Protein AF-0000000073268688 (afdb_homodimer)

Organism: Auxenochlorella protothecoides (NCBI:txid3075)

Radius of gyration: 29.46 Å; Cα contacts (8 Å, |Δi|>4): 695; chains: 2; bounding box: 51×130×88 Å

Sequence (540 aa):
MSSQSDAGRGLGRLLRAPATVTTRLCQAGILILAVWWVFGPLGGVGTTPRDLGEGANDTGPIFNWHPLLMLLAFPVLMGEALLAYRSPAPTLDSRPARKVYHISLQICALALALLGLTAAVRSHTLKLPQPIPNFYSAHSFLGGLVLALFAFQVALGLWAYAWPKLSHPARVTLGPVHTFLGRAILGLGLAAAAVGLQEKATFLQLGAGAGPASAALRLPALLQLLLAAVALGVLWHHVEPARPGPGVVSLAGDGIPLFEQRTPRNSADHMSSQSDAGRGLGRLLRAPATVTTRLCQAGILILAVWWVFGPLGGVGTTPRDLGEGANDTGPIFNWHPLLMLLAFPVLMGEALLAYRSPAPTLDSRPARKVYHISLQICALALALLGLTAAVRSHTLKLPQPIPNFYSAHSFLGGLVLALFAFQVALGLWAYAWPKLSHPARVTLGPVHTFLGRAILGLGLAAAAVGLQEKATFLQLGAGAGPASAALRLPALLQLLLAAVALGVLWHHVEPARPGPGVVSLAGDGIPLFEQRTPRNSADH

pLDDT: mean 86.54, std 20.48, range [25.56, 98.94]

Nearest PDB structures (foldseek):
  4o79-assembly1_A  TM=9.549E-01  e=1.104E-11  Arabidopsis thaliana
  5zle-assembly1_A  TM=9.040E-01  e=1.221E-09  Homo sapiens
  6z0c-assembly4_D  TM=2.867E-01  e=9.483E-01  Escherichia coli
  6z0c-assembly1_A  TM=3.014E-01  e=1.718E+00  Escherichia coli
  7cmu-assembly1_R  TM=2.204E-01  e=4.092E+00  Escherichia coli

Solvent-accessible surface area (backbone atoms only — not comparable to full-atom values): 28216 Å² total; per-residue (Å²): 115,69,63,58,57,53,43,53,58,42,50,52,56,62,50,44,56,59,39,50,54,51,26,52,50,34,36,50,47,43,52,52,48,46,50,48,41,34,56,51,73,58,67,25,69,44,92,61,70,42,82,69,55,96,66,32,44,44,30,55,28,25,29,43,42,18,65,52,29,38,54,44,14,40,63,34,30,36,40,50,29,71,30,28,81,73,58,44,57,89,86,44,80,45,68,69,52,25,48,52,50,26,50,51,28,43,53,50,17,52,52,34,34,51,50,13,49,48,25,40,52,49,24,26,63,69,27,37,80,60,56,48,83,76,79,42,48,33,38,42,48,41,39,50,52,36,52,51,52,45,53,50,48,53,51,50,47,37,40,39,68,63,57,86,36,52,55,69,70,56,42,53,68,43,42,52,55,53,52,48,49,53,55,48,41,50,51,48,38,48,32,28,50,38,18,43,42,31,40,53,34,48,46,38,34,73,71,69,60,50,50,64,84,32,65,60,29,42,45,46,22,52,42,40,48,34,48,52,47,34,50,51,37,56,54,53,64,70,58,69,76,72,74,78,62,81,76,69,56,74,76,61,74,69,70,66,74,73,73,73,74,72,69,78,75,75,70,60,84,110,114,70,64,58,57,53,43,53,57,42,49,52,56,61,48,44,58,60,39,51,55,51,27,54,50,33,34,51,48,42,54,53,48,46,50,48,41,35,56,50,73,59,67,25,69,43,91,60,68,41,81,70,56,97,66,32,44,44,29,56,27,25,28,42,42,18,63,52,29,38,53,44,14,41,63,36,32,36,40,50,28,70,31,28,82,72,56,43,56,90,86,43,80,45,68,69,53,25,48,51,51,26,52,51,29,43,54,51,16,51,52,35,34,51,51,12,49,49,26,41,53,48,23,25,64,68,28,37,79,58,55,48,84,77,78,42,48,31,37,41,49,41,40,49,52,35,51,52,51,46,53,50,47,53,51,50,47,39,41,41,68,64,58,86,36,51,55,68,70,56,43,54,66,42,40,52,57,55,53,48,50,52,55,49,42,49,52,49,38,47,31,29,50,40,18,42,42,30,40,52,32,50,46,37,34,72,70,70,62,51,49,64,83,31,66,57,29,42,45,46,22,52,43,39,49,34,47,51,48,33,50,53,38,56,55,52,64,69,58,70,75,73,74,78,64,80,76,70,57,74,75,60,76,69,68,66,74,73,74,74,74,72,72,78,74,76,70,62,82,113

Secondary structure (DSSP, 8-state):
-HHHHHHHHHHHHHHHHHHHHHHHHHHHHHHHHHHHHHHTTT----SSPEEEETTEEE-HHHHTHHHHHHHIIIIIIIHHHHHTTTS--TT--SHHHHHHHHHHHHHHHHHHHHHHHHHHHHHHHT-SSSPPPSS-SHHHHHHHHHHHHHHHHHHHHIIIIISS---HHHHHHHHHHHHHHHHHHHHHHHHHHHHHHHHHHHHHHHHS---TTSHHHHHHHHHHHHHHHHHHHHHHTTPPPPP--TT--------------------TT-/-HHHHHHHHHHHHHHHHHHHHHHHHHHHHHHHHHHHHHHTTT----SSPEEEETTEEE-HHHHTHHHHHHHIIIIIIIHHHHHTTTS--TT--SHHHHHHHHHHHHHHHHHHHHHHHHHHHHHHHT-SSSPPPSS-SHHHHHHHHHHHHHHHHHHHHIIIIISS---HHHHHHHHHHHHHHHHHHHHHHHHHHHHHHHHHHHHHHHHS---TTSHHHHHHHHHHHHHHHHHHHHHHTTPPPPP--TT-----------------------

Foldseek 3Di:
DVVVVCVLVVVLVVPQVVLVVVLQVLLVVLLVLLQCLCVPVQPEADDDWADPDPFFTQLSNLLSLQLNLLSCLQLNLLLVLLCLVLPNDPVQDDPVSSVVSSLVSLVSSLVSNVSSVVSNQVSQQPGPPHGHDPQPDPLSVLSVVLSVLSVVLSVVCCPCPNPPHDDPVVCVVCVVVSSVSSLVSSVSSLVSSLVVLVVQLVCCCVVVVADCPHSSNVSSVVSNVSSVSSSCSSVSSVDDGDDDPVPPPVPPPPPPPPPPPPPPPPPVPD/DVVVVCVLVVVLVVVQVVLVVVLQVLLVVLLVLLQCLCVPVQPEADDDWADPDPFFTQLSNLLSLQLNLLSCLQLNLLLVLLCLPLPNDPVQDDPVSSVVSSLVSLVSSLVSNVSSVVSNQVSQQPGPPHGHDPQPDPLSVLSVVLSVLSVVLSVVCCPCPPPPHDDPVVCVVCVVVSSVSSLVSSVSSLVSSLVVLVVQLVCCCVPVVADCPDSSNVSSVVSNVSSVSSSCSSVSSVDDGDDDPPPPPVPPPPPPPPPPPPPPPPPPPD

InterPro domains:
  IPR006593 Cytochrome b561/ferric reductase, transmembrane domain [PF03188] (65-203)
  IPR006593 Cytochrome b561/ferric reductase, transmembrane domain [PS50939] (22-236)
  IPR006593 Cytochrome b561/ferric reductase, transmembrane domain [SM00665] (65-197)
  IPR043205 Cytochrome b561/Cytochrome b reductase 1-like [PTHR10106] (17-240)

Structure (mmCIF, N/CA/C/O backbone):
data_AF-0000000073268688-model_v1
#
loop_
_entity.id
_entity.type
_entity.pdbx_description
1 polymer 'Cytochrome b ascorbate-dependent protein 3'
#
loop_
_atom_site.group_PDB
_atom_site.id
_atom_site.type_symbol
_atom_site.label_atom_id
_atom_site.label_alt_id
_atom_site.label_comp_id
_atom_site.label_asym_id
_atom_site.label_entity_id
_atom_site.label_seq_id
_atom_site.pdbx_PDB_ins_code
_atom_site.Cartn_x
_atom_site.Cartn_y
_atom_site.Cartn_z
_atom_site.occupancy
_atom_site.B_iso_or_equiv
_atom_site.auth_seq_id
_atom_site.auth_comp_id
_atom_site.auth_asym_id
_atom_site.auth_atom_id
_atom_site.pdbx_PDB_model_num
ATOM 1 N N . MET A 1 1 ? 3.977 42.438 -1.276 1 34.47 1 MET A N 1
ATOM 2 C CA . MET A 1 1 ? 4.074 41.406 -0.248 1 34.47 1 MET A CA 1
ATOM 3 C C . MET A 1 1 ? 2.746 40.656 -0.084 1 34.47 1 MET A C 1
ATOM 5 O O . MET A 1 1 ? 2.723 39.469 0.249 1 34.47 1 MET A O 1
ATOM 9 N N . SER A 1 2 ? 1.677 41.438 -0.245 1 47.91 2 SER A N 1
ATOM 10 C CA . SER A 1 2 ? 0.324 40.875 -0.22 1 47.91 2 SER A CA 1
ATOM 11 C C . SER A 1 2 ? 0.055 40 -1.445 1 47.91 2 SER A C 1
ATOM 13 O O . SER A 1 2 ? -0.664 39 -1.359 1 47.91 2 SER A O 1
ATOM 15 N N . SER A 1 3 ? 0.732 40.344 -2.436 1 51.06 3 SER A N 1
ATOM 16 C CA . SER A 1 3 ? 0.411 39.719 -3.705 1 51.06 3 SER A CA 1
ATOM 17 C C . SER A 1 3 ? 0.996 38.312 -3.771 1 51.06 3 SER A C 1
ATOM 19 O O . SER A 1 3 ? 0.397 37.406 -4.367 1 51.06 3 SER A O 1
ATOM 21 N N . GLN A 1 4 ? 2.178 38.125 -3.057 1 45.34 4 GLN A N 1
ATOM 22 C CA . GLN A 1 4 ? 2.797 36.812 -3.156 1 45.34 4 GLN A CA 1
ATOM 23 C C . GLN A 1 4 ? 2.096 35.812 -2.25 1 45.34 4 GLN A C 1
ATOM 25 O O . GLN A 1 4 ? 1.953 34.625 -2.607 1 45.34 4 GLN A O 1
ATOM 30 N N . SER A 1 5 ? 1.672 36.25 -1.051 1 47.47 5 SER A N 1
ATOM 31 C CA . SER A 1 5 ? 0.91 35.406 -0.16 1 47.47 5 SER A CA 1
ATOM 32 C C . SER A 1 5 ? -0.41 34.969 -0.796 1 47.47 5 SER A C 1
ATOM 34 O O . SER A 1 5 ? -0.825 33.812 -0.669 1 47.47 5 SER A O 1
ATOM 36 N N . ASP A 1 6 ? -1.039 35.844 -1.446 1 48.31 6 ASP A N 1
ATOM 37 C CA . ASP A 1 6 ? -2.277 35.562 -2.168 1 48.31 6 ASP A CA 1
ATOM 38 C C . ASP A 1 6 ? -2.033 34.625 -3.336 1 48.31 6 ASP A C 1
ATOM 40 O O . ASP A 1 6 ? -2.914 33.844 -3.699 1 48.31 6 ASP A O 1
ATOM 44 N N . ALA A 1 7 ? -0.818 34.75 -3.789 1 48.84 7 ALA A N 1
ATOM 45 C CA . ALA A 1 7 ? -0.474 33.875 -4.918 1 48.84 7 ALA A CA 1
ATOM 46 C C . ALA A 1 7 ? -0.3 32.438 -4.473 1 48.84 7 ALA A C 1
ATOM 48 O O . ALA A 1 7 ? -0.719 31.5 -5.172 1 48.84 7 ALA A O 1
ATOM 49 N N . GLY A 1 8 ? 0.244 32.156 -3.336 1 47.84 8 GLY A N 1
ATOM 50 C CA . GLY A 1 8 ? 0.423 30.812 -2.809 1 47.84 8 GLY A CA 1
ATOM 51 C C . GLY A 1 8 ? -0.886 30.125 -2.463 1 47.84 8 GLY A C 1
ATOM 52 O O . GLY A 1 8 ? -1.064 28.938 -2.742 1 47.84 8 GLY A O 1
ATOM 53 N N . ARG A 1 9 ? -1.709 30.859 -1.689 1 51.97 9 ARG A N 1
ATOM 54 C CA . ARG A 1 9 ? -3.064 30.375 -1.44 1 51.97 9 ARG A CA 1
ATOM 55 C C . ARG A 1 9 ? -3.816 30.156 -2.748 1 51.97 9 ARG A C 1
ATOM 57 O O . ARG A 1 9 ? -4.582 29.188 -2.879 1 51.97 9 ARG A O 1
ATOM 64 N N . GLY A 1 10 ? -3.529 31 -3.652 1 48.53 10 GLY A N 1
ATOM 65 C CA . GLY A 1 10 ? -4.137 30.906 -4.973 1 48.53 10 GLY A CA 1
ATOM 66 C C . GLY A 1 10 ? -3.689 29.688 -5.746 1 48.53 10 GLY A C 1
ATOM 67 O O . GLY A 1 10 ? -4.508 29.016 -6.375 1 48.53 10 GLY A O 1
ATOM 68 N N . LEU A 1 11 ? -2.404 29.438 -5.641 1 50.75 11 LEU A N 1
ATOM 69 C CA . LEU A 1 11 ? -1.897 28.281 -6.367 1 50.75 11 LEU A CA 1
ATOM 70 C C . LEU A 1 11 ? -2.43 26.984 -5.77 1 50.75 11 LEU A C 1
ATOM 72 O O . LEU A 1 11 ? -2.787 26.047 -6.5 1 50.75 11 LEU A O 1
ATOM 76 N N . GLY A 1 12 ? -2.557 26.938 -4.449 1 55.31 12 GLY A N 1
ATOM 77 C CA . GLY A 1 12 ? -3.123 25.766 -3.812 1 55.31 12 GLY A CA 1
ATOM 78 C C . GLY A 1 12 ? -4.57 25.516 -4.188 1 55.31 12 GLY A C 1
ATOM 79 O O . GLY A 1 12 ? -4.957 24.391 -4.504 1 55.31 12 GLY A O 1
ATOM 80 N N . ARG A 1 13 ? -5.316 26.578 -4.078 1 55.28 13 ARG A N 1
ATOM 81 C CA . ARG A 1 13 ? -6.719 26.484 -4.465 1 55.28 13 ARG A CA 1
ATOM 82 C C . ARG A 1 13 ? -6.852 26.156 -5.949 1 55.28 13 ARG A C 1
ATOM 84 O O . ARG A 1 13 ? -7.715 25.375 -6.348 1 55.28 13 ARG A O 1
ATOM 91 N N . LEU A 1 14 ? -5.973 26.75 -6.758 1 53.88 14 LEU A N 1
ATOM 92 C CA . LEU A 1 14 ? -6.023 26.562 -8.203 1 53.88 14 LEU A CA 1
ATOM 93 C C . LEU A 1 14 ? -5.68 25.109 -8.562 1 53.88 14 LEU A C 1
ATOM 95 O O . LEU A 1 14 ? -6.188 24.578 -9.547 1 53.88 14 LEU A O 1
ATOM 99 N N . LEU A 1 15 ? -4.953 24.516 -7.602 1 62.84 15 LEU A N 1
ATOM 100 C CA . LEU A 1 15 ? -4.527 23.156 -7.945 1 62.84 15 LEU A CA 1
ATOM 101 C C . LEU A 1 15 ? -5.457 22.125 -7.32 1 62.84 15 LEU A C 1
ATOM 103 O O . LEU A 1 15 ? -5.414 20.938 -7.688 1 62.84 15 LEU A O 1
ATOM 107 N N . ARG A 1 16 ? -6.398 22.625 -6.562 1 72.44 16 ARG A N 1
ATOM 108 C CA . ARG A 1 16 ? -7.242 21.656 -5.883 1 72.44 16 ARG A CA 1
ATOM 109 C C . ARG A 1 16 ? -8.414 21.234 -6.762 1 72.44 16 ARG A C 1
ATOM 111 O O . ARG A 1 16 ? -8.789 20.062 -6.797 1 72.44 16 ARG A O 1
ATOM 118 N N . ALA A 1 17 ? -8.953 22.125 -7.559 1 75.75 17 ALA A N 1
ATOM 119 C CA . ALA A 1 17 ? -10.109 21.781 -8.383 1 75.75 17 ALA A CA 1
ATOM 120 C C . ALA A 1 17 ? -9.719 20.781 -9.469 1 75.75 17 ALA A C 1
ATOM 122 O O . ALA A 1 17 ? -10.344 19.719 -9.609 1 75.75 17 ALA A O 1
ATOM 123 N N . PRO A 1 18 ? -8.672 21.062 -10.156 1 82 18 PRO A N 1
ATOM 124 C CA . PRO A 1 18 ? -8.25 20.047 -11.133 1 82 18 PRO A CA 1
ATOM 125 C C . PRO A 1 18 ? -7.844 18.734 -10.484 1 82 18 PRO A C 1
ATOM 127 O O . PRO A 1 18 ? -8.062 17.656 -11.055 1 82 18 PRO A O 1
ATOM 130 N N . ALA A 1 19 ? -7.387 18.844 -9.273 1 88.12 19 ALA A N 1
ATOM 131 C CA . ALA A 1 19 ? -6.988 17.625 -8.562 1 88.12 19 ALA A CA 1
ATOM 132 C C . ALA A 1 19 ? -8.203 16.781 -8.188 1 88.12 19 ALA A C 1
ATOM 134 O O . ALA A 1 19 ? -8.156 15.547 -8.242 1 88.12 19 ALA A O 1
ATOM 135 N N . THR A 1 20 ? -9.266 17.453 -7.891 1 91.12 20 THR A N 1
ATOM 136 C CA . THR A 1 20 ? -10.484 16.75 -7.523 1 91.12 20 THR A CA 1
ATOM 137 C C . THR A 1 20 ? -11.062 16 -8.727 1 91.12 20 THR A C 1
ATOM 139 O O . THR A 1 20 ? -11.414 14.828 -8.617 1 91.12 20 THR A O 1
ATOM 142 N N . VAL A 1 21 ? -11.125 16.688 -9.828 1 93.06 21 VAL A N 1
ATOM 143 C CA . VAL A 1 21 ? -11.664 16.078 -11.039 1 93.06 21 VAL A CA 1
ATOM 144 C C . VAL A 1 21 ? -10.797 14.898 -11.461 1 93.06 21 VAL A C 1
ATOM 146 O O . VAL A 1 21 ? -11.312 13.836 -11.805 1 93.06 21 VAL A O 1
ATOM 149 N N . THR A 1 22 ? -9.5 15.102 -11.422 1 95.62 22 THR A N 1
ATOM 150 C CA . THR A 1 22 ? -8.586 14.031 -11.805 1 95.62 22 THR A CA 1
ATOM 151 C C . THR A 1 22 ? -8.734 12.828 -10.883 1 95.62 22 THR A C 1
ATOM 153 O O . THR A 1 22 ? -8.75 11.688 -11.344 1 95.62 22 THR A O 1
ATOM 156 N N . THR A 1 23 ? -8.867 13.086 -9.602 1 97 23 THR A N 1
ATOM 157 C CA . THR A 1 23 ? -9.031 12 -8.633 1 97 23 THR A CA 1
ATOM 158 C C . THR A 1 23 ? -10.312 11.219 -8.906 1 97 23 THR A C 1
ATOM 160 O O . THR A 1 23 ? -10.289 9.984 -8.945 1 97 23 THR A O 1
ATOM 163 N N . ARG A 1 24 ? -11.406 11.859 -9.188 1 96.88 24 ARG A N 1
ATOM 164 C CA . ARG A 1 24 ? -12.68 11.195 -9.43 1 96.88 24 ARG A CA 1
ATOM 165 C C . ARG A 1 24 ? -12.664 10.461 -10.766 1 96.88 24 ARG A C 1
ATOM 167 O O . ARG A 1 24 ? -13.289 9.398 -10.906 1 96.88 24 ARG A O 1
ATOM 174 N N . LEU A 1 25 ? -11.922 10.992 -11.719 1 98.06 25 LEU A N 1
ATOM 175 C CA . LEU A 1 25 ? -11.75 10.281 -12.977 1 98.06 25 LEU A CA 1
ATOM 176 C C . LEU A 1 25 ? -10.961 8.992 -12.773 1 98.06 25 LEU A C 1
ATOM 178 O O . LEU A 1 25 ? -11.273 7.965 -13.383 1 98.06 25 LEU A O 1
ATOM 182 N N . CYS A 1 26 ? -9.961 9.047 -11.938 1 98.56 26 CYS A N 1
ATOM 183 C 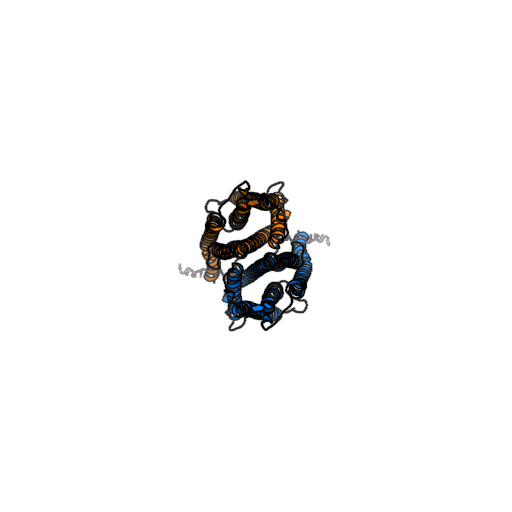CA . CYS A 1 26 ? -9.203 7.844 -11.617 1 98.56 26 CYS A CA 1
ATOM 184 C C . CYS A 1 26 ? -10.07 6.828 -10.883 1 98.56 26 CYS A C 1
ATOM 186 O O . CYS A 1 26 ? -9.961 5.625 -11.133 1 98.56 26 CYS A O 1
ATOM 188 N N . GLN A 1 27 ? -10.914 7.324 -9.992 1 98.62 27 GLN A N 1
ATOM 189 C CA . GLN A 1 27 ? -11.844 6.438 -9.297 1 98.62 27 GLN A CA 1
ATOM 190 C C . GLN A 1 27 ? -12.789 5.75 -10.273 1 98.62 27 GLN A C 1
ATOM 192 O O . GLN A 1 27 ? -13.008 4.539 -10.188 1 98.62 27 GLN A O 1
ATOM 197 N N . ALA A 1 28 ? -13.305 6.523 -11.219 1 98.62 28 ALA A N 1
ATOM 198 C CA . ALA A 1 28 ? -14.156 5.949 -12.258 1 98.62 28 ALA A CA 1
ATOM 199 C C . ALA A 1 28 ? -13.383 4.953 -13.117 1 98.62 28 ALA A C 1
ATOM 201 O O . ALA A 1 28 ? -13.914 3.902 -13.492 1 98.62 28 ALA A O 1
ATOM 202 N N . GLY A 1 29 ? -12.18 5.301 -13.445 1 98.81 29 GLY A N 1
ATOM 203 C CA . GLY A 1 29 ? -11.328 4.402 -14.211 1 98.81 29 GLY A CA 1
ATOM 204 C C . GLY A 1 29 ? -11.094 3.07 -13.523 1 98.81 29 GLY A C 1
ATOM 205 O O . GLY A 1 29 ? -11.062 2.025 -14.172 1 98.81 29 GLY A O 1
ATOM 206 N N . ILE A 1 30 ? -10.914 3.125 -12.211 1 98.88 30 ILE A N 1
ATOM 207 C CA . ILE A 1 30 ? -10.719 1.902 -11.438 1 98.88 30 ILE A CA 1
ATOM 208 C C . ILE A 1 30 ? -11.945 1.002 -11.578 1 98.88 30 ILE A C 1
ATOM 210 O O . ILE A 1 30 ? -11.812 -0.203 -11.805 1 98.88 30 ILE A O 1
ATOM 214 N N . LEU A 1 31 ? -13.141 1.557 -11.492 1 98.69 31 LEU A N 1
ATOM 215 C CA . LEU A 1 31 ? -14.359 0.759 -11.586 1 98.69 31 LEU A CA 1
ATOM 216 C C . LEU A 1 31 ? -14.523 0.178 -12.984 1 98.69 31 LEU A C 1
ATOM 218 O O . LEU A 1 31 ? -14.891 -0.989 -13.133 1 98.69 31 LEU A O 1
ATOM 222 N N . ILE A 1 32 ? -14.211 0.983 -13.961 1 98.75 32 ILE A N 1
ATOM 223 C CA . ILE A 1 32 ? -14.344 0.534 -15.344 1 98.75 32 ILE A CA 1
ATOM 224 C C . ILE A 1 32 ? -13.375 -0.619 -15.609 1 98.75 32 ILE A C 1
ATOM 226 O O . ILE A 1 32 ? -13.766 -1.653 -16.156 1 98.75 32 ILE A O 1
ATOM 230 N N . LEU A 1 33 ? -12.148 -0.484 -15.211 1 98.88 33 LEU A N 1
ATOM 231 C CA . LEU A 1 33 ? -11.148 -1.521 -15.438 1 98.88 33 LEU A CA 1
ATOM 232 C C . LEU A 1 33 ? -11.453 -2.76 -14.602 1 98.88 33 LEU A C 1
ATOM 234 O O . LEU A 1 33 ? -11.203 -3.885 -15.039 1 98.88 33 LEU A O 1
ATOM 238 N N . ALA A 1 34 ? -11.953 -2.559 -13.359 1 98.75 34 ALA A N 1
ATOM 239 C CA . ALA A 1 34 ? -12.32 -3.693 -12.516 1 98.75 34 ALA A CA 1
ATOM 240 C C . ALA A 1 34 ? -13.438 -4.516 -13.156 1 98.75 34 ALA A C 1
ATOM 242 O O . ALA A 1 34 ? -13.375 -5.746 -13.18 1 98.75 34 ALA A O 1
ATOM 243 N N . VAL A 1 35 ? -14.398 -3.809 -13.664 1 98.69 35 VAL A N 1
ATOM 244 C CA . VAL A 1 35 ? -15.516 -4.48 -14.32 1 98.69 35 VAL A CA 1
ATOM 245 C C . VAL A 1 35 ? -15.008 -5.223 -15.562 1 98.69 35 VAL A C 1
ATOM 247 O O . VAL A 1 35 ? -15.383 -6.379 -15.789 1 98.69 35 VAL A O 1
ATOM 250 N N . TRP A 1 36 ? -14.156 -4.594 -16.312 1 98.69 36 TRP A N 1
ATOM 251 C CA . TRP A 1 36 ? -13.578 -5.238 -17.484 1 98.69 36 TRP A CA 1
ATOM 252 C C . TRP A 1 36 ? -12.797 -6.484 -17.094 1 98.69 36 TRP A C 1
ATOM 254 O O . TRP A 1 36 ? -12.922 -7.535 -17.719 1 98.69 36 TRP A O 1
ATOM 264 N N . TRP A 1 37 ? -12 -6.395 -16.094 1 98.56 37 TRP A N 1
ATOM 265 C CA . TRP A 1 37 ? -11.18 -7.512 -15.641 1 98.56 37 TRP A CA 1
ATOM 266 C C . TRP A 1 37 ? -12.047 -8.664 -15.156 1 98.56 37 TRP A C 1
ATOM 268 O O . TRP A 1 37 ? -11.797 -9.828 -15.5 1 98.56 37 TRP A O 1
ATOM 278 N N . VAL A 1 38 ? -13.094 -8.359 -14.414 1 98.5 38 VAL A N 1
ATOM 279 C CA . VAL A 1 38 ? -13.938 -9.367 -13.773 1 98.5 38 VAL A CA 1
ATOM 280 C C . VAL A 1 38 ? -14.812 -10.047 -14.828 1 98.5 38 VAL A C 1
ATOM 282 O O . VAL A 1 38 ? -14.969 -11.273 -14.82 1 98.5 38 VAL A O 1
ATOM 285 N N . PHE A 1 39 ? -15.305 -9.344 -15.789 1 98.12 39 PHE A N 1
ATOM 286 C CA . PHE A 1 39 ? -16.266 -9.922 -16.719 1 98.12 39 PHE A CA 1
ATOM 287 C C . PHE A 1 39 ? -15.57 -10.367 -18 1 98.12 39 PHE A C 1
ATOM 289 O O . PHE A 1 39 ? -16.172 -11.039 -18.844 1 98.12 39 PHE A O 1
ATOM 296 N N . GLY A 1 40 ? -14.336 -10.047 -18.172 1 97.06 40 GLY A N 1
ATOM 297 C CA . GLY A 1 40 ? -13.516 -10.555 -19.266 1 97.06 40 GLY A CA 1
ATOM 298 C C . GLY A 1 40 ? -12.625 -11.711 -18.844 1 97.06 40 GLY A C 1
ATOM 299 O O . GLY A 1 40 ? -13.07 -12.859 -18.797 1 97.06 40 GLY A O 1
ATOM 300 N N . PRO A 1 41 ? -11.445 -11.391 -18.422 1 95.94 41 PRO A N 1
ATOM 301 C CA . PRO A 1 41 ? -10.469 -12.43 -18.094 1 95.94 41 PRO A CA 1
ATOM 302 C C . PRO A 1 41 ? -10.953 -13.352 -16.969 1 95.94 41 PRO A C 1
ATOM 304 O O . PRO A 1 41 ? -10.602 -14.531 -16.953 1 95.94 41 PRO A O 1
ATOM 307 N N . LEU A 1 42 ? -11.766 -12.891 -16 1 97 42 LEU A N 1
ATOM 308 C CA . LEU A 1 42 ? -12.102 -13.695 -14.836 1 97 42 LEU A CA 1
ATOM 309 C C . LEU A 1 42 ? -13.406 -14.461 -15.055 1 97 42 LEU A C 1
ATOM 311 O O . LEU A 1 42 ? -13.773 -15.305 -14.234 1 97 42 LEU A O 1
ATOM 315 N N . GLY A 1 43 ? -14.164 -14.164 -16.031 1 96.62 43 GLY A N 1
ATOM 316 C CA . GLY A 1 43 ? -15.289 -14.992 -16.422 1 96.62 43 GLY A CA 1
ATOM 317 C C . GLY A 1 43 ? -16.594 -14.578 -15.773 1 96.62 43 GLY A C 1
ATOM 318 O O . GLY A 1 43 ? -17.562 -15.359 -15.742 1 96.62 43 GLY A O 1
ATOM 319 N N . GLY A 1 44 ? -16.609 -13.461 -15.102 1 98.25 44 GLY A N 1
ATOM 320 C CA . GLY A 1 44 ? -17.859 -12.922 -14.586 1 98.25 44 GLY A CA 1
ATOM 321 C C . GLY A 1 44 ? -18.141 -13.305 -13.148 1 98.25 44 GLY A C 1
ATOM 322 O O . GLY A 1 44 ? -17.234 -13.734 -12.43 1 98.25 44 GLY A O 1
ATOM 323 N N . VAL A 1 45 ? -19.359 -13.062 -12.688 1 98.62 45 VAL A N 1
ATOM 324 C CA . VAL A 1 45 ? -19.719 -13.297 -11.289 1 98.62 45 VAL A CA 1
ATOM 325 C C . VAL A 1 45 ? -20.859 -14.312 -11.211 1 98.62 45 VAL A C 1
ATOM 327 O O . VAL A 1 45 ? -21.516 -14.602 -12.219 1 98.62 45 VAL A O 1
ATOM 330 N N . GLY A 1 46 ? -21.016 -14.922 -10.039 1 98.5 46 GLY A N 1
ATOM 331 C CA . GLY A 1 46 ? -22.078 -15.859 -9.719 1 98.5 46 GLY A CA 1
ATOM 332 C C . GLY A 1 46 ? -22.281 -16.047 -8.227 1 98.5 46 GLY A C 1
ATOM 333 O O . GLY A 1 46 ? -21.453 -15.617 -7.422 1 98.5 46 GLY A O 1
ATOM 334 N N . THR A 1 47 ? -23.438 -16.703 -7.875 1 98 47 THR A N 1
ATOM 335 C CA . THR A 1 47 ? -23.75 -16.859 -6.457 1 98 47 THR A CA 1
ATOM 336 C C . THR A 1 47 ? -23.734 -18.328 -6.051 1 98 47 THR A C 1
ATOM 338 O O . THR A 1 47 ? -23.922 -18.656 -4.879 1 98 47 THR A O 1
ATOM 341 N N . THR A 1 48 ? -23.531 -19.172 -7.027 1 97.88 48 THR A N 1
ATOM 342 C CA . THR A 1 48 ? -23.484 -20.609 -6.766 1 97.88 48 THR A CA 1
ATOM 343 C C . THR A 1 48 ? -22.328 -21.25 -7.52 1 97.88 48 THR A C 1
ATOM 345 O O . THR A 1 48 ? -21.922 -20.781 -8.586 1 97.88 48 THR A O 1
ATOM 348 N N . PRO A 1 49 ? -21.812 -22.297 -6.91 1 98.06 49 PRO A N 1
ATOM 349 C CA . PRO A 1 49 ? -20.75 -23 -7.633 1 98.06 49 PRO A CA 1
ATOM 350 C C . PRO A 1 49 ? -21.219 -23.594 -8.953 1 98.06 49 PRO A C 1
ATOM 352 O O . PRO A 1 49 ? -22.359 -24.094 -9.039 1 98.06 49 PRO A O 1
ATOM 355 N N . ARG A 1 50 ? -20.391 -23.547 -9.93 1 97.5 50 ARG A N 1
ATOM 356 C CA . ARG A 1 50 ? -20.656 -24.234 -11.195 1 97.5 50 ARG A CA 1
ATOM 357 C C . ARG A 1 50 ? -20.156 -25.672 -11.156 1 97.5 50 ARG A C 1
ATOM 359 O O . ARG A 1 50 ? -18.969 -25.906 -10.898 1 97.5 50 ARG A O 1
ATOM 366 N N . ASP A 1 51 ? -21 -26.531 -11.5 1 97.06 51 ASP A N 1
ATOM 367 C CA . ASP A 1 51 ? -20.641 -27.953 -11.484 1 97.06 51 ASP A CA 1
ATOM 368 C C . ASP A 1 51 ? -19.75 -28.312 -12.672 1 97.06 51 ASP A C 1
ATOM 370 O O . ASP A 1 51 ? -20.109 -28.047 -13.82 1 97.06 51 ASP A O 1
ATOM 374 N N . LEU A 1 52 ? -18.547 -28.922 -12.406 1 95.69 52 LEU A N 1
ATOM 375 C CA . LEU A 1 52 ? -17.625 -29.297 -13.461 1 95.69 52 LEU A CA 1
ATOM 376 C C . LEU A 1 52 ? -17.625 -30.812 -13.672 1 95.69 52 LEU A C 1
ATOM 378 O O . LEU A 1 52 ? -16.906 -31.328 -14.539 1 95.69 52 LEU A O 1
ATOM 382 N N . GLY A 1 53 ? -18.406 -31.562 -12.828 1 95.25 53 GLY A N 1
ATOM 383 C CA . GLY A 1 53 ? -18.453 -33 -12.906 1 95.25 53 GLY A CA 1
ATOM 384 C C . GLY A 1 53 ? -17.406 -33.688 -12.047 1 95.25 53 GLY A C 1
ATOM 385 O O . GLY A 1 53 ? -16.438 -33.062 -11.625 1 95.25 53 GLY A O 1
ATOM 386 N N . GLU A 1 54 ? -17.547 -35 -11.727 1 94.31 54 GLU A N 1
ATOM 387 C CA . GLU A 1 54 ? -16.594 -35.844 -11.047 1 94.31 54 GLU A CA 1
ATOM 388 C C . GLU A 1 54 ? -16.203 -35.281 -9.688 1 94.31 54 GLU A C 1
ATOM 390 O O . GLU A 1 54 ? -15.023 -35.312 -9.312 1 94.31 54 GLU A O 1
ATOM 395 N N . GLY A 1 55 ? -17.109 -34.594 -9.008 1 95.75 55 GLY A N 1
ATOM 396 C CA . GLY A 1 55 ? -16.844 -34.125 -7.66 1 95.75 55 GLY A CA 1
ATOM 397 C C . GLY A 1 55 ? -16.062 -32.812 -7.613 1 95.75 55 GLY A C 1
ATOM 398 O O . GLY A 1 55 ? -15.484 -32.469 -6.582 1 95.75 55 GLY A O 1
ATOM 399 N N . ALA A 1 56 ? -15.977 -32.188 -8.719 1 96.75 56 ALA A N 1
ATOM 400 C CA . ALA A 1 56 ? -15.273 -30.906 -8.805 1 96.75 56 ALA A CA 1
ATOM 401 C C . ALA A 1 56 ? -16.234 -29.766 -9.164 1 96.75 56 ALA A C 1
ATOM 403 O O . ALA A 1 56 ? -17.297 -30 -9.734 1 96.75 56 ALA A O 1
ATOM 404 N N . ASN A 1 57 ? -15.953 -28.516 -8.648 1 98 57 ASN A N 1
ATOM 405 C CA . ASN A 1 57 ? -16.75 -27.344 -9.008 1 98 57 ASN A CA 1
ATOM 406 C C . ASN A 1 57 ? -15.883 -26.109 -9.219 1 98 57 ASN A C 1
ATOM 408 O O . ASN A 1 57 ? -14.672 -26.156 -8.992 1 98 57 ASN A O 1
ATOM 412 N N . ASP A 1 58 ? -16.5 -25.094 -9.859 1 97.75 58 ASP A N 1
ATOM 413 C CA . ASP A 1 58 ? -15.859 -23.797 -10.023 1 97.75 58 ASP A CA 1
ATOM 414 C C . ASP A 1 58 ? -16.516 -22.734 -9.141 1 97.75 58 ASP A C 1
ATOM 416 O O . ASP A 1 58 ? -17.703 -22.422 -9.32 1 97.75 58 ASP A O 1
ATOM 420 N N . THR A 1 59 ? -15.766 -22.203 -8.211 1 98.5 59 THR A N 1
ATOM 421 C CA . THR A 1 59 ? -16.297 -21.203 -7.297 1 98.5 59 THR A CA 1
ATOM 422 C C . THR A 1 59 ? -15.742 -19.812 -7.645 1 98.5 59 THR A C 1
ATOM 424 O O . THR A 1 59 ? -15.961 -18.859 -6.906 1 98.5 59 THR A O 1
ATOM 427 N N . GLY A 1 60 ? -15.07 -19.703 -8.766 1 97.81 60 GLY A N 1
ATOM 428 C CA . GLY A 1 60 ? -14.477 -18.469 -9.242 1 97.81 60 GLY A CA 1
ATOM 429 C C . GLY A 1 60 ? -15.484 -17.328 -9.359 1 97.81 60 GLY A C 1
ATOM 430 O O . GLY A 1 60 ? -15.242 -16.219 -8.875 1 97.81 60 GLY A O 1
ATOM 431 N N . PRO A 1 61 ? -16.578 -17.625 -9.977 1 98.5 61 PRO A N 1
ATOM 432 C CA . PRO A 1 61 ? -17.578 -16.578 -10.125 1 98.5 61 PRO A CA 1
ATOM 433 C C . PRO A 1 61 ? -18.062 -16.016 -8.789 1 98.5 61 PRO A C 1
ATOM 435 O O . PRO A 1 61 ? -18.453 -14.852 -8.703 1 98.5 61 PRO A O 1
ATOM 438 N N . ILE A 1 62 ? -18.094 -16.812 -7.727 1 98.81 62 ILE A N 1
ATOM 439 C CA . ILE A 1 62 ? -18.422 -16.328 -6.391 1 98.81 62 ILE A CA 1
ATOM 440 C C . ILE A 1 62 ? -17.312 -15.422 -5.879 1 98.81 62 ILE A C 1
ATOM 442 O O . ILE A 1 62 ? -17.578 -14.328 -5.367 1 98.81 62 ILE A O 1
ATOM 446 N N . PHE A 1 63 ? -16.094 -15.836 -6.062 1 98.81 63 PHE A N 1
ATOM 447 C CA . PHE A 1 63 ? -14.945 -15.078 -5.598 1 98.81 63 PHE A CA 1
ATOM 448 C C . PHE A 1 63 ? -14.883 -13.711 -6.273 1 98.81 63 PHE A C 1
ATOM 450 O O . PHE A 1 63 ? -14.477 -12.727 -5.66 1 98.81 63 PHE A O 1
ATOM 457 N N . ASN A 1 64 ? -15.281 -13.648 -7.477 1 98.81 64 ASN A N 1
ATOM 458 C CA . ASN A 1 64 ? -15.102 -12.453 -8.297 1 98.81 64 ASN A CA 1
ATOM 459 C C . ASN A 1 64 ? -15.875 -11.266 -7.742 1 98.81 64 ASN A C 1
ATOM 461 O O . ASN A 1 64 ? -15.586 -10.117 -8.086 1 98.81 64 ASN A O 1
ATOM 465 N N . TRP A 1 65 ? -16.781 -11.492 -6.848 1 98.88 65 TRP A N 1
ATOM 466 C CA . TRP A 1 65 ? -17.438 -10.398 -6.141 1 98.88 65 TRP A CA 1
ATOM 467 C C . TRP A 1 65 ? -16.453 -9.688 -5.211 1 98.88 65 TRP A C 1
ATOM 469 O O . TRP A 1 65 ? -16.578 -8.484 -4.961 1 98.88 65 TRP A O 1
ATOM 479 N N . HIS A 1 66 ? -15.508 -10.43 -4.75 1 98.94 66 HIS A N 1
ATOM 480 C CA . HIS A 1 66 ? -14.586 -9.906 -3.748 1 98.94 66 HIS A CA 1
ATOM 481 C C . HIS A 1 66 ? -13.781 -8.734 -4.297 1 98.94 66 HIS A C 1
ATOM 483 O O . HIS A 1 66 ? -13.867 -7.621 -3.775 1 98.94 66 HIS A O 1
ATOM 489 N N . PRO A 1 67 ? -13.039 -8.883 -5.395 1 98.88 67 PRO A N 1
ATOM 490 C CA . PRO A 1 67 ? -12.289 -7.723 -5.879 1 98.88 67 PRO A CA 1
ATOM 491 C C . PRO A 1 67 ? -13.203 -6.586 -6.336 1 98.88 67 PRO A C 1
ATOM 493 O O . PRO A 1 67 ? -12.867 -5.41 -6.168 1 98.88 67 PRO A O 1
ATOM 496 N N . LEU A 1 68 ? -14.352 -6.887 -6.863 1 98.81 68 LEU A N 1
ATOM 497 C CA . LEU A 1 68 ? -15.266 -5.855 -7.348 1 98.81 68 LEU A CA 1
ATOM 498 C C . LEU A 1 68 ? -15.758 -4.988 -6.195 1 98.81 68 LEU A C 1
ATOM 500 O O . LEU A 1 68 ? -15.711 -3.758 -6.273 1 98.81 68 LEU A O 1
ATOM 504 N N . LEU A 1 69 ? -16.219 -5.648 -5.188 1 98.94 69 LEU A N 1
ATOM 505 C CA . LEU A 1 69 ? -16.797 -4.93 -4.059 1 98.94 69 LEU A CA 1
ATOM 506 C C . LEU A 1 69 ? -15.719 -4.203 -3.266 1 98.94 69 LEU A C 1
ATOM 508 O O . LEU A 1 69 ? -15.945 -3.102 -2.762 1 98.94 69 LEU A O 1
ATOM 512 N N . MET A 1 70 ? -14.547 -4.828 -3.141 1 98.94 70 MET A N 1
ATOM 513 C CA . MET A 1 70 ? -13.453 -4.18 -2.422 1 98.94 70 MET A CA 1
ATOM 514 C C . MET A 1 70 ? -12.984 -2.932 -3.162 1 98.94 70 MET A C 1
ATOM 516 O O . MET A 1 70 ? -12.672 -1.914 -2.539 1 98.94 70 MET A O 1
ATOM 520 N N . LEU A 1 71 ? -12.93 -2.977 -4.504 1 98.94 71 LEU A N 1
ATOM 521 C CA . LEU A 1 71 ? -12.461 -1.845 -5.297 1 98.94 71 LEU A CA 1
ATOM 522 C C . LEU A 1 71 ? -13.508 -0.737 -5.332 1 98.94 71 LEU A C 1
ATOM 524 O O . LEU A 1 71 ? -13.172 0.435 -5.523 1 98.94 71 LEU A O 1
ATOM 528 N N . LEU A 1 72 ? -14.695 -1.092 -5.129 1 98.88 72 LEU A N 1
ATOM 529 C CA . LEU A 1 72 ? -15.727 -0.078 -4.961 1 98.88 72 LEU A CA 1
ATOM 530 C C . LEU A 1 72 ? -15.672 0.533 -3.566 1 98.88 72 LEU A C 1
ATOM 532 O O . LEU A 1 72 ? -15.781 1.751 -3.412 1 98.88 72 LEU A O 1
ATOM 536 N N . ALA A 1 73 ? -15.453 -0.25 -2.604 1 98.94 73 ALA A N 1
ATOM 537 C CA . ALA A 1 73 ? -15.539 0.152 -1.202 1 98.94 73 ALA A CA 1
ATOM 538 C C . ALA A 1 73 ? -14.398 1.104 -0.834 1 98.94 73 ALA A C 1
ATOM 540 O O . ALA A 1 73 ? -14.633 2.16 -0.242 1 98.94 73 ALA A O 1
ATOM 541 N N . PHE A 1 74 ? -13.188 0.812 -1.2 1 98.88 74 PHE A N 1
ATOM 542 C CA . PHE A 1 74 ? -12.055 1.543 -0.64 1 98.88 74 PHE A CA 1
ATOM 543 C C . PHE A 1 74 ? -11.664 2.709 -1.539 1 98.88 74 PHE A C 1
ATOM 545 O O . PHE A 1 74 ? -11.836 3.873 -1.166 1 98.88 74 PHE A O 1
ATOM 552 N N . PRO A 1 75 ? -11.195 2.441 -2.809 1 98.88 75 PRO A N 1
ATOM 553 C CA . PRO A 1 75 ? -10.734 3.598 -3.578 1 98.88 75 PRO A CA 1
ATOM 554 C C . PRO A 1 75 ? -11.875 4.531 -3.98 1 98.88 75 PRO A C 1
ATOM 556 O O . PRO A 1 75 ? -11.664 5.734 -4.141 1 98.88 75 PRO A O 1
ATOM 559 N N . VAL A 1 76 ? -13.086 4.023 -4.09 1 98.75 76 VAL A N 1
ATOM 560 C CA . VAL A 1 76 ? -14.148 4.855 -4.637 1 98.75 76 VAL A CA 1
ATOM 561 C C . VAL A 1 76 ? -14.977 5.453 -3.5 1 98.75 76 VAL A C 1
ATOM 563 O O . VAL A 1 76 ? -14.914 6.656 -3.244 1 98.75 76 VAL A O 1
ATOM 566 N N . LEU A 1 77 ? -15.633 4.602 -2.721 1 98.75 77 LEU A N 1
ATOM 567 C CA . LEU A 1 77 ? -16.531 5.117 -1.697 1 98.75 77 LEU A CA 1
ATOM 568 C C . LEU A 1 77 ? -15.75 5.73 -0.542 1 98.75 77 LEU A C 1
ATOM 570 O O . LEU A 1 77 ? -16.016 6.867 -0.144 1 98.75 77 LEU A O 1
ATOM 574 N N . MET A 1 78 ? -14.82 5.023 0.031 1 98.75 78 MET A N 1
ATOM 575 C CA . MET A 1 78 ? -14.031 5.586 1.12 1 98.75 78 MET A CA 1
ATOM 576 C C . MET A 1 78 ? -13.227 6.793 0.643 1 98.75 78 MET A C 1
ATOM 578 O O . MET A 1 78 ? -13.109 7.789 1.356 1 98.75 78 MET A O 1
ATOM 582 N N . GLY A 1 79 ? -12.586 6.625 -0.6 1 98.19 79 GLY A N 1
ATOM 583 C CA . GLY A 1 79 ? -11.883 7.766 -1.165 1 98.19 79 GLY A CA 1
ATOM 584 C C . GLY A 1 79 ? -12.75 9.008 -1.265 1 98.19 79 GLY A C 1
ATOM 585 O O . GLY A 1 79 ? -12.328 10.102 -0.878 1 98.19 79 GLY A O 1
ATOM 586 N N . GLU A 1 80 ? -13.961 8.836 -1.754 1 97.19 80 GLU A N 1
ATOM 587 C 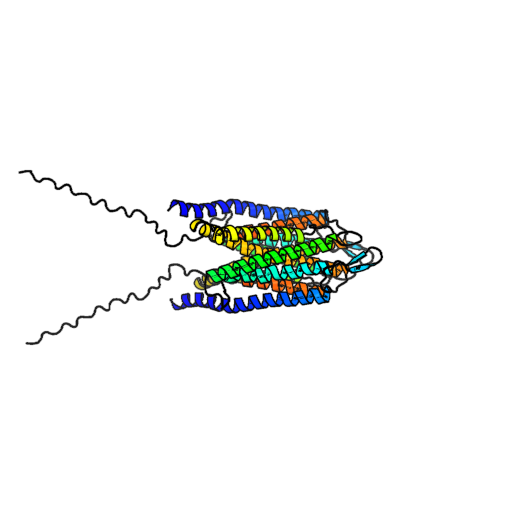CA . GLU A 1 80 ? -14.898 9.953 -1.872 1 97.19 80 GLU A CA 1
ATOM 588 C C . GLU A 1 80 ? -15.281 10.492 -0.5 1 97.19 80 GLU A C 1
ATOM 590 O O . GLU A 1 80 ? -15.445 11.703 -0.329 1 97.19 80 GLU A O 1
ATOM 595 N N . ALA A 1 81 ? -15.414 9.617 0.441 1 97.75 81 ALA A N 1
ATOM 596 C CA . ALA A 1 81 ? -15.758 10.047 1.795 1 97.75 81 ALA A CA 1
ATOM 597 C C . ALA A 1 81 ? -14.68 10.953 2.371 1 97.75 81 ALA A C 1
ATOM 599 O O . ALA A 1 81 ? -14.977 11.898 3.113 1 97.75 81 ALA A O 1
ATOM 600 N N . LEU A 1 82 ? -13.406 10.688 2.064 1 96.81 82 LEU A N 1
ATOM 601 C CA . LEU A 1 82 ? -12.305 11.492 2.572 1 96.81 82 LEU A CA 1
ATOM 602 C C . LEU A 1 82 ? -12.25 12.844 1.872 1 96.81 82 LEU A C 1
ATOM 604 O O . LEU A 1 82 ? -11.625 13.781 2.373 1 96.81 82 LEU A O 1
ATOM 608 N N . LEU A 1 83 ? -12.906 12.953 0.736 1 94.06 83 LEU A N 1
ATOM 609 C CA . LEU A 1 83 ? -12.938 14.211 -0.004 1 94.06 83 LEU A CA 1
ATOM 610 C C . LEU A 1 83 ? -14.117 15.07 0.423 1 94.06 83 LEU A C 1
ATOM 612 O O . LEU A 1 83 ? -14.195 16.25 0.066 1 94.06 83 LEU A O 1
ATOM 616 N N . ALA A 1 84 ? -15.023 14.547 1.217 1 89.56 84 ALA A N 1
ATOM 617 C CA . ALA A 1 84 ? -16.312 15.164 1.515 1 89.56 84 ALA A CA 1
ATOM 618 C C . ALA A 1 84 ? -16.141 16.547 2.135 1 89.56 84 ALA A C 1
ATOM 620 O O . ALA A 1 84 ? -16.906 17.469 1.843 1 89.56 84 ALA A O 1
ATOM 621 N N . TYR A 1 85 ? -15.125 16.672 3.002 1 85 85 TYR A N 1
ATOM 622 C CA . TYR A 1 85 ? -14.953 17.953 3.699 1 85 85 TYR A CA 1
ATOM 623 C C . TYR A 1 85 ? -13.977 18.859 2.953 1 85 85 TYR A C 1
ATOM 625 O O . TYR A 1 85 ? -14.141 20.078 2.951 1 85 85 TYR A O 1
ATOM 633 N N . ARG A 1 86 ? -13 18.281 2.32 1 79.62 86 ARG A N 1
ATOM 634 C CA . ARG A 1 86 ? -11.906 19.047 1.735 1 79.62 86 ARG A CA 1
ATOM 635 C C . ARG A 1 86 ? -12.234 19.453 0.3 1 79.62 86 ARG A C 1
ATOM 637 O O . ARG A 1 86 ? -11.727 20.469 -0.197 1 79.62 86 ARG A O 1
ATOM 644 N N . SER A 1 87 ? -13.078 18.703 -0.37 1 79.38 87 SER A N 1
ATOM 645 C CA . SER A 1 87 ? -13.516 18.984 -1.733 1 79.38 87 SER A CA 1
ATOM 646 C C . SER A 1 87 ? -14.953 18.516 -1.956 1 79.38 87 SER A C 1
ATOM 648 O O . SER A 1 87 ? -15.195 17.578 -2.723 1 79.38 87 SER A O 1
ATOM 650 N N . PRO A 1 88 ? -15.797 19.25 -1.349 1 76.75 88 PRO A N 1
ATOM 651 C CA . PRO A 1 88 ? -17.188 18.812 -1.415 1 76.75 88 PRO A CA 1
ATOM 652 C C . PRO A 1 88 ? -17.766 18.891 -2.826 1 76.75 88 PRO A C 1
ATOM 654 O O . PRO A 1 88 ? -17.344 19.734 -3.625 1 76.75 88 PRO A O 1
ATOM 657 N N . ALA A 1 89 ? -18.625 17.969 -2.975 1 74.25 89 ALA A N 1
ATOM 658 C CA . ALA A 1 89 ? -19.422 18.094 -4.195 1 74.25 89 ALA A CA 1
ATOM 659 C C . ALA A 1 89 ? -20.219 19.391 -4.195 1 74.25 89 ALA A C 1
ATOM 661 O O . ALA A 1 89 ? -20.609 19.891 -3.135 1 74.25 89 ALA A O 1
ATOM 662 N N . PRO A 1 90 ? -20.297 19.922 -5.391 1 71 90 PRO A N 1
ATOM 663 C CA . PRO A 1 90 ? -20.969 21.219 -5.492 1 71 90 PRO A CA 1
ATOM 664 C C . PRO A 1 90 ? -22.312 21.25 -4.781 1 71 90 PRO A C 1
ATOM 666 O O . PRO A 1 90 ? -22.75 22.312 -4.309 1 71 90 PRO A O 1
ATOM 669 N N . THR A 1 91 ? -22.906 20.188 -4.633 1 71.25 91 THR A N 1
ATOM 670 C CA . THR A 1 91 ? -24.234 20.156 -4.055 1 71.25 91 THR A CA 1
ATOM 671 C C . THR A 1 91 ? -24.172 20.078 -2.531 1 71.25 91 THR A C 1
ATOM 673 O O . THR A 1 91 ? -25.188 20.172 -1.849 1 71.25 91 THR A O 1
ATOM 676 N N . LEU A 1 92 ? -23 19.938 -1.962 1 77.19 92 LEU A N 1
ATOM 677 C CA . LEU A 1 92 ? -22.828 19.75 -0.523 1 77.19 92 LEU A CA 1
ATOM 678 C C . LEU A 1 92 ? -22.312 21.031 0.128 1 77.19 92 LEU A C 1
ATOM 680 O O . LEU A 1 92 ? -21.156 21.078 0.561 1 77.19 92 LEU A O 1
ATOM 684 N N . ASP A 1 93 ? -23.156 21.938 0.413 1 78.56 93 ASP A N 1
ATOM 685 C CA . ASP A 1 93 ? -22.734 23.281 0.813 1 78.56 93 ASP A CA 1
ATOM 686 C C . ASP A 1 93 ? -22.656 23.406 2.334 1 78.56 93 ASP A C 1
ATOM 688 O O . ASP A 1 93 ? -21.812 24.125 2.861 1 78.56 93 ASP A O 1
ATOM 692 N N . SER A 1 94 ? -23.453 22.594 3.01 1 87 94 SER A N 1
ATOM 693 C CA . SER A 1 94 ? -23.438 22.766 4.457 1 87 94 SER A CA 1
ATOM 694 C C . SER A 1 94 ? -22.594 21.703 5.137 1 87 94 SER A C 1
ATOM 696 O O . SER A 1 94 ? -22.469 20.578 4.621 1 87 94 SER A O 1
ATOM 698 N N . ARG A 1 95 ? -22.094 22.062 6.258 1 88.31 95 ARG A N 1
ATOM 699 C CA . ARG A 1 95 ? -21.25 21.156 7.023 1 88.31 95 ARG A CA 1
ATOM 700 C C . ARG A 1 95 ? -22.031 19.938 7.492 1 88.31 95 ARG A C 1
ATOM 702 O O . ARG A 1 95 ? -21.547 18.797 7.402 1 88.31 95 ARG A O 1
ATOM 709 N N . PRO A 1 96 ? -23.266 20.109 7.926 1 89.31 96 PRO A N 1
ATOM 710 C CA . PRO A 1 96 ? -24.031 18.938 8.297 1 89.31 96 PRO A CA 1
ATOM 711 C C . PRO A 1 96 ? -24.297 18 7.121 1 89.31 96 PRO A C 1
ATOM 713 O O . PRO A 1 96 ? -24.281 16.781 7.285 1 89.31 96 PRO A O 1
ATOM 716 N N . ALA A 1 97 ? -24.531 18.562 6.031 1 91.19 97 ALA A N 1
ATOM 717 C CA . ALA A 1 97 ? -24.734 17.734 4.844 1 91.19 97 ALA A CA 1
ATOM 718 C C . ALA A 1 97 ? -23.484 16.969 4.484 1 91.19 97 ALA A C 1
ATOM 720 O O . ALA A 1 97 ? -23.547 15.797 4.09 1 91.19 97 ALA A O 1
ATOM 721 N N . ARG A 1 98 ? -22.359 17.594 4.598 1 93.94 98 ARG A N 1
ATOM 722 C CA . ARG A 1 98 ? -21.078 16.922 4.336 1 93.94 98 ARG A CA 1
ATOM 723 C C . ARG A 1 98 ? -20.828 15.797 5.336 1 93.94 98 ARG A C 1
ATOM 725 O O . ARG A 1 98 ? -20.297 14.75 4.973 1 93.94 98 ARG A O 1
ATOM 732 N N . LYS A 1 99 ? -21.234 16.062 6.512 1 94 99 LYS A N 1
ATOM 733 C CA . LYS A 1 99 ? -21.094 15.039 7.543 1 94 99 LYS A CA 1
ATOM 734 C C . LYS A 1 99 ? -21.938 13.812 7.211 1 94 99 LYS A C 1
ATOM 736 O O . LYS A 1 99 ? -21.453 12.68 7.293 1 94 99 LYS A O 1
ATOM 741 N N . VAL A 1 100 ? -23.172 14.039 6.863 1 94.25 100 VAL A N 1
ATOM 742 C CA . VAL A 1 100 ? -24.078 12.938 6.523 1 94.25 100 VAL A CA 1
ATOM 743 C C . VAL A 1 100 ? -23.531 12.188 5.312 1 94.25 100 VAL A C 1
ATOM 745 O O . VAL A 1 100 ? -23.562 10.953 5.277 1 94.25 100 VAL A O 1
ATOM 748 N N . TYR A 1 101 ? -23.078 12.953 4.324 1 95.75 101 TYR A N 1
ATOM 749 C CA . TYR A 1 101 ? -22.469 12.359 3.133 1 95.75 101 TYR A CA 1
ATOM 750 C C . TYR A 1 101 ? -21.281 11.492 3.498 1 95.75 101 TYR A C 1
ATOM 752 O O . TYR A 1 101 ? -21.172 10.344 3.062 1 95.75 101 TYR A O 1
ATOM 760 N N . HIS A 1 102 ? -20.375 11.992 4.32 1 97.25 102 HIS A N 1
ATOM 761 C CA . HIS A 1 102 ? -19.203 11.281 4.797 1 97.25 102 HIS A CA 1
ATOM 762 C C . HIS A 1 102 ? -19.578 10 5.527 1 97.25 102 HIS A C 1
ATOM 764 O O . HIS A 1 102 ? -19.062 8.93 5.215 1 97.25 102 HIS A O 1
ATOM 770 N N . ILE A 1 103 ? -20.516 10.086 6.441 1 97.44 103 ILE A N 1
ATOM 771 C CA . ILE A 1 103 ? -20.938 8.945 7.25 1 97.44 103 ILE A CA 1
ATOM 772 C C . ILE A 1 103 ? -21.578 7.891 6.359 1 97.44 103 ILE A C 1
ATOM 774 O O . ILE A 1 103 ? -21.266 6.703 6.473 1 97.44 103 ILE A O 1
ATOM 778 N N . SER A 1 104 ? -22.469 8.305 5.492 1 97.69 104 SER A N 1
ATOM 779 C CA . SER A 1 104 ? -23.188 7.379 4.629 1 97.69 104 SER A CA 1
ATOM 780 C C . SER A 1 104 ? -22.234 6.613 3.721 1 97.69 104 SER A C 1
ATOM 782 O O . SER A 1 104 ? -22.359 5.402 3.549 1 97.69 104 SER A O 1
ATOM 784 N N . LEU A 1 105 ? -21.281 7.285 3.15 1 98.31 105 LEU A N 1
ATOM 785 C CA . LEU A 1 105 ? -20.312 6.645 2.268 1 98.31 105 LEU A CA 1
ATOM 786 C C . LEU A 1 105 ? -19.453 5.648 3.035 1 98.31 105 LEU A C 1
ATOM 788 O O . LEU A 1 105 ? -19.156 4.562 2.529 1 98.31 105 LEU A O 1
ATOM 792 N N . GLN A 1 106 ? -19.094 6.031 4.27 1 98.75 106 GLN A N 1
ATOM 793 C CA . GLN A 1 106 ? -18.281 5.137 5.074 1 98.75 106 GLN A CA 1
ATOM 794 C C . GLN A 1 106 ? -19.047 3.875 5.453 1 98.75 106 GLN A C 1
ATOM 796 O O . GLN A 1 106 ? -18.5 2.771 5.406 1 98.75 106 GLN A O 1
ATOM 801 N N . ILE A 1 107 ? -20.266 3.982 5.844 1 98.56 107 ILE A N 1
ATOM 802 C CA . ILE A 1 107 ? -21.078 2.842 6.223 1 98.56 107 ILE A CA 1
ATOM 803 C C . ILE A 1 107 ? -21.297 1.936 5.016 1 98.56 107 ILE A C 1
ATOM 805 O O . ILE A 1 107 ? -21.188 0.711 5.121 1 98.56 107 ILE A O 1
ATOM 809 N N . CYS A 1 108 ? -21.594 2.541 3.896 1 98.81 108 CYS A N 1
ATOM 810 C CA . CYS A 1 108 ? -21.766 1.771 2.67 1 98.81 108 CYS A CA 1
ATOM 811 C C . CYS A 1 108 ? -20.484 1.036 2.299 1 98.81 108 CYS A C 1
ATOM 813 O O . CYS A 1 108 ? -20.531 -0.137 1.925 1 98.81 108 CYS A O 1
ATOM 815 N N . ALA A 1 109 ? -19.391 1.727 2.391 1 98.94 109 ALA A N 1
ATOM 816 C CA . ALA A 1 109 ? -18.094 1.123 2.076 1 98.94 109 ALA A CA 1
ATOM 817 C C . ALA A 1 109 ? -17.812 -0.082 2.971 1 98.94 109 ALA A C 1
ATOM 819 O O . ALA A 1 109 ? -17.391 -1.134 2.492 1 98.94 109 ALA A O 1
ATOM 820 N N . LEU A 1 110 ? -18.047 0.059 4.25 1 98.94 110 LEU A N 1
ATOM 821 C CA . LEU A 1 110 ? -17.812 -1.045 5.176 1 98.94 110 LEU A CA 1
ATOM 822 C C . LEU A 1 110 ? -18.734 -2.219 4.871 1 98.94 110 LEU A C 1
ATOM 824 O O . LEU A 1 110 ? -18.297 -3.375 4.895 1 98.94 110 LEU A O 1
ATOM 828 N N . ALA A 1 111 ? -19.969 -1.948 4.594 1 98.88 111 ALA A N 1
ATOM 829 C CA . ALA A 1 111 ? -20.922 -2.998 4.25 1 98.88 111 ALA A CA 1
ATOM 830 C C . ALA A 1 111 ? -20.484 -3.766 3.01 1 98.88 111 ALA A C 1
ATOM 832 O O . ALA A 1 111 ? -20.516 -4.996 2.988 1 98.88 111 ALA A O 1
ATOM 833 N N . LEU A 1 112 ? -20.094 -3.059 2.01 1 98.94 112 LEU A N 1
ATOM 834 C CA . LEU A 1 112 ? -19.641 -3.693 0.776 1 98.94 112 LEU A CA 1
ATOM 835 C C . LEU A 1 112 ? -18.359 -4.488 1.012 1 98.94 112 LEU A C 1
ATOM 837 O O . LEU A 1 112 ? -18.188 -5.566 0.445 1 98.94 112 LEU A O 1
ATOM 841 N N . ALA A 1 113 ? -17.453 -3.936 1.804 1 98.94 113 ALA A N 1
ATOM 842 C CA . ALA A 1 113 ? -16.219 -4.652 2.125 1 98.94 113 ALA A CA 1
ATOM 843 C C . ALA A 1 113 ? -16.516 -5.965 2.84 1 98.94 113 ALA A C 1
ATOM 845 O O . ALA A 1 113 ? -15.883 -6.988 2.562 1 98.94 113 ALA A O 1
ATOM 846 N N . LEU A 1 114 ? -17.453 -5.934 3.736 1 98.88 114 LEU A N 1
ATOM 847 C CA . LEU A 1 114 ? -17.828 -7.145 4.449 1 98.88 114 LEU A CA 1
ATOM 848 C C . LEU A 1 114 ? -18.484 -8.148 3.506 1 98.88 114 LEU A C 1
ATOM 850 O O . LEU A 1 114 ? -18.25 -9.352 3.619 1 98.88 114 LEU A O 1
ATOM 854 N N . LEU A 1 115 ? -19.312 -7.668 2.607 1 98.88 115 LEU A N 1
ATOM 855 C CA . LEU A 1 115 ? -19.875 -8.547 1.594 1 98.88 115 LEU A CA 1
ATOM 856 C C . LEU A 1 115 ? -18.781 -9.141 0.712 1 98.88 115 LEU A C 1
ATOM 858 O O . LEU A 1 115 ? -18.859 -10.32 0.344 1 98.88 115 LEU A O 1
ATOM 862 N N . GLY A 1 116 ? -17.812 -8.328 0.339 1 98.88 116 GLY A N 1
ATOM 863 C CA . GLY A 1 116 ? -16.672 -8.844 -0.413 1 98.88 116 GLY A CA 1
ATOM 864 C C . GLY A 1 116 ? -15.906 -9.922 0.325 1 98.88 116 GLY A C 1
ATOM 865 O O . GLY A 1 116 ? -15.516 -10.93 -0.269 1 98.88 116 GLY A O 1
ATOM 866 N N . LEU A 1 117 ? -15.695 -9.711 1.618 1 98.88 117 LEU A N 1
ATOM 867 C CA . LEU A 1 117 ? -15.047 -10.727 2.438 1 98.88 117 LEU A CA 1
ATOM 868 C C . LEU A 1 117 ? -15.867 -12.016 2.455 1 98.88 117 LEU A C 1
ATOM 870 O O . LEU A 1 117 ? -15.312 -13.109 2.328 1 98.88 117 LEU A O 1
ATOM 874 N N . THR A 1 118 ? -17.141 -11.875 2.625 1 98.81 118 THR A N 1
ATOM 875 C CA . THR A 1 118 ? -18.031 -13.031 2.646 1 98.81 118 THR A CA 1
ATOM 876 C C . THR A 1 118 ? -17.938 -13.805 1.338 1 98.81 118 THR A C 1
ATOM 878 O O . THR A 1 118 ? -17.922 -15.039 1.342 1 98.81 118 THR A O 1
ATOM 881 N N . ALA A 1 119 ? -17.875 -13.141 0.238 1 98.88 119 ALA A N 1
ATOM 882 C CA . ALA A 1 119 ? -17.734 -13.789 -1.062 1 98.88 119 ALA A CA 1
ATOM 883 C C . ALA A 1 119 ? -16.453 -14.617 -1.136 1 98.88 119 ALA A C 1
ATOM 885 O O . ALA A 1 119 ? -16.469 -15.75 -1.617 1 98.88 119 ALA A O 1
ATOM 886 N N . ALA A 1 120 ? -15.383 -14.07 -0.663 1 98.75 120 ALA A N 1
ATOM 887 C CA . ALA A 1 120 ? -14.117 -14.789 -0.684 1 98.75 120 ALA A CA 1
ATOM 888 C C . ALA A 1 120 ? -14.172 -16.031 0.192 1 98.75 120 ALA A C 1
ATOM 890 O O . ALA A 1 120 ? -13.781 -17.125 -0.239 1 98.75 120 ALA A O 1
ATOM 891 N N . VAL A 1 121 ? -14.703 -15.891 1.4 1 98.75 121 VAL A N 1
ATOM 892 C CA . VAL A 1 121 ? -14.781 -17 2.346 1 98.75 121 VAL A CA 1
ATOM 893 C C . VAL A 1 121 ? -15.711 -18.094 1.796 1 98.75 121 VAL A C 1
ATOM 895 O O . VAL A 1 121 ? -15.398 -19.281 1.876 1 98.75 121 VAL A O 1
ATOM 898 N N . ARG A 1 122 ? -16.797 -17.688 1.247 1 98.75 122 ARG A N 1
ATOM 899 C CA . ARG A 1 122 ? -17.75 -18.641 0.672 1 98.75 122 ARG A CA 1
ATOM 900 C C . ARG A 1 122 ? -17.125 -19.375 -0.507 1 98.75 122 ARG A C 1
ATOM 902 O O . ARG A 1 122 ? -17.266 -20.594 -0.625 1 98.75 122 ARG A O 1
ATOM 909 N N . SER A 1 123 ? -16.484 -18.656 -1.4 1 98.75 123 SER A N 1
ATOM 910 C CA . SER A 1 123 ? -15.812 -19.281 -2.535 1 98.75 123 SER A CA 1
ATOM 911 C C . SER A 1 123 ? -14.828 -20.359 -2.072 1 98.75 123 SER A C 1
ATOM 913 O O . SER A 1 123 ? -14.773 -21.453 -2.641 1 98.75 123 SER A O 1
ATOM 915 N N . HIS A 1 124 ? -14.039 -20.031 -1.029 1 98.38 124 HIS A N 1
ATOM 916 C CA . HIS A 1 124 ? -13.047 -20.953 -0.493 1 98.38 124 HIS A CA 1
ATOM 917 C C . HIS A 1 124 ? -13.711 -22.172 0.143 1 98.38 124 HIS A C 1
ATOM 919 O O . HIS A 1 124 ? -13.305 -23.297 -0.11 1 98.38 124 HIS A O 1
ATOM 925 N N . THR A 1 125 ? -14.742 -21.969 0.876 1 98.31 125 THR A N 1
ATOM 926 C CA . THR A 1 125 ? -15.383 -22.984 1.688 1 98.31 125 THR A CA 1
ATOM 927 C C . THR A 1 125 ? -16.172 -23.953 0.809 1 98.31 125 THR A C 1
ATOM 929 O O . THR A 1 125 ? -16.25 -25.156 1.106 1 98.31 125 THR A O 1
ATOM 932 N N . LEU A 1 126 ? -16.672 -23.547 -0.325 1 98.38 126 LEU A N 1
ATOM 933 C CA . LEU A 1 126 ? -17.562 -24.344 -1.165 1 98.38 126 LEU A CA 1
ATOM 934 C C . LEU A 1 126 ? -16.766 -25.078 -2.238 1 98.38 126 LEU A C 1
ATOM 936 O O . LEU A 1 126 ? -17.328 -25.875 -2.996 1 98.38 126 LEU A O 1
ATOM 940 N N . LYS A 1 127 ? -15.492 -24.844 -2.291 1 98.25 127 LYS A N 1
ATOM 941 C CA . LYS A 1 127 ? -14.68 -25.438 -3.344 1 98.25 127 LYS A CA 1
ATOM 942 C C . LYS A 1 127 ? -14.625 -26.953 -3.199 1 98.25 127 LYS A C 1
ATOM 944 O O . LYS A 1 127 ? -14.438 -27.469 -2.094 1 98.25 127 LYS A O 1
ATOM 949 N N . LEU A 1 128 ? -14.883 -27.688 -4.254 1 97.19 128 LEU A N 1
ATOM 950 C CA . LEU A 1 128 ? -14.734 -29.125 -4.371 1 97.19 128 LEU A CA 1
ATOM 951 C C . LEU A 1 128 ? -13.586 -29.484 -5.316 1 97.19 128 LEU A C 1
ATOM 953 O O . LEU A 1 128 ? -13.328 -28.766 -6.281 1 97.19 128 LEU A O 1
ATOM 957 N N . PRO A 1 129 ? -12.859 -30.578 -5.051 1 96.81 129 PRO A N 1
ATOM 958 C CA . PRO A 1 129 ? -13.062 -31.625 -4.051 1 96.81 129 PRO A CA 1
ATOM 959 C C . PRO A 1 129 ? -12.578 -31.219 -2.662 1 96.81 129 PRO A C 1
ATOM 961 O O . PRO A 1 129 ? -12.922 -31.859 -1.669 1 96.81 129 PRO A O 1
ATOM 964 N N . GLN A 1 130 ? -11.734 -30.219 -2.6 1 95.75 130 GLN A N 1
ATOM 965 C CA . GLN A 1 130 ? -11.219 -29.781 -1.306 1 95.75 130 GLN A CA 1
ATOM 966 C C . GLN A 1 130 ? -11.359 -28.266 -1.139 1 95.75 130 GLN A C 1
ATOM 968 O O . GLN A 1 130 ? -10.984 -27.5 -2.029 1 95.75 130 GLN A O 1
ATOM 973 N N . PRO A 1 131 ? -11.805 -27.844 0.038 1 96.94 131 PRO A N 1
ATOM 974 C CA . PRO A 1 131 ? -11.883 -26.406 0.286 1 96.94 131 PRO A CA 1
ATOM 975 C C . PRO A 1 131 ? -10.508 -25.734 0.286 1 96.94 131 PRO A C 1
ATOM 977 O O . PRO A 1 131 ? -9.5 -26.391 0.577 1 96.94 131 PRO A O 1
ATOM 980 N N . ILE A 1 132 ? -10.516 -24.547 -0.13 1 95.31 132 ILE A N 1
ATOM 981 C CA . ILE A 1 132 ? -9.312 -23.719 -0.021 1 95.31 132 ILE A CA 1
ATOM 982 C C . ILE A 1 132 ? -9.203 -23.156 1.389 1 95.31 132 ILE A C 1
ATOM 984 O O . ILE A 1 132 ? -10.18 -22.641 1.932 1 95.31 132 ILE A O 1
ATOM 988 N N . PRO A 1 133 ? -8.039 -23.203 2.037 1 95.19 133 PRO A N 1
ATOM 989 C CA . PRO A 1 133 ? -7.895 -22.594 3.355 1 95.19 133 PRO A CA 1
ATOM 990 C C . PRO A 1 133 ? -8.141 -21.078 3.328 1 95.19 133 PRO A C 1
ATOM 992 O O . PRO A 1 133 ? -7.766 -20.406 2.365 1 95.19 133 PRO A O 1
ATOM 995 N N . ASN A 1 134 ? -8.789 -20.594 4.383 1 96.81 134 ASN A N 1
ATOM 996 C CA . ASN A 1 134 ? -8.992 -19.156 4.535 1 96.81 134 ASN A CA 1
ATOM 997 C C . ASN A 1 134 ? -7.855 -18.516 5.332 1 96.81 134 ASN A C 1
ATOM 999 O O . ASN A 1 134 ? -7.234 -19.172 6.172 1 96.81 134 ASN A O 1
ATOM 1003 N N . PHE A 1 135 ? -7.555 -17.219 5.043 1 96.56 135 PHE A N 1
ATOM 1004 C CA . PHE A 1 135 ? -6.684 -16.359 5.836 1 96.56 135 PHE A CA 1
ATOM 1005 C C . PHE A 1 135 ? -5.273 -16.938 5.902 1 96.56 135 PHE A C 1
ATOM 1007 O O . PHE A 1 135 ? -4.664 -16.969 6.973 1 96.56 135 PHE A O 1
ATOM 1014 N N . TYR A 1 136 ? -4.793 -17.391 4.785 1 94.94 136 TYR A N 1
ATOM 1015 C CA . TYR A 1 136 ? -3.465 -18 4.777 1 94.94 136 TYR A CA 1
ATOM 1016 C C . TYR A 1 136 ? -2.463 -17.109 4.047 1 94.94 136 TYR A C 1
ATOM 1018 O O . TYR A 1 136 ? -1.255 -17.219 4.266 1 94.94 136 TYR A O 1
ATOM 1026 N N . SER A 1 137 ? -3.006 -16.312 3.131 1 96.94 137 SER A N 1
ATOM 1027 C CA . SER A 1 137 ? -2.109 -15.555 2.262 1 96.94 137 SER A CA 1
ATOM 1028 C C . SER A 1 137 ? -1.668 -14.258 2.922 1 96.94 137 SER A C 1
ATOM 1030 O O . SER A 1 137 ? -2.324 -13.766 3.844 1 96.94 137 SER A O 1
ATOM 1032 N N . ALA A 1 138 ? -0.539 -13.688 2.482 1 98.12 138 ALA A N 1
ATOM 1033 C CA . ALA A 1 138 ? -0.091 -12.383 2.969 1 98.12 138 ALA A CA 1
ATOM 1034 C C . ALA A 1 138 ? -1.16 -11.312 2.748 1 98.12 138 ALA A C 1
ATOM 1036 O O . ALA A 1 138 ? -1.38 -10.461 3.607 1 98.12 138 ALA A O 1
ATOM 1037 N N . HIS A 1 139 ? -1.862 -11.398 1.651 1 98.69 139 HIS A N 1
ATOM 1038 C CA . HIS A 1 139 ? -2.967 -10.492 1.353 1 98.69 139 HIS A CA 1
ATOM 1039 C C . HIS A 1 139 ? -4.043 -10.562 2.43 1 98.69 139 HIS A C 1
ATOM 1041 O O . HIS A 1 139 ? -4.516 -9.531 2.908 1 98.69 139 HIS A O 1
ATOM 1047 N N . SER A 1 140 ? -4.383 -11.781 2.791 1 98.56 140 SER A N 1
ATOM 1048 C CA . SER A 1 140 ? -5.492 -11.922 3.73 1 98.56 140 SER A CA 1
ATOM 1049 C C . SER A 1 140 ? -5.117 -11.375 5.105 1 98.56 140 SER A C 1
ATOM 1051 O O . SER A 1 140 ? -5.973 -10.852 5.824 1 98.56 140 SER A O 1
ATOM 1053 N N . PHE A 1 141 ? -3.848 -11.414 5.484 1 98.62 141 PHE A N 1
ATOM 1054 C CA . PHE A 1 141 ? -3.404 -10.828 6.742 1 98.62 141 PHE A CA 1
ATOM 1055 C C . PHE A 1 141 ? -3.512 -9.305 6.699 1 98.62 141 PHE A C 1
ATOM 1057 O O . PHE A 1 141 ? -4.062 -8.695 7.613 1 98.62 141 PHE A O 1
ATOM 1064 N N . LEU A 1 142 ? -2.984 -8.758 5.68 1 98.88 142 LEU A N 1
ATOM 1065 C CA . LEU A 1 142 ? -3.057 -7.309 5.535 1 98.88 142 LEU A CA 1
ATOM 1066 C C . LEU A 1 142 ? -4.504 -6.848 5.41 1 98.88 142 LEU A C 1
ATOM 1068 O O . LEU A 1 142 ? -4.91 -5.879 6.055 1 98.88 142 LEU A O 1
ATOM 1072 N N . GLY A 1 143 ? -5.258 -7.574 4.566 1 98.88 143 GLY A N 1
ATOM 1073 C CA . GLY A 1 143 ? -6.664 -7.246 4.418 1 98.88 143 GLY A CA 1
ATOM 1074 C C . GLY A 1 143 ? -7.438 -7.34 5.723 1 98.88 143 GLY A C 1
ATOM 1075 O O . GLY A 1 143 ? -8.297 -6.504 5.996 1 98.88 143 GLY A O 1
ATOM 1076 N N . GLY A 1 144 ? -7.133 -8.398 6.484 1 98.75 144 GLY A N 1
ATOM 1077 C CA . GLY A 1 144 ? -7.766 -8.539 7.789 1 98.75 144 GLY A CA 1
ATOM 1078 C C . GLY A 1 144 ? -7.477 -7.371 8.711 1 98.75 144 GLY A C 1
ATOM 1079 O O . GLY A 1 144 ? -8.375 -6.875 9.398 1 98.75 144 GLY A O 1
ATOM 1080 N N . LEU A 1 145 ? -6.23 -6.914 8.727 1 98.81 145 LEU A N 1
ATOM 1081 C CA . LEU A 1 145 ? -5.855 -5.75 9.523 1 98.81 145 LEU A CA 1
ATOM 1082 C C . LEU A 1 145 ? -6.637 -4.516 9.078 1 98.81 145 LEU A C 1
ATOM 1084 O O . LEU A 1 145 ? -7.164 -3.779 9.914 1 98.81 145 LEU A O 1
ATOM 1088 N N . VAL A 1 146 ? -6.707 -4.301 7.812 1 98.88 146 VAL A N 1
ATOM 1089 C CA . VAL A 1 146 ? -7.367 -3.127 7.25 1 98.88 146 VAL A CA 1
ATOM 1090 C C . VAL A 1 146 ? -8.844 -3.131 7.633 1 98.88 146 VAL A C 1
ATOM 1092 O O . VAL A 1 146 ? -9.383 -2.109 8.07 1 98.88 146 VAL A O 1
ATOM 1095 N N . LEU A 1 147 ? -9.5 -4.289 7.496 1 98.88 147 LEU A N 1
ATOM 1096 C CA . LEU A 1 147 ? -10.922 -4.371 7.785 1 98.88 147 LEU A CA 1
ATOM 1097 C C . LEU A 1 147 ? -11.188 -4.16 9.273 1 98.88 147 LEU A C 1
ATOM 1099 O O . LEU A 1 147 ? -12.18 -3.521 9.641 1 98.88 147 LEU A O 1
ATOM 1103 N N . ALA A 1 148 ? -10.297 -4.699 10.07 1 98.81 148 ALA A N 1
ATOM 1104 C CA . ALA A 1 148 ? -10.438 -4.492 11.508 1 98.81 148 ALA A CA 1
ATOM 1105 C C . ALA A 1 148 ? -10.297 -3.014 11.867 1 98.81 148 ALA A C 1
ATOM 1107 O O . ALA A 1 148 ? -11.102 -2.475 12.625 1 98.81 148 ALA A O 1
ATOM 1108 N N . LEU A 1 149 ? -9.32 -2.344 11.352 1 98.88 149 LEU A N 1
ATOM 1109 C CA . LEU A 1 149 ? -9.109 -0.923 11.602 1 98.88 149 LEU A CA 1
ATOM 1110 C C . LEU A 1 149 ? -10.273 -0.096 11.062 1 98.88 149 LEU A C 1
ATOM 1112 O O . LEU A 1 149 ? -10.68 0.883 11.695 1 98.88 149 LEU A O 1
ATOM 1116 N N . PHE A 1 150 ? -10.766 -0.535 9.922 1 98.94 150 PHE A N 1
ATOM 1117 C CA . PHE A 1 150 ? -11.859 0.196 9.297 1 98.94 150 PHE A CA 1
ATOM 1118 C C . PHE A 1 150 ? -13.133 0.092 10.133 1 98.94 150 PHE A C 1
ATOM 1120 O O . PHE A 1 150 ? -13.805 1.096 10.375 1 98.94 150 PHE A O 1
ATOM 1127 N N . ALA A 1 151 ? -13.414 -1.124 10.523 1 98.81 151 ALA A N 1
ATOM 1128 C CA . ALA A 1 151 ? -14.578 -1.324 11.391 1 98.81 151 ALA A CA 1
ATOM 1129 C C . ALA A 1 151 ? -14.445 -0.512 12.68 1 98.81 151 ALA A C 1
ATOM 1131 O O . ALA A 1 151 ? -15.406 0.125 13.117 1 98.81 151 ALA A O 1
ATOM 1132 N N . PHE A 1 152 ? -13.289 -0.545 13.258 1 98.56 152 PHE A N 1
ATOM 1133 C CA . PHE A 1 152 ? -13.023 0.234 14.461 1 98.56 152 PHE A CA 1
ATOM 1134 C C . PHE A 1 152 ? -13.227 1.721 14.203 1 98.56 152 PHE A C 1
ATOM 1136 O O . PHE A 1 152 ? -13.852 2.416 15.008 1 98.56 152 PHE A O 1
ATOM 1143 N N . GLN A 1 153 ? -12.719 2.227 13.086 1 98.25 153 GLN A N 1
ATOM 1144 C CA . GLN A 1 153 ? -12.812 3.639 12.727 1 98.25 153 GLN A CA 1
ATOM 1145 C C . GLN A 1 153 ? -14.266 4.062 12.539 1 98.25 153 GLN A C 1
ATOM 1147 O O . GLN A 1 153 ? -14.656 5.164 12.93 1 98.25 153 GLN A O 1
ATOM 1152 N N . VAL A 1 154 ? -15.039 3.271 11.828 1 98.25 154 VAL A N 1
ATOM 1153 C CA . VAL A 1 154 ? -16.453 3.574 11.625 1 98.25 154 VAL A CA 1
ATOM 1154 C C . VAL A 1 154 ? -17.172 3.623 12.977 1 98.25 154 VAL A C 1
ATOM 1156 O O . VAL A 1 154 ? -17.938 4.547 13.242 1 98.25 154 VAL A O 1
ATOM 1159 N N . ALA A 1 155 ? -16.891 2.668 13.852 1 97.62 155 ALA A N 1
ATOM 1160 C CA . ALA A 1 155 ? -17.5 2.643 15.188 1 97.62 155 ALA A CA 1
ATOM 1161 C C . ALA A 1 155 ? -17.094 3.873 15.992 1 97.62 155 ALA A C 1
ATOM 1163 O O . ALA A 1 155 ? -17.938 4.508 16.625 1 97.62 155 ALA A O 1
ATOM 1164 N N . LEU A 1 156 ? -15.844 4.199 15.961 1 96.44 156 LEU A N 1
ATOM 1165 C CA . LEU A 1 156 ? -15.328 5.363 16.672 1 96.44 156 LEU A CA 1
ATOM 1166 C C . LEU A 1 156 ? -15.977 6.645 16.156 1 96.44 156 LEU A C 1
ATOM 1168 O O . LEU A 1 156 ? -16.359 7.508 16.938 1 96.44 156 LEU A O 1
ATOM 1172 N N . GLY A 1 157 ? -16.047 6.75 14.859 1 96.69 157 GLY A N 1
ATOM 1173 C CA . GLY A 1 157 ? -16.672 7.922 14.258 1 96.69 157 GLY A CA 1
ATOM 1174 C C . GLY A 1 157 ? -18.141 8.078 14.633 1 96.69 157 GLY A C 1
ATOM 1175 O O . GLY A 1 157 ? -18.578 9.172 14.984 1 96.69 157 GLY A O 1
ATOM 1176 N N . LEU A 1 158 ? -18.891 7.047 14.602 1 96.69 158 LEU A N 1
ATOM 1177 C CA . LEU A 1 158 ? -20.297 7.09 14.961 1 96.69 158 LEU A CA 1
ATOM 1178 C C . LEU A 1 158 ? -20.469 7.422 16.438 1 96.69 158 LEU A C 1
ATOM 1180 O O . LEU A 1 158 ? -21.328 8.234 16.797 1 96.69 158 LEU A O 1
ATOM 1184 N N . TRP A 1 159 ? -19.656 6.824 17.234 1 95.75 159 TRP A N 1
ATOM 1185 C CA . TRP A 1 159 ? -19.734 7.023 18.688 1 95.75 159 TRP A CA 1
ATOM 1186 C C . TRP A 1 159 ? -19.375 8.461 19.047 1 95.75 159 TRP A C 1
ATOM 1188 O O . TRP A 1 159 ? -20.094 9.094 19.844 1 95.75 159 TRP A O 1
ATOM 1198 N N . ALA A 1 160 ? -18.406 9.039 18.469 1 95.31 160 ALA A N 1
ATOM 1199 C CA . ALA A 1 160 ? -17.859 10.328 18.891 1 95.31 160 ALA A CA 1
ATOM 1200 C C . ALA A 1 160 ? -18.594 11.484 18.219 1 95.31 160 ALA A C 1
ATOM 1202 O O . ALA A 1 160 ? -18.734 12.562 18.797 1 95.31 160 ALA A O 1
ATOM 1203 N N . TYR A 1 161 ? -19.031 11.281 17.016 1 94.12 161 TYR A N 1
ATOM 1204 C CA . TYR A 1 161 ? -19.438 12.453 16.25 1 94.12 161 TYR A CA 1
ATOM 1205 C C . TYR A 1 161 ? -20.906 12.344 15.836 1 94.12 161 TYR A C 1
ATOM 1207 O O . TYR A 1 161 ? -21.5 13.32 15.375 1 94.12 161 TYR A O 1
ATOM 1215 N N . ALA A 1 162 ? -21.5 11.227 15.852 1 91.06 162 ALA A N 1
ATOM 1216 C CA . ALA A 1 162 ? -22.891 11.078 15.438 1 91.06 162 ALA A CA 1
ATOM 1217 C C . ALA A 1 162 ? -23.797 10.789 16.641 1 91.06 162 ALA A C 1
ATOM 1219 O O . ALA A 1 162 ? -24.625 11.625 17.016 1 91.06 162 ALA A O 1
ATOM 1220 N N . TRP A 1 163 ? -23.812 9.695 17.328 1 86.56 163 TRP A N 1
ATOM 1221 C CA . TRP A 1 163 ? -24.594 9.312 18.5 1 86.56 163 TRP A CA 1
ATOM 1222 C C . TRP A 1 163 ? -23.781 8.398 19.422 1 86.56 163 TRP A C 1
ATOM 1224 O O . TRP A 1 163 ? -23.344 7.332 19 1 86.56 163 TRP A O 1
ATOM 1234 N N . PRO A 1 164 ? -23.719 8.906 20.688 1 85.31 164 PRO A N 1
ATOM 1235 C CA . PRO A 1 164 ? -24.344 9.969 21.484 1 85.31 164 PRO A CA 1
ATOM 1236 C C . PRO A 1 164 ? -23.672 11.328 21.266 1 85.31 164 PRO A C 1
ATOM 1238 O O . PRO A 1 164 ? -24.234 12.359 21.656 1 85.31 164 PRO A O 1
ATOM 1241 N N . LYS A 1 165 ? -22.5 11.258 20.562 1 89.5 165 LYS A N 1
ATOM 1242 C CA . LYS A 1 165 ? -21.75 12.484 20.328 1 89.5 165 LYS A CA 1
ATOM 1243 C C . LYS A 1 165 ? -21.047 12.945 21.609 1 89.5 165 LYS A C 1
ATOM 1245 O O . LYS A 1 165 ? -21.688 13.422 22.547 1 89.5 165 LYS A O 1
ATOM 1250 N N . LEU A 1 166 ? -19.828 12.922 21.578 1 92.19 166 LEU A N 1
ATOM 1251 C CA . LEU A 1 166 ? -19.016 13.32 22.734 1 92.19 166 LEU A CA 1
ATOM 1252 C C . LEU A 1 166 ? -19.062 14.828 22.922 1 92.19 166 LEU A C 1
ATOM 1254 O O . LEU A 1 166 ? -19.562 15.562 22.062 1 92.19 166 LEU A O 1
ATOM 1258 N N . SER A 1 167 ? -18.547 15.188 24.062 1 93.19 167 SER A N 1
ATOM 1259 C CA . SER A 1 167 ? -18.438 16.625 24.328 1 93.19 167 SER A CA 1
ATOM 1260 C C . SER A 1 167 ? -17.547 17.312 23.297 1 93.19 167 SER A C 1
ATOM 1262 O O . SER A 1 167 ? -16.734 16.656 22.641 1 93.19 167 SER A O 1
ATOM 1264 N N . HIS A 1 168 ? -17.703 18.516 23.188 1 91.25 168 HIS A N 1
ATOM 1265 C CA . HIS A 1 168 ? -16.984 19.266 22.172 1 91.25 168 HIS A CA 1
ATOM 1266 C C . HIS A 1 168 ? -15.477 19.172 22.391 1 91.25 168 HIS A C 1
ATOM 1268 O O . HIS A 1 168 ? -14.727 18.844 21.453 1 91.25 168 HIS A O 1
ATOM 1274 N N . PRO A 1 169 ? -14.977 19.359 23.609 1 90.31 169 PRO A N 1
ATOM 1275 C CA . PRO A 1 169 ? -13.531 19.219 23.797 1 90.31 169 PRO A CA 1
ATOM 1276 C C . PRO A 1 169 ? -13.016 17.828 23.453 1 90.31 169 PRO A C 1
ATOM 1278 O O . PRO A 1 169 ? -11.914 17.688 22.906 1 90.31 169 PRO A O 1
ATOM 1281 N N . ALA A 1 170 ? -13.797 16.875 23.766 1 91.88 170 ALA A N 1
ATOM 1282 C CA . ALA A 1 170 ? -13.406 15.5 23.469 1 91.88 170 ALA A CA 1
ATOM 1283 C C . ALA A 1 170 ? -13.344 15.273 21.953 1 91.88 170 ALA A C 1
ATOM 1285 O O . ALA A 1 170 ? -12.43 14.609 21.453 1 91.88 170 ALA A O 1
ATOM 1286 N N . ARG A 1 171 ? -14.234 15.789 21.219 1 92.62 171 ARG A N 1
ATOM 1287 C CA . ARG A 1 171 ? -14.266 15.641 19.766 1 92.62 171 ARG A CA 1
ATOM 1288 C C . ARG A 1 171 ? -13.078 16.359 19.125 1 92.62 171 ARG A C 1
ATOM 1290 O O . ARG A 1 171 ? -12.5 15.859 18.156 1 92.62 171 ARG A O 1
ATOM 1297 N N . VAL A 1 172 ? -12.758 17.438 19.688 1 89.44 172 VAL A N 1
ATOM 1298 C CA . VAL A 1 172 ? -11.641 18.219 19.172 1 89.44 172 VAL A CA 1
ATOM 1299 C C . VAL A 1 172 ? -10.336 17.469 19.391 1 89.44 172 VAL A C 1
ATOM 1301 O O . VAL A 1 172 ? -9.461 17.453 18.531 1 89.44 172 VAL A O 1
ATOM 1304 N N . THR A 1 173 ? -10.289 16.859 20.562 1 88.69 173 THR A N 1
ATOM 1305 C CA . THR A 1 173 ? -9.094 16.094 20.906 1 88.69 173 THR A CA 1
ATOM 1306 C C . THR A 1 173 ? -8.969 14.852 20.031 1 88.69 173 THR A C 1
ATOM 1308 O O . THR A 1 173 ? -7.863 14.445 19.672 1 88.69 173 THR A O 1
ATOM 1311 N N . LEU A 1 174 ? -10.094 14.281 19.625 1 92.94 174 LEU A N 1
ATOM 1312 C CA . LEU A 1 174 ? -10.109 13.031 18.859 1 92.94 174 LEU A CA 1
ATOM 1313 C C . LEU A 1 174 ? -9.953 13.305 17.375 1 92.94 174 LEU A C 1
ATOM 1315 O O . LEU A 1 174 ? -9.625 12.391 16.609 1 92.94 174 LEU A O 1
ATOM 1319 N N . GLY A 1 175 ? -10.141 14.516 16.969 1 92.5 175 GLY A N 1
ATOM 1320 C CA . GLY A 1 175 ? -10.18 14.914 15.578 1 92.5 175 GLY A CA 1
ATOM 1321 C C . GLY A 1 175 ? -8.945 14.5 14.805 1 92.5 175 GLY A C 1
ATOM 1322 O O . GLY A 1 175 ? -9.047 13.773 13.805 1 92.5 175 GLY A O 1
ATOM 1323 N N . PRO A 1 176 ? -7.82 14.828 15.312 1 91.38 176 PRO A N 1
ATOM 1324 C CA . PRO A 1 176 ? -6.59 14.484 14.594 1 91.38 176 PRO A CA 1
ATOM 1325 C C . PRO A 1 176 ? -6.363 12.977 14.5 1 91.38 176 PRO A C 1
ATOM 1327 O O . PRO A 1 176 ? -5.863 12.484 13.484 1 91.38 176 PRO A O 1
ATOM 1330 N N . VAL A 1 177 ? -6.715 12.273 15.508 1 92.88 177 VAL A N 1
ATOM 1331 C CA . VAL A 1 177 ? -6.562 10.828 15.508 1 92.88 177 VAL A CA 1
ATOM 1332 C C . VAL A 1 177 ? -7.531 10.203 14.508 1 92.88 177 VAL A C 1
ATOM 1334 O O . VAL A 1 177 ? -7.145 9.352 13.703 1 92.88 177 VAL A O 1
ATOM 1337 N N . HIS A 1 178 ? -8.781 10.656 14.539 1 95.75 178 HIS A N 1
ATOM 1338 C CA . HIS A 1 178 ? -9.797 10.156 13.625 1 95.75 178 HIS A CA 1
ATOM 1339 C C . HIS A 1 178 ? -9.422 10.438 12.172 1 95.75 178 HIS A C 1
ATOM 1341 O O . HIS A 1 178 ? -9.523 9.547 11.32 1 95.75 178 HIS A O 1
ATOM 1347 N N . THR A 1 179 ? -8.938 11.594 11.961 1 94.88 179 THR A N 1
ATOM 1348 C CA . THR A 1 179 ? -8.57 11.984 10.602 1 94.88 179 THR A CA 1
ATOM 1349 C C . THR A 1 179 ? -7.328 11.227 10.133 1 94.88 179 THR A C 1
ATOM 1351 O O . THR A 1 179 ? -7.262 10.773 8.992 1 94.88 179 THR A O 1
ATOM 1354 N N . PHE A 1 180 ? -6.398 11.078 11 1 95.44 180 PHE A N 1
ATOM 1355 C CA . PHE A 1 180 ? -5.203 10.32 10.664 1 95.44 180 PHE A CA 1
ATOM 1356 C C . PHE A 1 180 ? -5.555 8.867 10.336 1 95.44 180 PHE A C 1
ATOM 1358 O O . PHE A 1 180 ? -5.098 8.328 9.328 1 95.44 180 PHE A O 1
ATOM 1365 N N . LEU A 1 181 ? -6.289 8.273 11.18 1 97.25 181 LEU A N 1
ATOM 1366 C CA . LEU A 1 181 ? -6.656 6.875 10.992 1 97.25 181 LEU A CA 1
ATOM 1367 C C . LEU A 1 181 ? -7.43 6.688 9.688 1 97.25 181 LEU A C 1
ATOM 1369 O O . LEU A 1 181 ? -7.23 5.699 8.977 1 97.25 181 LEU A O 1
ATOM 1373 N N . GLY A 1 182 ? -8.336 7.602 9.375 1 97.75 182 GLY A N 1
ATOM 1374 C CA . GLY A 1 182 ? -9.055 7.535 8.109 1 97.75 182 GLY A CA 1
ATOM 1375 C C . GLY A 1 182 ? -8.133 7.516 6.906 1 97.75 182 GLY A C 1
ATOM 1376 O O . GLY A 1 182 ? -8.281 6.676 6.016 1 97.75 182 GLY A O 1
ATOM 1377 N N . ARG A 1 183 ? -7.184 8.398 6.863 1 97.5 183 ARG A N 1
ATOM 1378 C CA . ARG A 1 183 ? -6.227 8.469 5.766 1 97.5 183 ARG A CA 1
ATOM 1379 C C . ARG A 1 183 ? -5.363 7.211 5.711 1 97.5 183 ARG A C 1
ATOM 1381 O O . ARG A 1 183 ? -5.09 6.684 4.633 1 97.5 183 ARG A O 1
ATOM 1388 N N . ALA A 1 184 ? -4.938 6.785 6.891 1 98.19 184 ALA A N 1
ATOM 1389 C CA . ALA A 1 184 ? -4.098 5.594 6.98 1 98.19 184 ALA A CA 1
ATOM 1390 C C . ALA A 1 184 ? -4.84 4.359 6.48 1 98.19 184 ALA A C 1
ATOM 1392 O O . ALA A 1 184 ? -4.273 3.533 5.762 1 98.19 184 ALA A O 1
ATOM 1393 N N . ILE A 1 185 ? -6.082 4.246 6.871 1 98.81 185 ILE A N 1
ATOM 1394 C CA . ILE A 1 185 ? -6.879 3.09 6.477 1 98.81 185 ILE A CA 1
ATOM 1395 C C . ILE A 1 185 ? -7.098 3.109 4.965 1 98.81 185 ILE A C 1
ATOM 1397 O O . ILE A 1 185 ? -7.07 2.062 4.312 1 98.81 185 ILE A O 1
ATOM 1401 N N . LEU A 1 186 ? -7.363 4.285 4.402 1 98.81 186 LEU A N 1
ATOM 1402 C CA . LEU A 1 186 ? -7.461 4.359 2.947 1 98.81 186 LEU A CA 1
ATOM 1403 C C . LEU A 1 186 ? -6.18 3.861 2.289 1 98.81 186 LEU A C 1
ATOM 1405 O O . LEU A 1 186 ? -6.223 3.006 1.403 1 98.81 186 LEU A O 1
ATOM 1409 N N . GLY A 1 187 ? -5.047 4.367 2.721 1 98.75 187 GLY A N 1
ATOM 1410 C CA . GLY A 1 187 ? -3.771 3.945 2.16 1 98.75 187 GLY A CA 1
ATOM 1411 C C . GLY A 1 187 ? -3.529 2.453 2.289 1 98.75 187 GLY A C 1
ATOM 1412 O O . GLY A 1 187 ? -3.145 1.795 1.321 1 98.75 187 GLY A O 1
ATOM 1413 N N . LEU A 1 188 ? -3.756 1.948 3.492 1 98.94 188 LEU A N 1
ATOM 1414 C CA . LEU A 1 188 ? -3.574 0.524 3.746 1 98.94 188 LEU A CA 1
ATOM 1415 C C . LEU A 1 188 ? -4.551 -0.305 2.922 1 98.94 188 LEU A C 1
ATOM 1417 O O . LEU A 1 188 ? -4.207 -1.389 2.443 1 98.94 188 LEU A O 1
ATOM 1421 N N . GLY A 1 189 ? -5.781 0.173 2.844 1 98.94 189 GLY A N 1
ATOM 1422 C CA . GLY A 1 189 ? -6.773 -0.52 2.037 1 98.94 189 GLY A CA 1
ATOM 1423 C C . GLY A 1 189 ? -6.395 -0.605 0.571 1 98.94 189 GLY A C 1
ATOM 1424 O O . GLY A 1 189 ? -6.574 -1.648 -0.062 1 98.94 189 GLY A O 1
ATOM 1425 N N . LEU A 1 190 ? -5.926 0.498 -0.001 1 98.94 190 LEU A N 1
ATOM 1426 C CA . LEU A 1 190 ? -5.473 0.493 -1.388 1 98.94 190 LEU A CA 1
ATOM 1427 C C . LEU A 1 190 ? -4.266 -0.423 -1.563 1 98.94 190 LEU A C 1
ATOM 1429 O O . LEU A 1 190 ? -4.141 -1.103 -2.584 1 98.94 190 LEU A O 1
ATOM 1433 N N . ALA A 1 191 ? -3.383 -0.471 -0.559 1 98.94 191 ALA A N 1
ATOM 1434 C CA . ALA A 1 191 ? -2.256 -1.399 -0.589 1 98.94 191 ALA A CA 1
ATOM 1435 C C . ALA A 1 191 ? -2.736 -2.848 -0.57 1 98.94 191 ALA A C 1
ATOM 1437 O O . ALA A 1 191 ? -2.238 -3.684 -1.328 1 98.94 191 ALA A O 1
ATOM 1438 N N . ALA A 1 192 ? -3.68 -3.105 0.302 1 98.94 192 ALA A N 1
ATOM 1439 C CA . ALA A 1 192 ? -4.23 -4.457 0.364 1 98.94 192 ALA A CA 1
ATOM 1440 C C . ALA A 1 192 ? -4.859 -4.855 -0.967 1 98.94 192 ALA A C 1
ATOM 1442 O O . ALA A 1 192 ? -4.734 -6.004 -1.402 1 98.94 192 ALA A O 1
ATOM 1443 N N . ALA A 1 193 ? -5.582 -3.914 -1.576 1 98.94 193 ALA A N 1
ATOM 1444 C CA . ALA A 1 193 ? -6.16 -4.172 -2.893 1 98.94 193 ALA A CA 1
ATOM 1445 C C . ALA A 1 193 ? -5.074 -4.496 -3.914 1 98.94 193 ALA A C 1
ATOM 1447 O O . ALA A 1 193 ? -5.223 -5.422 -4.715 1 98.94 193 ALA A O 1
ATOM 1448 N N . ALA A 1 194 ? -3.992 -3.742 -3.877 1 98.94 194 ALA A N 1
ATOM 1449 C CA . ALA A 1 194 ? -2.885 -3.988 -4.797 1 98.94 194 ALA A CA 1
ATOM 1450 C C . ALA A 1 194 ? -2.287 -5.375 -4.574 1 98.94 194 ALA A C 1
ATOM 1452 O O . ALA A 1 194 ? -1.976 -6.086 -5.535 1 98.94 194 ALA A O 1
ATOM 1453 N N . VAL A 1 195 ? -2.141 -5.73 -3.32 1 98.94 195 VAL A N 1
ATOM 1454 C CA . VAL A 1 195 ? -1.592 -7.039 -2.977 1 98.94 195 VAL A CA 1
ATOM 1455 C C . VAL A 1 195 ? -2.521 -8.141 -3.486 1 98.94 195 VAL A C 1
ATOM 1457 O O . VAL A 1 195 ? -2.062 -9.133 -4.055 1 98.94 195 VAL A O 1
ATOM 1460 N N . GLY A 1 196 ? -3.777 -7.984 -3.303 1 98.88 196 GLY A N 1
ATOM 1461 C CA . GLY A 1 196 ? -4.742 -8.961 -3.781 1 98.88 196 GLY A CA 1
ATOM 1462 C C . GLY A 1 196 ? -4.77 -9.078 -5.293 1 98.88 196 GLY A C 1
ATOM 1463 O O . GLY A 1 196 ? -4.879 -10.188 -5.832 1 98.88 196 GLY A O 1
ATOM 1464 N N . LEU A 1 197 ? -4.727 -7.953 -5.969 1 98.81 197 LEU A N 1
ATOM 1465 C CA . LEU A 1 197 ? -4.684 -7.949 -7.426 1 98.81 197 LEU A CA 1
ATOM 1466 C C . LEU A 1 197 ? -3.477 -8.727 -7.938 1 98.81 197 LEU A C 1
ATOM 1468 O O . LEU A 1 197 ? -3.586 -9.5 -8.891 1 98.81 197 LEU A O 1
ATOM 1472 N N . GLN A 1 198 ? -2.357 -8.531 -7.289 1 98.62 198 GLN A N 1
ATOM 1473 C CA . GLN A 1 198 ? -1.151 -9.258 -7.68 1 98.62 198 GLN A CA 1
ATOM 1474 C C . GLN A 1 198 ? -1.299 -10.75 -7.422 1 98.62 198 GLN A C 1
ATOM 1476 O O . GLN A 1 198 ? -0.854 -11.57 -8.227 1 98.62 198 GLN A O 1
ATOM 1481 N N . GLU A 1 199 ? -1.865 -11.117 -6.281 1 98.12 199 GLU A N 1
ATOM 1482 C CA . GLU A 1 199 ? -2.072 -12.531 -5.973 1 98.12 199 GLU A CA 1
ATOM 1483 C C . GLU A 1 199 ? -2.91 -13.211 -7.051 1 98.12 199 GLU A C 1
ATOM 1485 O O . GLU A 1 199 ? -2.521 -14.258 -7.574 1 98.12 199 GLU A O 1
ATOM 1490 N N . LYS A 1 200 ? -4.035 -12.594 -7.398 1 97.75 200 LYS A N 1
ATOM 1491 C CA . LYS A 1 200 ? -4.914 -13.18 -8.406 1 97.75 200 LYS A CA 1
ATOM 1492 C C . LYS A 1 200 ? -4.234 -13.227 -9.766 1 97.75 200 LYS A C 1
ATOM 1494 O O . LYS A 1 200 ? -4.371 -14.211 -10.5 1 97.75 200 LYS A O 1
ATOM 1499 N N . ALA A 1 201 ? -3.514 -12.18 -10.102 1 97.56 201 ALA A N 1
ATOM 1500 C CA . ALA A 1 201 ? -2.797 -12.148 -11.375 1 97.56 201 ALA A CA 1
ATOM 1501 C C . ALA A 1 201 ? -1.786 -13.289 -11.461 1 97.56 201 ALA A C 1
ATOM 1503 O O . ALA A 1 201 ? -1.628 -13.914 -12.516 1 97.56 201 ALA A O 1
ATOM 1504 N N . THR A 1 202 ? -1.127 -13.57 -10.352 1 96.44 202 THR A N 1
ATOM 1505 C CA . THR A 1 202 ? -0.142 -14.648 -10.344 1 96.44 202 THR A CA 1
ATOM 1506 C C . THR A 1 202 ? -0.824 -16 -10.461 1 96.44 202 THR A C 1
ATOM 1508 O O . THR A 1 202 ? -0.31 -16.906 -11.133 1 96.44 202 THR A O 1
ATOM 1511 N N . PHE A 1 203 ? -1.981 -16.141 -9.867 1 94.5 203 PHE A N 1
ATOM 1512 C CA . PHE A 1 203 ? -2.752 -17.375 -10.023 1 94.5 203 PHE A CA 1
ATOM 1513 C C . PHE A 1 203 ? -3.156 -17.578 -11.484 1 94.5 203 PHE A C 1
ATOM 1515 O O . PHE A 1 203 ? -3.145 -18.703 -11.992 1 94.5 203 PHE A O 1
ATOM 1522 N N . LEU A 1 204 ? -3.498 -16.5 -12.141 1 94.62 204 LEU A N 1
ATOM 1523 C CA . LEU A 1 204 ? -3.885 -16.578 -13.539 1 94.62 204 LEU A CA 1
ATOM 1524 C C . LEU A 1 204 ? -2.682 -16.906 -14.422 1 94.62 204 LEU A C 1
ATOM 1526 O O . LEU A 1 204 ? -2.797 -17.672 -15.375 1 94.62 204 LEU A O 1
ATOM 1530 N N . GLN A 1 205 ? -1.591 -16.375 -14.078 1 92.12 205 GLN A N 1
ATOM 1531 C CA . GLN A 1 205 ? -0.359 -16.609 -14.82 1 92.12 205 GLN A CA 1
ATOM 1532 C C . GLN A 1 205 ? 0.074 -18.062 -14.727 1 92.12 205 GLN A C 1
ATOM 1534 O O . GLN A 1 205 ? 0.309 -18.719 -15.742 1 92.12 205 GLN A O 1
ATOM 1539 N N . LEU A 1 206 ? 0.096 -18.641 -13.547 1 88.19 206 LEU A N 1
ATOM 1540 C CA . LEU A 1 206 ? 0.636 -19.984 -13.328 1 88.19 206 LEU A CA 1
ATOM 1541 C C . LEU A 1 206 ? -0.45 -21.047 -13.492 1 88.19 206 LEU A C 1
ATOM 1543 O O . LEU A 1 206 ? -0.179 -22.141 -13.977 1 88.19 206 LEU A O 1
ATOM 1547 N N . GLY A 1 207 ? -1.581 -20.656 -13.094 1 80.56 207 GLY A N 1
ATOM 1548 C CA . GLY A 1 207 ? -2.66 -21.625 -13.133 1 80.56 207 GLY A CA 1
ATOM 1549 C C . GLY A 1 207 ? -3.348 -21.703 -14.484 1 80.56 207 GLY A C 1
ATOM 1550 O O . GLY A 1 207 ? -3.531 -22.797 -15.023 1 80.56 207 GLY A O 1
ATOM 1551 N N . ALA A 1 208 ? -3.576 -20.578 -15.078 1 80.12 208 ALA A N 1
ATOM 1552 C CA . ALA A 1 208 ? -4.34 -20.531 -16.312 1 80.12 208 ALA A CA 1
ATOM 1553 C C . ALA A 1 208 ? -3.428 -20.312 -17.516 1 80.12 208 ALA A C 1
ATOM 1555 O O . ALA A 1 208 ? -3.879 -20.344 -18.672 1 80.12 208 ALA A O 1
ATOM 1556 N N . GLY A 1 209 ? -2.172 -20 -17.281 1 85.5 209 GLY A N 1
ATOM 1557 C CA . GLY A 1 209 ? -1.217 -19.812 -18.375 1 85.5 209 GLY A CA 1
ATOM 1558 C C . GLY A 1 209 ? -1.357 -18.484 -19.078 1 85.5 209 GLY A C 1
ATOM 1559 O O . GLY A 1 209 ? -1.078 -18.375 -20.266 1 85.5 209 GLY A O 1
ATOM 1560 N N . ALA A 1 210 ? -1.836 -17.469 -18.359 1 86.31 210 ALA A N 1
ATOM 1561 C CA . ALA A 1 210 ? -1.992 -16.156 -18.953 1 86.31 210 ALA A CA 1
ATOM 1562 C C . ALA A 1 210 ? -0.636 -15.531 -19.281 1 86.31 210 ALA A C 1
ATOM 1564 O O . ALA A 1 210 ? 0.253 -15.484 -18.438 1 86.31 210 ALA A O 1
ATOM 1565 N N . GLY A 1 211 ? -0.508 -14.961 -20.469 1 90.06 211 GLY A N 1
ATOM 1566 C CA . GLY A 1 211 ? 0.746 -14.375 -20.906 1 90.06 211 GLY A CA 1
ATOM 1567 C C . GLY A 1 211 ? 1.006 -13 -20.312 1 90.06 211 GLY A C 1
ATOM 1568 O O . GLY A 1 211 ? 0.078 -12.328 -19.859 1 90.06 211 GLY A O 1
ATOM 1569 N N . PRO A 1 212 ? 2.227 -12.57 -20.406 1 90 212 PRO A N 1
ATOM 1570 C CA . PRO A 1 212 ? 2.625 -11.289 -19.812 1 90 212 PRO A CA 1
ATOM 1571 C C . PRO A 1 212 ? 1.902 -10.102 -20.422 1 90 212 PRO A C 1
ATOM 1573 O O . PRO A 1 212 ? 1.708 -9.078 -19.766 1 90 212 PRO A O 1
ATOM 1576 N N . ALA A 1 213 ? 1.451 -10.258 -21.625 1 91.62 213 ALA A N 1
ATOM 1577 C CA . ALA A 1 213 ? 0.817 -9.133 -22.297 1 91.62 213 ALA A CA 1
ATOM 1578 C C . ALA A 1 213 ? -0.701 -9.281 -22.312 1 91.62 213 ALA A C 1
ATOM 1580 O O . ALA A 1 213 ? -1.413 -8.414 -22.812 1 91.62 213 ALA A O 1
ATOM 1581 N N . SER A 1 214 ? -1.155 -10.312 -21.703 1 95 214 SER A N 1
ATOM 1582 C CA . SER A 1 214 ? -2.592 -10.57 -21.703 1 95 214 SER A CA 1
ATOM 1583 C C . SER A 1 214 ? -3.336 -9.555 -20.844 1 95 214 SER A C 1
ATOM 1585 O O . SER A 1 214 ? -2.746 -8.938 -19.953 1 95 214 SER A O 1
ATOM 1587 N N . ALA A 1 215 ? -4.582 -9.422 -21.094 1 95.94 215 ALA A N 1
ATOM 1588 C CA . ALA A 1 215 ? -5.441 -8.562 -20.297 1 95.94 215 ALA A CA 1
ATOM 1589 C C . ALA A 1 215 ? -5.5 -9.039 -18.844 1 95.94 215 ALA A C 1
ATOM 1591 O O . ALA A 1 215 ? -5.637 -8.227 -17.922 1 95.94 215 ALA A O 1
ATOM 1592 N N . ALA A 1 216 ? -5.32 -10.305 -18.641 1 96.62 216 ALA A N 1
ATOM 1593 C CA . ALA A 1 216 ? -5.371 -10.898 -17.312 1 96.62 216 ALA A CA 1
ATOM 1594 C C . ALA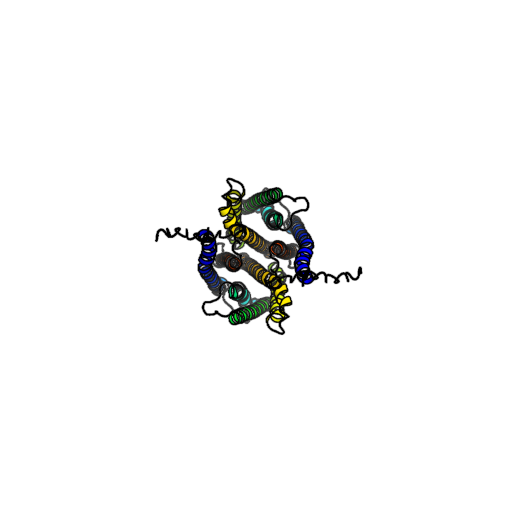 A 1 216 ? -4.289 -10.312 -16.406 1 96.62 216 ALA A C 1
ATOM 1596 O O . ALA A 1 216 ? -4.5 -10.148 -15.203 1 96.62 216 ALA A O 1
ATOM 1597 N N . LEU A 1 217 ? -3.168 -9.938 -17 1 97.44 217 LEU A N 1
ATOM 1598 C CA . LEU A 1 217 ? -2.062 -9.406 -16.203 1 97.44 217 LEU A CA 1
ATOM 1599 C C . LEU A 1 217 ? -1.96 -7.895 -16.359 1 97.44 217 LEU A C 1
ATOM 1601 O O . LEU A 1 217 ? -1.567 -7.199 -15.422 1 97.44 217 LEU A O 1
ATOM 1605 N N . ARG A 1 218 ? -2.371 -7.363 -17.484 1 97.69 218 ARG A N 1
ATOM 1606 C CA . ARG A 1 218 ? -2.195 -5.941 -17.75 1 97.69 218 ARG A CA 1
ATOM 1607 C C . ARG A 1 218 ? -3.236 -5.109 -17 1 97.69 218 ARG A C 1
ATOM 1609 O O . ARG A 1 218 ? -2.945 -4 -16.562 1 97.69 218 ARG A O 1
ATOM 1616 N N . LEU A 1 219 ? -4.41 -5.602 -16.906 1 98.38 219 LEU A N 1
ATOM 1617 C CA . LEU A 1 219 ? -5.469 -4.828 -16.266 1 98.38 219 LEU A CA 1
ATOM 1618 C C . LEU A 1 219 ? -5.188 -4.652 -14.781 1 98.38 219 LEU A C 1
ATOM 1620 O O . LEU A 1 219 ? -5.27 -3.537 -14.258 1 98.38 219 LEU A O 1
ATOM 1624 N N . PRO A 1 220 ? -4.785 -5.703 -14.102 1 98.44 220 PRO A N 1
ATOM 1625 C CA . PRO A 1 220 ? -4.398 -5.473 -12.703 1 98.44 220 PRO A CA 1
ATOM 1626 C C . PRO A 1 220 ? -3.221 -4.512 -12.57 1 98.44 220 PRO A C 1
ATOM 1628 O O . PRO A 1 220 ? -3.139 -3.764 -11.594 1 98.44 220 PRO A O 1
ATOM 1631 N N . ALA A 1 221 ? -2.283 -4.504 -13.508 1 98.56 221 ALA A N 1
ATOM 1632 C CA . ALA A 1 221 ? -1.16 -3.572 -13.484 1 98.56 221 ALA A CA 1
ATOM 1633 C C . ALA A 1 221 ? -1.642 -2.129 -13.609 1 98.56 221 ALA A C 1
ATOM 1635 O O . ALA A 1 221 ? -1.213 -1.257 -12.852 1 98.56 221 ALA A O 1
ATOM 1636 N N . LEU A 1 222 ? -2.533 -1.921 -14.484 1 98.62 222 LEU A N 1
ATOM 1637 C CA . LEU A 1 222 ? -3.094 -0.587 -14.672 1 98.62 222 LEU A CA 1
ATOM 1638 C C . LEU A 1 222 ? -3.928 -0.17 -13.469 1 98.62 222 LEU A C 1
ATOM 1640 O O . LEU A 1 222 ? -3.916 0.999 -13.078 1 98.62 222 LEU A O 1
ATOM 1644 N N . LEU A 1 223 ? -4.648 -1.11 -12.93 1 98.88 223 LEU A N 1
ATOM 1645 C CA . LEU A 1 223 ? -5.438 -0.838 -11.734 1 98.88 223 LEU A CA 1
ATOM 1646 C C . LEU A 1 223 ? -4.551 -0.37 -10.586 1 98.88 223 LEU A C 1
ATOM 1648 O O . LEU A 1 223 ? -4.91 0.554 -9.852 1 98.88 223 LEU A O 1
ATOM 1652 N N . GLN A 1 224 ? -3.391 -0.977 -10.453 1 98.88 224 GLN A N 1
ATOM 1653 C CA . GLN A 1 224 ? -2.51 -0.586 -9.359 1 98.88 224 GLN A CA 1
ATOM 1654 C C . GLN A 1 224 ? -1.981 0.832 -9.555 1 98.88 224 GLN A C 1
ATOM 1656 O O . GLN A 1 224 ? -1.826 1.583 -8.586 1 98.88 224 GLN A O 1
ATOM 1661 N N . LEU A 1 225 ? -1.726 1.161 -10.781 1 98.88 225 LEU A N 1
ATOM 1662 C CA . LEU A 1 225 ? -1.296 2.529 -11.055 1 98.88 225 LEU A CA 1
ATOM 1663 C C . LEU A 1 225 ? -2.41 3.521 -10.734 1 98.88 225 LEU A C 1
ATOM 1665 O O . LEU A 1 225 ? -2.152 4.598 -10.195 1 98.88 225 LEU A O 1
ATOM 1669 N N . LEU A 1 226 ? -3.623 3.164 -11.016 1 98.94 226 LEU A N 1
ATOM 1670 C CA . LEU A 1 226 ? -4.75 4.039 -10.719 1 98.94 226 LEU A CA 1
ATOM 1671 C C . LEU A 1 226 ? -4.992 4.113 -9.211 1 98.94 226 LEU A C 1
ATOM 1673 O O . LEU A 1 226 ? -5.383 5.16 -8.695 1 98.94 226 LEU A O 1
ATOM 1677 N N . LEU A 1 227 ? -4.801 2.969 -8.539 1 98.94 227 LEU A N 1
ATOM 1678 C CA . LEU A 1 227 ? -4.895 2.996 -7.082 1 98.94 227 LEU A CA 1
ATOM 1679 C C . LEU A 1 227 ? -3.891 3.98 -6.492 1 98.94 227 LEU A C 1
ATOM 1681 O O . LEU A 1 227 ? -4.227 4.746 -5.586 1 98.94 227 LEU A O 1
ATOM 1685 N N . ALA A 1 228 ? -2.654 3.945 -7.012 1 98.88 228 ALA A N 1
ATOM 1686 C CA . ALA A 1 228 ? -1.635 4.891 -6.566 1 98.88 228 ALA A CA 1
ATOM 1687 C C . ALA A 1 228 ? -2.064 6.332 -6.84 1 98.88 228 ALA A C 1
ATOM 1689 O O . ALA A 1 228 ? -1.896 7.207 -5.988 1 98.88 228 ALA A O 1
ATOM 1690 N N . ALA A 1 229 ? -2.656 6.547 -7.973 1 98.69 229 ALA A N 1
ATOM 1691 C CA . ALA A 1 229 ? -3.105 7.887 -8.344 1 98.69 229 ALA A CA 1
ATOM 1692 C C . ALA A 1 229 ? -4.211 8.375 -7.41 1 98.69 229 ALA A C 1
ATOM 1694 O O . ALA A 1 229 ? -4.223 9.539 -7.008 1 98.69 229 ALA A O 1
ATOM 1695 N N . VAL A 1 230 ? -5.129 7.52 -7.082 1 98.69 230 VAL A N 1
ATOM 1696 C CA . VAL A 1 230 ? -6.223 7.875 -6.184 1 98.69 230 VAL A CA 1
ATOM 1697 C C . VAL A 1 230 ? -5.672 8.18 -4.793 1 98.69 230 VAL A C 1
ATOM 1699 O O . VAL A 1 230 ? -6.086 9.148 -4.152 1 98.69 230 VAL A O 1
ATOM 1702 N N . ALA A 1 231 ? -4.738 7.344 -4.336 1 98.56 231 ALA A N 1
ATOM 1703 C CA . ALA A 1 231 ? -4.113 7.605 -3.043 1 98.56 231 ALA A CA 1
ATOM 1704 C C . ALA A 1 231 ? -3.455 8.984 -3.021 1 98.56 231 ALA A C 1
ATOM 1706 O O . ALA A 1 231 ? -3.689 9.773 -2.105 1 98.56 231 ALA A O 1
ATOM 1707 N N . LEU A 1 232 ? -2.703 9.273 -4.059 1 97.94 232 LEU A N 1
ATOM 1708 C CA . LEU A 1 232 ? -2.008 10.555 -4.148 1 97.94 232 LEU A CA 1
ATOM 1709 C C . LEU A 1 232 ? -3.004 11.703 -4.227 1 97.94 232 LEU A C 1
ATOM 1711 O O . LEU A 1 232 ? -2.842 12.719 -3.537 1 97.94 232 LEU A O 1
ATOM 1715 N N . GLY A 1 233 ? -4.02 11.547 -5.047 1 96.69 233 GLY A N 1
ATOM 1716 C CA . GLY A 1 233 ? -5.008 12.594 -5.234 1 96.69 233 GLY A CA 1
ATOM 1717 C C . GLY A 1 233 ? -5.793 12.906 -3.973 1 96.69 233 GLY A C 1
ATOM 1718 O O . GLY A 1 233 ? -5.93 14.07 -3.59 1 96.69 233 GLY A O 1
ATOM 1719 N N . VAL A 1 234 ? -6.285 11.859 -3.303 1 96.69 234 VAL A N 1
ATOM 1720 C CA . VAL A 1 234 ? -7.102 12.055 -2.109 1 96.69 234 VAL A CA 1
ATOM 1721 C C . VAL A 1 234 ? -6.25 12.641 -0.988 1 96.69 234 VAL A C 1
ATOM 1723 O O . VAL A 1 234 ? -6.66 13.602 -0.328 1 96.69 234 VAL A O 1
ATOM 1726 N N . LEU A 1 235 ? -5.02 12.164 -0.789 1 94.75 235 LEU A N 1
ATOM 1727 C CA . LEU A 1 235 ? -4.195 12.586 0.335 1 94.75 235 LEU A CA 1
ATOM 1728 C C . LEU A 1 235 ? -3.613 13.977 0.09 1 94.75 235 LEU A C 1
ATOM 1730 O O . LEU A 1 235 ? -3.34 14.711 1.038 1 94.75 235 LEU A O 1
ATOM 1734 N N . TRP A 1 236 ? -3.498 14.312 -1.174 1 92.56 236 TRP A N 1
ATOM 1735 C CA . TRP A 1 236 ? -3.041 15.656 -1.509 1 92.56 236 TRP A CA 1
ATOM 1736 C C . TRP A 1 236 ? -4.008 16.703 -0.974 1 92.56 236 TRP A C 1
ATOM 1738 O O . TRP A 1 236 ? -3.588 17.781 -0.549 1 92.56 236 TRP A O 1
ATOM 1748 N N . HIS A 1 237 ? -5.246 16.438 -0.925 1 90.5 237 HIS A N 1
ATOM 1749 C CA . HIS A 1 237 ? -6.258 17.375 -0.468 1 90.5 237 HIS A CA 1
ATOM 1750 C C . HIS A 1 237 ? -6.152 17.625 1.035 1 90.5 237 HIS A C 1
ATOM 1752 O O . HIS A 1 237 ? -6.75 18.562 1.563 1 90.5 237 HIS A O 1
ATOM 1758 N N . HIS A 1 238 ? -5.34 16.828 1.655 1 86.81 238 HIS A N 1
ATOM 1759 C CA . HIS A 1 238 ? -5.215 16.953 3.104 1 86.81 238 HIS A CA 1
ATOM 1760 C C . HIS A 1 238 ? -3.904 17.641 3.484 1 86.81 238 HIS A C 1
ATOM 1762 O O . HIS A 1 238 ? -3.59 17.781 4.668 1 86.81 238 HIS A O 1
ATOM 1768 N N . VAL A 1 239 ? -3.162 18.062 2.473 1 84.44 239 VAL A N 1
ATOM 1769 C CA . VAL A 1 239 ? -1.92 18.781 2.727 1 84.44 239 VAL A CA 1
ATOM 1770 C C . VAL A 1 239 ? -2.227 20.25 3.037 1 84.44 239 VAL A C 1
ATOM 1772 O O . VAL A 1 239 ? -3.004 20.891 2.328 1 84.44 239 VAL A O 1
ATOM 1775 N N . GLU A 1 240 ? -1.721 20.75 4.168 1 74.81 240 GLU A N 1
ATOM 1776 C CA . GLU A 1 240 ? -1.913 22.141 4.555 1 74.81 240 GLU A CA 1
ATOM 1777 C C . GLU A 1 240 ? -0.939 23.047 3.818 1 74.81 240 GLU A C 1
ATOM 1779 O O . GLU A 1 240 ? 0.239 22.719 3.666 1 74.81 240 GLU A O 1
ATOM 1784 N N . PRO A 1 241 ? -1.568 24.172 3.307 1 65.88 241 PRO A N 1
ATOM 1785 C CA . PRO A 1 241 ? -0.693 25.141 2.625 1 65.88 241 PRO A CA 1
ATOM 1786 C C . PRO A 1 241 ? 0.348 25.75 3.559 1 65.88 241 PRO A C 1
ATOM 1788 O O . PRO A 1 241 ? 0.151 25.781 4.777 1 65.88 241 PRO A O 1
ATOM 1791 N N . ALA A 1 242 ? 1.504 26.047 3.053 1 61.44 242 ALA A N 1
ATOM 1792 C CA . ALA A 1 242 ? 2.574 26.688 3.816 1 61.44 242 ALA A CA 1
ATOM 1793 C C . ALA A 1 242 ? 2.086 27.969 4.484 1 61.44 242 ALA A C 1
ATOM 1795 O O . ALA A 1 242 ? 1.325 28.734 3.891 1 61.44 242 ALA A O 1
ATOM 1796 N N . ARG A 1 243 ? 2.129 28.031 5.879 1 55.69 243 ARG A N 1
ATOM 1797 C CA . ARG A 1 243 ? 1.789 29.281 6.551 1 55.69 243 ARG A CA 1
ATOM 1798 C C . ARG A 1 243 ? 2.842 30.344 6.285 1 55.69 243 ARG A C 1
ATOM 1800 O O . ARG A 1 243 ? 4.043 30.078 6.344 1 55.69 243 ARG A O 1
ATOM 1807 N N . PRO A 1 244 ? 2.488 31.438 5.742 1 52.06 244 PRO A N 1
ATOM 1808 C CA . PRO A 1 244 ? 3.455 32.531 5.629 1 52.06 244 PRO A CA 1
ATOM 1809 C C . PRO A 1 244 ? 4.086 32.906 6.969 1 52.06 244 PRO A C 1
ATOM 1811 O O . PRO A 1 244 ? 3.441 32.781 8.016 1 52.06 244 PRO A O 1
ATOM 1814 N N . GLY A 1 245 ? 5.371 32.625 7.238 1 47.88 245 GLY A N 1
ATOM 1815 C CA . GLY A 1 245 ? 6.047 33.094 8.438 1 47.88 245 GLY A CA 1
ATOM 1816 C C . GLY A 1 245 ? 5.539 34.438 8.922 1 47.88 245 GLY A C 1
ATOM 1817 O O . GLY A 1 245 ? 4.91 35.156 8.156 1 47.88 245 GLY A O 1
ATOM 1818 N N . PRO A 1 246 ? 5.453 34.562 10.32 1 44.28 246 PRO A N 1
ATOM 1819 C CA . PRO A 1 246 ? 4.969 35.844 10.898 1 44.28 246 PRO A CA 1
ATOM 1820 C C . PRO A 1 246 ? 5.559 37.062 10.211 1 44.28 246 PRO A C 1
ATOM 1822 O O . PRO A 1 246 ? 5.156 38.188 10.5 1 44.28 246 PRO A O 1
ATOM 1825 N N . GLY A 1 247 ? 6.684 36.938 9.672 1 42.69 247 GLY A N 1
ATOM 1826 C CA . GLY A 1 247 ? 7.352 38.188 9.383 1 42.69 247 GLY A CA 1
ATOM 1827 C C . GLY A 1 247 ? 6.609 39.062 8.367 1 42.69 247 GLY A C 1
ATOM 1828 O O . GLY A 1 247 ? 7.074 40.125 8 1 42.69 247 GLY A O 1
ATOM 1829 N N . VAL A 1 248 ? 5.949 38.375 7.516 1 42.69 248 VAL A N 1
ATOM 1830 C CA . VAL A 1 248 ? 5.484 39.375 6.547 1 42.69 248 VAL A CA 1
ATOM 1831 C C . VAL A 1 248 ? 4.27 40.125 7.105 1 42.69 248 VAL A C 1
ATOM 1833 O O . VAL A 1 248 ? 3.152 39.594 7.082 1 42.69 248 VAL A O 1
ATOM 1836 N N . VAL A 1 249 ? 4.441 40.594 8.391 1 37.12 249 VAL A N 1
ATOM 1837 C CA . VAL A 1 249 ? 3.492 41.625 8.781 1 37.12 249 VAL A CA 1
ATOM 1838 C C . VAL A 1 249 ? 3.184 42.531 7.582 1 37.12 249 VAL A C 1
ATOM 1840 O O . VAL A 1 249 ? 4.094 43.031 6.918 1 37.12 249 VAL A O 1
ATOM 1843 N N . SER A 1 250 ? 2.121 42.219 6.977 1 38.97 250 SER A N 1
ATOM 1844 C CA . SER A 1 250 ? 1.66 43.25 6.027 1 38.97 250 SER A CA 1
ATOM 1845 C C . SER A 1 250 ? 1.945 44.656 6.535 1 38.97 250 SER A C 1
ATOM 1847 O O . SER A 1 250 ? 1.425 45.062 7.578 1 38.97 250 SER A O 1
ATOM 1849 N N . LEU A 1 251 ? 3.217 45.031 6.57 1 35.56 251 LEU A N 1
ATOM 1850 C CA . LEU A 1 251 ? 3.35 46.469 6.738 1 35.56 251 LEU A CA 1
ATOM 1851 C C . LEU A 1 251 ? 2.232 47.219 6.008 1 35.56 251 LEU A C 1
ATOM 1853 O O . LEU A 1 251 ? 2.359 47.531 4.82 1 35.56 251 LEU A O 1
ATOM 1857 N N . ALA A 1 252 ? 1.074 46.688 6.047 1 38.84 252 ALA A N 1
ATOM 1858 C CA . ALA A 1 252 ? 0.033 47.625 5.621 1 38.84 252 ALA A CA 1
ATOM 1859 C C . ALA A 1 252 ? 0.357 49.062 6.066 1 38.84 252 ALA A C 1
ATOM 1861 O O . ALA A 1 252 ? 0.937 49.281 7.133 1 38.84 252 ALA A O 1
ATOM 1862 N N . GLY A 1 253 ? 0.497 50.031 5.055 1 35.16 253 GLY A N 1
ATOM 1863 C CA . GLY A 1 253 ? 0.605 51.5 5.113 1 35.16 253 GLY A CA 1
ATOM 1864 C C . GLY A 1 253 ? -0.138 52.094 6.289 1 35.16 253 GLY A C 1
ATOM 1865 O O . GLY A 1 253 ? -1.371 52.125 6.305 1 35.16 253 GLY A O 1
ATOM 1866 N N . ASP A 1 254 ? 0.177 51.719 7.461 1 34.94 254 ASP A N 1
ATOM 1867 C CA . ASP A 1 254 ? -0.303 52.75 8.375 1 34.94 254 ASP A CA 1
ATOM 1868 C C . ASP A 1 254 ? -0.177 54.125 7.762 1 34.94 254 ASP A C 1
ATOM 1870 O O . ASP A 1 254 ? 0.917 54.531 7.371 1 34.94 254 ASP A O 1
ATOM 1874 N N . GLY A 1 255 ? -1.171 54.469 6.918 1 35.69 255 GLY A N 1
ATOM 1875 C CA . GLY A 1 255 ? -1.303 55.844 6.531 1 35.69 255 GLY A CA 1
ATOM 1876 C C . GLY A 1 255 ? -0.75 56.812 7.566 1 35.69 255 GLY A C 1
ATOM 1877 O O . GLY A 1 255 ? -1.18 56.812 8.719 1 35.69 255 GLY A O 1
ATOM 1878 N N . ILE A 1 256 ? 0.567 57.062 7.523 1 38.38 256 ILE A N 1
ATOM 1879 C CA . ILE A 1 256 ? 1.066 58.219 8.234 1 38.38 256 ILE A CA 1
ATOM 1880 C C . ILE A 1 256 ? -0.001 59.312 8.242 1 38.38 256 ILE A C 1
ATOM 1882 O O . ILE A 1 256 ? -0.54 59.688 7.191 1 38.38 256 ILE A O 1
ATOM 1886 N N . PRO A 1 257 ? -0.801 59.344 9.289 1 37.62 257 PRO A N 1
ATOM 1887 C CA . PRO A 1 257 ? -1.685 60.531 9.242 1 37.62 257 PRO A CA 1
ATOM 1888 C C . PRO A 1 257 ? -1.007 61.75 8.648 1 37.62 257 PRO A C 1
ATOM 1890 O O . PRO A 1 257 ? 0.127 62.062 9.008 1 37.62 257 PRO A O 1
ATOM 1893 N N . LEU A 1 258 ? -1.143 61.906 7.301 1 35.72 258 LEU A N 1
ATOM 1894 C CA . LEU A 1 258 ? -0.737 63.219 6.758 1 35.72 258 LEU A CA 1
ATOM 1895 C C . LEU A 1 258 ? -0.985 64.312 7.766 1 35.72 258 LEU A C 1
ATOM 1897 O O . LEU A 1 258 ? -2.125 64.562 8.18 1 35.72 258 LEU A O 1
ATOM 1901 N N . PHE A 1 259 ? -0.009 64.562 8.711 1 35.72 259 PHE A N 1
ATOM 1902 C CA . PHE A 1 259 ? -0.022 65.812 9.445 1 35.72 259 PHE A CA 1
ATOM 1903 C C . PHE A 1 259 ? -0.504 66.938 8.562 1 35.72 259 PHE A C 1
ATOM 1905 O O . PHE A 1 259 ? 0.099 67.25 7.523 1 35.72 259 PHE A O 1
ATOM 1912 N N . GLU A 1 260 ? -1.836 67.125 8.422 1 33.97 260 GLU A N 1
ATOM 1913 C CA . GLU A 1 260 ? -2.41 68.375 7.879 1 33.97 260 GLU A CA 1
ATOM 1914 C C . GLU A 1 260 ? -1.586 69.562 8.273 1 33.97 260 GLU A C 1
ATOM 1916 O O . GLU A 1 260 ? -1.404 69.875 9.461 1 33.97 260 GLU A O 1
ATOM 1921 N N . GLN A 1 261 ? -0.451 69.812 7.543 1 33.81 261 GLN A N 1
ATOM 1922 C CA . GLN A 1 261 ? 0.211 71.125 7.66 1 33.81 261 GLN A CA 1
ATOM 1923 C C . GLN A 1 261 ? -0.807 72.25 7.82 1 33.81 261 GLN A C 1
ATOM 1925 O O . GLN A 1 261 ? -1.608 72.5 6.922 1 33.81 261 GLN A O 1
ATOM 1930 N N . ARG A 1 262 ? -1.354 72.5 9.031 1 36.56 262 ARG A N 1
ATOM 1931 C CA . ARG A 1 262 ? -2.094 73.688 9.328 1 36.56 262 ARG A CA 1
ATOM 1932 C C . ARG A 1 262 ? -1.356 74.938 8.805 1 36.56 262 ARG A C 1
ATOM 1934 O O . ARG A 1 262 ? -0.219 75.188 9.195 1 36.56 262 ARG A O 1
ATOM 1941 N N . THR A 1 263 ? -1.544 75.25 7.473 1 38.56 263 THR A N 1
ATOM 1942 C CA . THR A 1 263 ? -1.116 76.562 6.973 1 38.56 263 THR A CA 1
ATOM 1943 C C . THR A 1 263 ? -1.431 77.625 7.98 1 38.56 263 THR A C 1
ATOM 1945 O O . THR A 1 263 ? -2.551 77.75 8.492 1 38.56 263 THR A O 1
ATOM 1948 N N . PRO A 1 264 ? -0.393 78.125 8.742 1 40.47 264 PRO A N 1
ATOM 1949 C CA . PRO A 1 264 ? -0.62 79.312 9.641 1 40.47 264 PRO A CA 1
ATOM 1950 C C . PRO A 1 264 ? -1.398 80.438 8.977 1 40.47 264 PRO A C 1
ATOM 1952 O O . PRO A 1 264 ? -1.061 80.812 7.863 1 40.47 264 PRO A O 1
ATOM 1955 N N . ARG A 1 265 ? -2.752 80.375 8.992 1 35 265 ARG A N 1
ATOM 1956 C CA . ARG A 1 265 ? -3.541 81.562 8.555 1 35 265 ARG A CA 1
ATOM 1957 C C . ARG A 1 265 ? -2.947 82.875 9.078 1 35 265 ARG A C 1
ATOM 1959 O O . ARG A 1 265 ? -2.674 83 10.273 1 35 265 ARG A O 1
ATOM 1966 N N . ASN A 1 266 ? -2.027 83.438 8.211 1 36.09 266 ASN A N 1
ATOM 1967 C CA . ASN A 1 266 ? -1.559 84.812 8.414 1 36.09 266 ASN A CA 1
ATOM 1968 C C . ASN A 1 266 ? -2.682 85.75 8.898 1 36.09 266 ASN A C 1
ATOM 1970 O O . ASN A 1 266 ? -3.701 85.875 8.227 1 36.09 266 ASN A O 1
ATOM 1974 N N . SER A 1 267 ? -3.02 85.688 10.18 1 34.78 267 SER A N 1
ATOM 1975 C CA . SER A 1 267 ? -3.902 86.688 10.766 1 34.78 267 SER A CA 1
ATOM 1976 C C . SER A 1 267 ? -3.525 88.062 10.32 1 34.78 267 SER A C 1
ATOM 1978 O O . SER A 1 267 ? -3.783 89.062 11.023 1 34.78 267 SER A O 1
ATOM 1980 N N . ALA A 1 268 ? -2.859 88.188 9.094 1 35.19 268 ALA A N 1
ATOM 1981 C CA . ALA A 1 268 ? -2.537 89.625 8.867 1 35.19 268 ALA A CA 1
ATOM 1982 C C . ALA A 1 268 ? -3.797 90.438 8.891 1 35.19 268 ALA A C 1
ATOM 1984 O O . ALA A 1 268 ? -3.773 91.625 8.453 1 35.19 268 ALA A O 1
ATOM 1985 N N . ASP A 1 269 ? -5.031 89.938 9.297 1 28.27 269 ASP A N 1
ATOM 1986 C CA . ASP A 1 269 ? -6.012 91 9.156 1 28.27 269 ASP A CA 1
ATOM 1987 C C . ASP A 1 269 ? -5.691 92.188 10.086 1 28.27 269 ASP A C 1
ATOM 1989 O O . ASP A 1 269 ? -6.496 93.125 10.234 1 28.27 269 ASP A O 1
ATOM 1993 N N . HIS A 1 270 ? -4.398 92.375 10.438 1 25.56 270 HIS A N 1
ATOM 1994 C CA . HIS A 1 270 ? -4.453 93.812 10.711 1 25.56 270 HIS A CA 1
ATOM 1995 C C . HIS A 1 270 ? -4.418 94.625 9.422 1 25.56 270 HIS A C 1
ATOM 1997 O O . HIS A 1 270 ? -3.738 94.25 8.469 1 25.56 270 HIS A O 1
ATOM 2003 N N . MET B 1 1 ? -7.75 25.828 32.812 1 34.28 1 MET B N 1
ATOM 2004 C CA . MET B 1 1 ? -7.785 25.922 31.344 1 34.28 1 MET B CA 1
ATOM 2005 C C . MET B 1 1 ? -6.395 25.719 30.75 1 34.28 1 MET B C 1
ATOM 2007 O O . MET B 1 1 ? -6.262 25.281 29.609 1 34.28 1 MET B O 1
ATOM 2011 N N . SER B 1 2 ? -5.398 26.219 31.5 1 47.66 2 SER B N 1
ATOM 2012 C CA . SER B 1 2 ? -3.998 26.047 31.125 1 47.66 2 SER B CA 1
ATOM 2013 C C . SER B 1 2 ? -3.578 24.578 31.25 1 47.66 2 SER B C 1
ATOM 2015 O O . SER B 1 2 ? -2.762 24.094 30.469 1 47.66 2 SER B O 1
ATOM 2017 N N . SER B 1 3 ? -4.211 23.969 32.094 1 50.84 3 SER B N 1
ATOM 2018 C CA . SER B 1 3 ? -3.758 22.609 32.438 1 50.84 3 SER B CA 1
ATOM 2019 C C . SER B 1 3 ? -4.191 21.609 31.359 1 50.84 3 SER B C 1
ATOM 2021 O O . SER B 1 3 ? -3.471 20.656 31.078 1 50.84 3 SER B O 1
ATOM 2023 N N . GLN B 1 4 ? -5.379 21.922 30.719 1 45.38 4 GLN B N 1
ATOM 2024 C CA . GLN B 1 4 ? -5.852 20.953 29.734 1 45.38 4 GLN B CA 1
ATOM 2025 C C . GLN B 1 4 ? -5.098 21.094 28.422 1 45.38 4 GLN B C 1
ATOM 2027 O O . GLN B 1 4 ? -4.848 20.094 27.734 1 45.38 4 GLN B O 1
ATOM 2032 N N . SER B 1 5 ? -4.773 22.344 28.031 1 47.62 5 SER B N 1
ATOM 2033 C CA . SER B 1 5 ? -3.975 22.562 26.828 1 47.62 5 SER B CA 1
ATOM 2034 C C . SER B 1 5 ? -2.588 21.938 26.969 1 47.62 5 SER B C 1
ATOM 2036 O O . SER B 1 5 ? -2.066 21.344 26.016 1 47.62 5 SER B O 1
ATOM 2038 N N . ASP B 1 6 ? -2.006 22.078 28.094 1 48.03 6 ASP B N 1
ATOM 2039 C CA . ASP B 1 6 ? -0.711 21.484 28.391 1 48.03 6 ASP B CA 1
ATOM 2040 C C . ASP B 1 6 ? -0.801 19.953 28.406 1 48.03 6 ASP B C 1
ATOM 2042 O O . ASP B 1 6 ? 0.169 19.266 28.078 1 48.03 6 ASP B O 1
ATOM 2046 N N . ALA B 1 7 ? -2 19.562 28.734 1 48.81 7 ALA B N 1
ATOM 2047 C CA . ALA B 1 7 ? -2.203 18.109 28.781 1 48.81 7 ALA B CA 1
ATOM 2048 C C . ALA B 1 7 ? -2.258 17.516 27.391 1 48.81 7 ALA B C 1
ATOM 2050 O O . ALA B 1 7 ? -1.727 16.438 27.141 1 48.81 7 ALA B O 1
ATOM 2051 N N . GLY B 1 8 ? -2.822 18.156 26.422 1 47.66 8 GLY B N 1
ATOM 2052 C CA . GLY B 1 8 ? -2.893 17.703 25.047 1 47.66 8 GLY B CA 1
ATOM 2053 C C . GLY B 1 8 ? -1.54 17.656 24.359 1 47.66 8 GLY B C 1
ATOM 2054 O O . GLY B 1 8 ? -1.229 16.703 23.641 1 47.66 8 GLY B O 1
ATOM 2055 N N . ARG B 1 9 ? -0.832 18.797 24.453 1 51.88 9 ARG B N 1
ATOM 2056 C CA . ARG B 1 9 ? 0.549 18.812 23.984 1 51.88 9 ARG B CA 1
ATOM 2057 C C . ARG B 1 9 ? 1.384 17.75 24.688 1 51.88 9 ARG B C 1
ATOM 2059 O O . ARG B 1 9 ? 2.248 17.125 24.078 1 51.88 9 ARG B O 1
ATOM 2066 N N . GLY B 1 10 ? 1.065 17.578 25.906 1 48.41 10 GLY B N 1
ATOM 2067 C CA . GLY B 1 10 ? 1.735 16.578 26.719 1 48.41 10 GLY B CA 1
ATOM 2068 C C . GLY B 1 10 ? 1.445 15.156 26.266 1 48.41 10 GLY B C 1
ATOM 2069 O O . GLY B 1 10 ? 2.352 14.328 26.188 1 48.41 10 GLY B O 1
ATOM 2070 N N . LEU B 1 11 ? 0.19 14.969 25.938 1 50.66 11 LEU B N 1
ATOM 2071 C CA . LEU B 1 11 ? -0.172 13.625 25.5 1 50.66 11 LEU B CA 1
ATOM 2072 C C . LEU B 1 11 ? 0.452 13.312 24.156 1 50.66 11 LEU B C 1
ATOM 2074 O O . LEU B 1 11 ? 0.93 12.195 23.922 1 50.66 11 LEU B O 1
ATOM 2078 N N . GLY B 1 12 ? 0.517 14.297 23.281 1 55.16 12 GLY B N 1
ATOM 2079 C CA . GLY B 1 12 ? 1.164 14.086 21.984 1 55.16 12 GLY B CA 1
ATOM 2080 C C . GLY B 1 12 ? 2.646 13.789 22.109 1 55.16 12 GLY B C 1
ATOM 2081 O O . GLY B 1 12 ? 3.154 12.867 21.469 1 55.16 12 GLY B O 1
ATOM 2082 N N . ARG B 1 13 ? 3.279 14.625 22.875 1 55.09 13 ARG B N 1
ATOM 2083 C CA . ARG B 1 13 ? 4.703 14.398 23.109 1 55.09 13 ARG B CA 1
ATOM 2084 C C . ARG B 1 13 ? 4.941 13.078 23.828 1 55.09 13 ARG B C 1
ATOM 2086 O O . ARG B 1 13 ? 5.895 12.359 23.531 1 55.09 13 ARG B O 1
ATOM 2093 N N . LEU B 1 14 ? 4.051 12.766 24.766 1 53.47 14 LEU B N 1
ATOM 2094 C CA . LEU B 1 14 ? 4.188 11.539 25.547 1 53.47 14 LEU B CA 1
ATOM 2095 C C . LEU B 1 14 ? 3.998 10.312 24.672 1 53.47 14 LEU B C 1
ATOM 2097 O O . LEU B 1 14 ? 4.598 9.266 24.922 1 53.47 14 LEU B O 1
ATOM 2101 N N . LEU B 1 15 ? 3.289 10.578 23.562 1 62.22 15 LEU B N 1
ATOM 2102 C CA . LEU B 1 15 ? 3.012 9.414 22.734 1 62.22 15 LEU B CA 1
ATOM 2103 C C . LEU B 1 15 ? 4.012 9.312 21.594 1 62.22 15 LEU B C 1
ATOM 2105 O O . LEU B 1 15 ? 4.102 8.281 20.922 1 62.22 15 LEU B O 1
ATOM 2109 N N . ARG B 1 16 ? 4.871 10.312 21.531 1 71.69 16 ARG B N 1
ATOM 2110 C CA . ARG B 1 16 ? 5.781 10.289 20.391 1 71.69 16 ARG B CA 1
ATOM 2111 C C . ARG B 1 16 ? 7.027 9.469 20.703 1 71.69 16 ARG B C 1
ATOM 2113 O O . ARG B 1 16 ? 7.512 8.719 19.844 1 71.69 16 ARG B O 1
ATOM 2120 N N . ALA B 1 17 ? 7.523 9.484 21.906 1 75 17 ALA B N 1
ATOM 2121 C CA . ALA B 1 17 ? 8.742 8.742 22.219 1 75 17 ALA B CA 1
ATOM 2122 C C . ALA B 1 17 ? 8.5 7.234 22.156 1 75 17 ALA B C 1
ATOM 2124 O O . ALA B 1 17 ? 9.227 6.516 21.453 1 75 17 ALA B O 1
ATOM 2125 N N . PRO B 1 18 ? 7.465 6.789 22.75 1 81.31 18 PRO B N 1
ATOM 2126 C CA . PRO B 1 18 ? 7.188 5.359 22.609 1 81.31 18 PRO B CA 1
ATOM 2127 C C . PRO B 1 18 ? 6.875 4.969 21.156 1 81.31 18 PRO B C 1
ATOM 2129 O O . PRO B 1 18 ? 7.223 3.865 20.719 1 81.31 18 PRO B O 1
ATOM 2132 N N . ALA B 1 19 ? 6.363 5.914 20.438 1 87.88 19 ALA B N 1
ATOM 2133 C CA . ALA B 1 19 ? 6.043 5.633 19.047 1 87.88 19 ALA B CA 1
ATOM 2134 C C . ALA B 1 19 ? 7.312 5.496 18.203 1 87.88 19 ALA B C 1
ATOM 2136 O O . ALA B 1 19 ? 7.383 4.656 17.297 1 87.88 19 ALA B O 1
ATOM 2137 N N . THR B 1 20 ? 8.297 6.266 18.562 1 91.06 20 THR B N 1
ATOM 2138 C CA . THR B 1 20 ? 9.562 6.203 17.844 1 91.06 20 THR B CA 1
ATOM 2139 C C . THR B 1 20 ? 10.258 4.867 18.078 1 91.06 20 THR B C 1
ATOM 2141 O O . THR B 1 20 ? 10.711 4.227 17.125 1 91.06 20 THR B O 1
ATOM 2144 N N . VAL B 1 21 ? 10.297 4.473 19.312 1 93 21 VAL B N 1
ATOM 2145 C CA . VAL B 1 21 ? 10.953 3.217 19.656 1 93 21 VAL B CA 1
ATOM 2146 C C . VAL B 1 21 ? 10.219 2.053 19 1 93 21 VAL B C 1
ATOM 2148 O O . VAL B 1 21 ? 10.844 1.152 18.438 1 93 21 VAL B O 1
ATOM 2151 N N . THR B 1 22 ? 8.914 2.082 19.078 1 95.56 22 THR B N 1
ATOM 2152 C CA . THR B 1 22 ? 8.117 1.018 18.484 1 95.56 22 THR B CA 1
ATOM 2153 C C . THR B 1 22 ? 8.344 0.958 16.969 1 95.56 22 THR B C 1
ATOM 2155 O O . THR B 1 22 ? 8.484 -0.126 16.406 1 95.56 22 THR B O 1
ATOM 2158 N N . THR B 1 23 ? 8.383 2.109 16.328 1 97 23 THR B N 1
ATOM 2159 C CA . THR B 1 23 ? 8.602 2.158 14.891 1 97 23 THR B CA 1
ATOM 2160 C C . THR B 1 23 ? 9.961 1.569 14.523 1 97 23 THR B C 1
ATOM 2162 O O . THR B 1 23 ? 10.062 0.746 13.609 1 97 23 THR B O 1
ATOM 2165 N N . ARG B 1 24 ? 11.008 1.883 15.25 1 96.81 24 ARG B N 1
ATOM 2166 C CA . ARG B 1 24 ? 12.352 1.393 14.961 1 96.81 24 ARG B CA 1
ATOM 2167 C C . ARG B 1 24 ? 12.461 -0.097 15.266 1 96.81 24 ARG B C 1
ATOM 2169 O O . ARG B 1 24 ? 13.188 -0.821 14.578 1 96.81 24 ARG B O 1
ATOM 2176 N N . LEU B 1 25 ? 11.711 -0.539 16.25 1 98.06 25 LEU B N 1
ATOM 2177 C CA . LEU B 1 25 ? 11.672 -1.972 16.516 1 98.06 25 LEU B CA 1
ATOM 2178 C C . LEU B 1 25 ? 11 -2.725 15.375 1 98.06 25 LEU B C 1
ATOM 2180 O O . LEU B 1 25 ? 11.438 -3.818 15.008 1 98.06 25 LEU B O 1
ATOM 2184 N N . CYS B 1 26 ? 9.961 -2.154 14.828 1 98.56 26 CYS B N 1
ATOM 2185 C CA . CYS B 1 26 ? 9.305 -2.76 13.68 1 98.56 26 CYS B CA 1
ATOM 2186 C C . CYS B 1 26 ? 10.234 -2.777 12.469 1 98.56 26 CYS B C 1
ATOM 2188 O O . CYS B 1 26 ? 10.25 -3.748 11.711 1 98.56 26 CYS B O 1
ATOM 2190 N N . GLN B 1 27 ? 10.984 -1.69 12.297 1 98.62 27 GLN B N 1
ATOM 2191 C CA . GLN B 1 27 ? 11.961 -1.644 11.219 1 98.62 27 GLN B CA 1
ATOM 2192 C C . GLN B 1 27 ? 13.008 -2.744 11.367 1 98.62 27 GLN B C 1
ATOM 2194 O O . GLN B 1 27 ? 13.328 -3.439 10.406 1 98.62 27 GLN B O 1
ATOM 2199 N N . ALA B 1 28 ? 13.492 -2.916 12.594 1 98.62 28 ALA B N 1
ATOM 2200 C CA . ALA B 1 28 ? 14.445 -3.992 12.875 1 98.62 28 ALA B CA 1
ATOM 2201 C C . ALA B 1 28 ? 13.805 -5.359 12.641 1 98.62 28 ALA B C 1
ATOM 2203 O O . ALA B 1 28 ? 14.453 -6.266 12.109 1 98.62 28 ALA B O 1
ATOM 2204 N N . GLY B 1 29 ? 12.594 -5.5 13.062 1 98.81 29 GLY B N 1
ATOM 2205 C CA . GLY B 1 29 ? 11.867 -6.742 12.844 1 98.81 29 GLY B CA 1
ATOM 2206 C C . GLY B 1 29 ? 11.727 -7.098 11.375 1 98.81 29 GLY B C 1
ATOM 2207 O O . GLY B 1 29 ? 11.828 -8.266 11 1 98.81 29 GLY B O 1
ATOM 2208 N N . ILE B 1 30 ? 11.484 -6.082 10.555 1 98.88 30 ILE B N 1
ATOM 2209 C CA . ILE B 1 30 ? 11.375 -6.301 9.109 1 98.88 30 ILE B CA 1
ATOM 2210 C C . ILE B 1 30 ? 12.688 -6.871 8.578 1 98.88 30 ILE B C 1
ATOM 2212 O O . ILE B 1 30 ? 12.68 -7.828 7.801 1 98.88 30 ILE B O 1
ATOM 2216 N N . LEU B 1 31 ? 13.82 -6.34 9 1 98.69 31 LEU B N 1
ATOM 2217 C CA . LEU B 1 31 ? 15.109 -6.805 8.508 1 98.69 31 LEU B CA 1
ATOM 2218 C C . LEU B 1 31 ? 15.398 -8.227 8.984 1 98.69 31 LEU B C 1
ATOM 2220 O O . LEU B 1 31 ? 15.875 -9.055 8.211 1 98.69 31 LEU B O 1
ATOM 2224 N N . ILE B 1 32 ? 15.047 -8.477 10.211 1 98.75 32 ILE B N 1
ATOM 2225 C CA . ILE B 1 32 ? 15.281 -9.805 10.773 1 98.75 32 ILE B CA 1
ATOM 2226 C C . ILE B 1 32 ? 14.445 -10.836 10.023 1 98.75 32 ILE B C 1
ATOM 2228 O O . ILE B 1 32 ? 14.953 -11.883 9.617 1 98.75 32 ILE B O 1
ATOM 2232 N N . LEU B 1 33 ? 13.203 -10.562 9.812 1 98.88 33 LEU B N 1
ATOM 2233 C CA . LEU B 1 33 ? 12.312 -11.492 9.125 1 98.88 33 LEU B CA 1
ATOM 2234 C C . LEU B 1 33 ? 12.703 -11.633 7.656 1 98.88 33 LEU B C 1
ATOM 2236 O O . LEU B 1 33 ? 12.578 -12.711 7.074 1 98.88 33 LEU B O 1
ATOM 2240 N N . ALA B 1 34 ? 13.117 -10.508 7.023 1 98.75 34 ALA B N 1
ATOM 2241 C CA . ALA B 1 34 ? 13.555 -10.562 5.633 1 98.75 34 ALA B CA 1
ATOM 2242 C C . ALA B 1 34 ? 14.773 -11.477 5.477 1 98.75 34 ALA B C 1
ATOM 2244 O O . ALA B 1 34 ? 14.828 -12.289 4.551 1 98.75 34 ALA B O 1
ATOM 2245 N N . VAL B 1 35 ? 15.68 -11.312 6.387 1 98.69 35 VAL B N 1
ATOM 2246 C CA . VAL B 1 35 ? 16.891 -12.133 6.355 1 98.69 35 VAL B CA 1
ATOM 2247 C C . VAL B 1 35 ? 16.516 -13.602 6.57 1 98.69 35 VAL B C 1
ATOM 2249 O O . VAL B 1 35 ? 17 -14.484 5.855 1 98.69 35 VAL B O 1
ATOM 2252 N N . TRP B 1 36 ? 15.641 -13.852 7.496 1 98.69 36 TRP B N 1
ATOM 2253 C CA . TRP B 1 36 ? 15.18 -15.211 7.738 1 98.69 36 TRP B CA 1
ATOM 2254 C C . TRP B 1 36 ? 14.5 -15.789 6.5 1 98.69 36 TRP B C 1
ATOM 2256 O O . TRP B 1 36 ? 14.758 -16.938 6.121 1 98.69 36 TRP B O 1
ATOM 2266 N N . TRP B 1 37 ? 13.656 -15.047 5.891 1 98.62 37 TRP B N 1
ATOM 2267 C CA . TRP B 1 37 ? 12.922 -15.5 4.711 1 98.62 37 TRP B CA 1
ATOM 2268 C C . TRP B 1 37 ? 13.875 -15.797 3.557 1 98.62 37 TRP B C 1
ATOM 2270 O O . TRP B 1 37 ? 13.758 -16.828 2.887 1 98.62 37 TRP B O 1
ATOM 2280 N N . VAL B 1 38 ? 14.859 -14.93 3.355 1 98.56 38 VAL B N 1
ATOM 2281 C CA . VAL B 1 38 ? 15.758 -15.016 2.213 1 98.56 38 VAL B CA 1
ATOM 2282 C C . VAL B 1 38 ? 16.75 -16.172 2.414 1 98.56 38 VAL B C 1
ATOM 2284 O O . VAL B 1 38 ? 17.016 -16.938 1.484 1 98.56 38 VAL B O 1
ATOM 2287 N N . PHE B 1 39 ? 17.203 -16.406 3.596 1 98.12 39 PHE B N 1
ATOM 2288 C CA . PHE B 1 39 ? 18.25 -17.406 3.809 1 98.12 39 PHE B CA 1
ATOM 2289 C C . PHE B 1 39 ? 17.656 -18.734 4.266 1 98.12 39 PHE B C 1
ATOM 2291 O O . PHE B 1 39 ? 18.359 -19.734 4.332 1 98.12 39 PHE B O 1
ATOM 2298 N N . GLY B 1 40 ? 16.422 -18.766 4.574 1 97 40 GLY B N 1
ATOM 2299 C CA . GLY B 1 40 ? 15.695 -20 4.855 1 97 40 GLY B CA 1
ATOM 2300 C C . GLY B 1 40 ? 14.898 -20.516 3.67 1 97 40 GLY B C 1
ATOM 2301 O O . GLY B 1 40 ? 15.453 -21.172 2.781 1 97 40 GLY B O 1
ATOM 2302 N N . PRO B 1 41 ? 13.68 -20.094 3.59 1 95.88 41 PRO B N 1
ATOM 2303 C CA . PRO B 1 41 ? 12.789 -20.609 2.541 1 95.88 41 PRO B CA 1
ATOM 2304 C C . PRO B 1 41 ? 13.305 -20.297 1.135 1 95.88 41 PRO B C 1
ATOM 2306 O O . PRO B 1 41 ? 13.062 -21.078 0.206 1 95.88 41 PRO B O 1
ATOM 2309 N N . LEU B 1 42 ? 14.031 -19.203 0.897 1 97 42 LEU B N 1
ATOM 2310 C CA . LEU B 1 42 ? 14.383 -18.797 -0.459 1 97 42 LEU B CA 1
ATOM 2311 C C . LEU B 1 42 ? 15.758 -19.328 -0.844 1 97 42 LEU B C 1
ATOM 2313 O O . LEU B 1 42 ? 16.172 -19.219 -2.002 1 97 42 LEU B O 1
ATOM 2317 N N . GLY B 1 43 ? 16.531 -19.812 0.056 1 96.62 43 GLY B N 1
ATOM 2318 C CA . GLY B 1 43 ? 17.75 -20.547 -0.272 1 96.62 43 GLY B CA 1
ATOM 2319 C C . GLY B 1 43 ? 18.984 -19.656 -0.324 1 96.62 43 GLY B C 1
ATOM 2320 O O . GLY B 1 43 ? 20.016 -20.047 -0.883 1 96.62 43 GLY B O 1
ATOM 2321 N N . GLY B 1 44 ? 18.859 -18.406 0.089 1 98.25 44 GLY B N 1
ATOM 2322 C CA . GLY B 1 44 ? 20.031 -17.562 0.222 1 98.25 44 GLY B CA 1
ATOM 2323 C C . GLY B 1 44 ? 20.266 -16.688 -0.996 1 98.25 44 GLY B C 1
ATOM 2324 O O . GLY B 1 44 ? 19.375 -16.516 -1.829 1 98.25 44 GLY B O 1
ATOM 2325 N N . VAL B 1 45 ? 21.453 -16.062 -1.054 1 98.62 45 VAL B N 1
ATOM 2326 C CA . VAL B 1 45 ? 21.766 -15.125 -2.123 1 98.62 45 VAL B CA 1
ATOM 2327 C C . VAL B 1 45 ? 22.984 -15.609 -2.896 1 98.62 45 VAL B C 1
ATOM 2329 O O . VAL B 1 45 ? 23.703 -16.5 -2.438 1 98.62 45 VAL B O 1
ATOM 2332 N N . GLY B 1 46 ? 23.156 -15.094 -4.109 1 98.5 46 GLY B N 1
ATOM 2333 C CA . GLY B 1 46 ? 24.297 -15.352 -4.98 1 98.5 46 GLY B CA 1
ATOM 2334 C C . GLY B 1 46 ? 24.453 -14.32 -6.078 1 98.5 46 GLY B C 1
ATOM 2335 O O . GLY B 1 46 ? 23.547 -13.508 -6.309 1 98.5 46 GLY B O 1
ATOM 2336 N N . THR B 1 47 ? 25.625 -14.375 -6.766 1 98 47 THR B N 1
ATOM 2337 C CA . THR B 1 47 ? 25.891 -13.367 -7.785 1 98 47 THR B CA 1
ATOM 2338 C C . THR B 1 47 ? 26 -14.008 -9.164 1 98 47 THR B C 1
ATOM 2340 O O . THR B 1 47 ? 26.172 -13.305 -10.172 1 98 47 THR B O 1
ATOM 2343 N N . THR B 1 48 ? 25.922 -15.32 -9.188 1 97.88 48 THR B N 1
ATOM 2344 C CA . THR B 1 48 ? 26 -16.047 -10.453 1 97.88 48 THR B CA 1
ATOM 2345 C C . THR B 1 48 ? 24.938 -17.141 -10.5 1 97.88 48 THR B C 1
ATOM 2347 O O . THR B 1 48 ? 24.531 -17.688 -9.469 1 97.88 48 THR B O 1
ATOM 2350 N N . PRO B 1 49 ? 24.5 -17.391 -11.719 1 98.12 49 PRO B N 1
ATOM 2351 C CA . PRO B 1 49 ? 23.547 -18.5 -11.828 1 98.12 49 PRO B CA 1
ATOM 2352 C C . PRO B 1 49 ? 24.141 -19.844 -11.406 1 98.12 49 PRO B C 1
ATOM 2354 O O . PRO B 1 49 ? 25.312 -20.109 -11.68 1 98.12 49 PRO B O 1
ATOM 2357 N N . ARG B 1 50 ? 23.359 -20.625 -10.781 1 97.56 50 ARG B N 1
ATOM 2358 C CA . ARG B 1 50 ? 23.734 -22 -10.477 1 97.56 50 ARG B CA 1
ATOM 2359 C C . ARG B 1 50 ? 23.359 -22.953 -11.609 1 97.56 50 ARG B C 1
ATOM 2361 O O . ARG B 1 50 ? 22.188 -23.016 -12 1 97.56 50 ARG B O 1
ATOM 2368 N N . ASP B 1 51 ? 24.312 -23.688 -12.008 1 97.12 51 ASP B N 1
ATOM 2369 C CA . ASP B 1 51 ? 24.078 -24.609 -13.117 1 97.12 51 ASP B CA 1
ATOM 2370 C C . ASP B 1 51 ? 23.281 -25.828 -12.656 1 97.12 51 ASP B C 1
ATOM 2372 O O . ASP B 1 51 ? 23.672 -26.5 -11.695 1 97.12 51 ASP B O 1
ATOM 2376 N N . LEU B 1 52 ? 22.125 -26.141 -13.352 1 95.69 52 LEU B N 1
ATOM 2377 C CA . LEU B 1 52 ? 21.281 -27.281 -13 1 95.69 52 LEU B CA 1
ATOM 2378 C C . LEU B 1 52 ? 21.453 -28.406 -14.008 1 95.69 52 LEU B C 1
ATOM 2380 O O . LEU B 1 52 ? 20.828 -29.469 -13.867 1 95.69 52 LEU B O 1
ATOM 2384 N N . GLY B 1 53 ? 22.266 -28.172 -15.086 1 95.25 53 GLY B N 1
ATOM 2385 C CA . GLY B 1 53 ? 22.453 -29.156 -16.141 1 95.25 53 GLY B CA 1
ATOM 2386 C C . GLY B 1 53 ? 21.422 -29.047 -17.25 1 95.25 53 GLY B C 1
ATOM 2387 O O . GLY B 1 53 ? 20.391 -28.422 -17.078 1 95.25 53 GLY B O 1
ATOM 2388 N N . GLU B 1 54 ? 21.688 -29.625 -18.453 1 94.19 54 GLU B N 1
ATOM 2389 C CA . GLU B 1 54 ? 20.781 -29.75 -19.594 1 94.19 54 GLU B CA 1
ATOM 2390 C C . GLU B 1 54 ? 20.281 -28.391 -20.047 1 94.19 54 GLU B C 1
ATOM 2392 O O . GLU B 1 54 ? 19.094 -28.234 -20.359 1 94.19 54 GLU B O 1
ATOM 2397 N N . GLY B 1 55 ? 21.094 -27.328 -19.922 1 95.75 55 GLY B N 1
ATOM 2398 C CA . GLY B 1 55 ? 20.734 -26.031 -20.453 1 95.75 55 GLY B CA 1
ATOM 2399 C C . GLY B 1 55 ? 19.812 -25.234 -19.531 1 95.75 55 GLY B C 1
ATOM 2400 O O . GLY B 1 55 ? 19.156 -24.281 -19.969 1 95.75 55 GLY B O 1
ATOM 2401 N N . ALA B 1 56 ? 19.734 -25.672 -18.328 1 96.75 56 ALA B N 1
ATOM 2402 C CA . ALA B 1 56 ? 18.906 -24.984 -17.328 1 96.75 56 ALA B CA 1
ATOM 2403 C C . ALA B 1 56 ? 19.766 -24.438 -16.188 1 96.75 56 ALA B C 1
ATOM 2405 O O . ALA B 1 56 ? 20.875 -24.938 -15.953 1 96.75 56 ALA B O 1
ATOM 2406 N N . ASN B 1 57 ? 19.344 -23.25 -15.578 1 98 57 ASN B N 1
ATOM 2407 C CA . ASN B 1 57 ? 20.047 -22.703 -14.422 1 98 57 ASN B CA 1
ATOM 2408 C C . ASN B 1 57 ? 19.062 -22.156 -13.383 1 98 57 ASN B C 1
ATOM 2410 O O . ASN B 1 57 ? 17.859 -22.141 -13.617 1 98 57 ASN B O 1
ATOM 2414 N N . ASP B 1 58 ? 19.609 -21.938 -12.18 1 97.75 58 ASP B N 1
ATOM 2415 C CA . ASP B 1 58 ? 18.859 -21.281 -11.109 1 97.75 58 ASP B CA 1
ATOM 2416 C C . ASP B 1 58 ? 19.375 -19.875 -10.852 1 97.75 58 ASP B C 1
ATOM 2418 O O . ASP B 1 58 ? 20.531 -19.688 -10.445 1 97.75 58 ASP B O 1
ATOM 2422 N N . THR B 1 59 ? 18.547 -18.875 -11.078 1 98.5 59 THR B N 1
ATOM 2423 C CA . THR B 1 59 ? 18.938 -17.484 -10.875 1 98.5 59 THR B CA 1
ATOM 2424 C C . THR B 1 59 ? 18.281 -16.922 -9.625 1 98.5 59 THR B C 1
ATOM 2426 O O . THR B 1 59 ? 18.375 -15.719 -9.359 1 98.5 59 THR B O 1
ATOM 2429 N N . GLY B 1 60 ? 17.641 -17.781 -8.836 1 97.81 60 GLY B N 1
ATOM 2430 C CA . GLY B 1 60 ? 16.953 -17.391 -7.613 1 97.81 60 GLY B CA 1
ATOM 2431 C C . GLY B 1 60 ? 17.844 -16.656 -6.633 1 97.81 60 GLY B C 1
ATOM 2432 O O . GLY B 1 60 ? 17.484 -15.602 -6.121 1 97.81 60 GLY B O 1
ATOM 2433 N N . PRO B 1 61 ? 19 -17.203 -6.41 1 98.5 61 PRO B N 1
ATOM 2434 C CA . PRO B 1 61 ? 19.891 -16.547 -5.465 1 98.5 61 PRO B CA 1
ATOM 2435 C C . PRO B 1 61 ? 20.266 -15.133 -5.895 1 98.5 61 PRO B C 1
ATOM 2437 O O . PRO B 1 61 ? 20.516 -14.273 -5.043 1 98.5 61 PRO B O 1
ATOM 2440 N N . ILE B 1 62 ? 20.328 -14.836 -7.184 1 98.81 62 ILE B N 1
ATOM 2441 C CA . ILE B 1 62 ? 20.547 -13.477 -7.672 1 98.81 62 ILE B CA 1
ATOM 2442 C C . ILE B 1 62 ? 19.328 -12.609 -7.367 1 98.81 62 ILE B C 1
ATOM 2444 O O . ILE B 1 62 ? 19.469 -11.492 -6.859 1 98.81 62 ILE B O 1
ATOM 2448 N N . PHE B 1 63 ? 18.188 -13.133 -7.613 1 98.81 63 PHE B N 1
ATOM 2449 C CA . PHE B 1 63 ? 16.938 -12.398 -7.395 1 98.81 63 PHE B CA 1
ATOM 2450 C C . PHE B 1 63 ? 16.766 -12.039 -5.922 1 98.81 63 PHE B C 1
ATOM 2452 O O . PHE B 1 63 ? 16.25 -10.977 -5.59 1 98.81 63 PHE B O 1
ATOM 2459 N N . ASN B 1 64 ? 17.219 -12.867 -5.078 1 98.81 64 ASN B N 1
ATOM 2460 C CA . ASN B 1 64 ? 16.953 -12.742 -3.648 1 98.81 64 ASN B CA 1
ATOM 2461 C C . ASN B 1 64 ? 17.594 -11.484 -3.07 1 98.81 64 ASN B C 1
ATOM 2463 O O . ASN B 1 64 ? 17.203 -11.031 -1.988 1 98.81 64 ASN B O 1
ATOM 2467 N N . TRP B 1 65 ? 18.469 -10.867 -3.77 1 98.88 65 TRP B N 1
ATOM 2468 C CA . TRP B 1 65 ? 18.984 -9.562 -3.369 1 98.88 65 TRP B CA 1
ATOM 2469 C C . TRP B 1 65 ? 17.906 -8.492 -3.475 1 98.88 65 TRP B C 1
ATOM 2471 O O . TRP B 1 65 ? 17.906 -7.52 -2.717 1 98.88 65 TRP B O 1
ATOM 2481 N N . HIS B 1 66 ? 17.016 -8.703 -4.383 1 98.94 66 HIS B N 1
ATOM 2482 C CA . HIS B 1 66 ? 16 -7.695 -4.676 1 98.94 66 HIS B CA 1
ATOM 2483 C C . HIS B 1 66 ? 15.117 -7.434 -3.465 1 98.94 66 HIS B C 1
ATOM 2485 O O . HIS B 1 66 ? 15.07 -6.316 -2.951 1 98.94 66 HIS B O 1
ATOM 2491 N N . PRO B 1 67 ? 14.453 -8.445 -2.904 1 98.88 67 PRO B N 1
ATOM 2492 C CA . PRO B 1 67 ? 13.617 -8.133 -1.738 1 98.88 67 PRO B CA 1
ATOM 2493 C C . PRO B 1 67 ? 14.438 -7.66 -0.539 1 98.88 67 PRO B C 1
ATOM 2495 O O . PRO B 1 67 ? 13.977 -6.812 0.229 1 98.88 67 PRO B O 1
ATOM 2498 N N . LEU B 1 68 ? 15.625 -8.148 -0.374 1 98.81 68 LEU B N 1
ATOM 2499 C CA . LEU B 1 68 ? 16.453 -7.762 0.761 1 98.81 68 LEU B CA 1
ATOM 2500 C C . LEU B 1 68 ? 16.812 -6.281 0.696 1 98.81 68 LEU B C 1
ATOM 2502 O O . LEU B 1 68 ? 16.641 -5.551 1.677 1 98.81 68 LEU B O 1
ATOM 2506 N N . LEU B 1 69 ? 17.297 -5.891 -0.433 1 98.94 69 LEU B N 1
ATOM 2507 C CA . LEU B 1 69 ? 17.75 -4.516 -0.592 1 98.94 69 LEU B CA 1
ATOM 2508 C C . LEU B 1 69 ? 16.562 -3.549 -0.6 1 98.94 69 LEU B C 1
ATOM 2510 O O . LEU B 1 69 ? 16.672 -2.439 -0.072 1 98.94 69 LEU B O 1
ATOM 2514 N N . MET B 1 70 ? 15.453 -3.969 -1.209 1 98.94 70 MET B N 1
ATOM 2515 C CA . MET B 1 70 ? 14.273 -3.111 -1.23 1 98.94 70 MET B CA 1
ATOM 2516 C C . MET B 1 70 ? 13.719 -2.918 0.176 1 98.94 70 MET B C 1
ATOM 2518 O O . MET B 1 70 ? 13.289 -1.819 0.532 1 98.94 70 MET B O 1
ATOM 2522 N N . LEU B 1 71 ? 13.734 -3.967 1.011 1 98.94 71 LEU B N 1
ATOM 2523 C CA . LEU B 1 71 ? 13.195 -3.889 2.365 1 98.94 71 LEU B CA 1
ATOM 2524 C C . LEU B 1 71 ? 14.133 -3.107 3.277 1 98.94 71 LEU B C 1
ATOM 2526 O O . LEU B 1 71 ? 13.695 -2.541 4.281 1 98.94 71 LEU B O 1
ATOM 2530 N N . LEU B 1 72 ? 15.336 -3.059 2.926 1 98.88 72 LEU B N 1
ATOM 2531 C CA . LEU B 1 72 ? 16.266 -2.182 3.635 1 98.88 72 LEU B CA 1
ATOM 2532 C C . LEU B 1 72 ? 16.078 -0.732 3.191 1 98.88 72 LEU B C 1
ATOM 2534 O O . LEU B 1 72 ? 16.062 0.178 4.023 1 98.88 72 LEU B O 1
ATOM 2538 N N . ALA B 1 73 ? 15.891 -0.529 1.964 1 98.94 73 ALA B N 1
ATOM 2539 C CA . ALA B 1 73 ? 15.883 0.803 1.363 1 98.94 73 ALA B CA 1
ATOM 2540 C C . ALA B 1 73 ? 14.648 1.589 1.796 1 98.94 73 ALA B C 1
ATOM 2542 O O . ALA B 1 73 ? 14.75 2.74 2.225 1 98.94 73 ALA B O 1
ATOM 2543 N N . PHE B 1 74 ? 13.484 1.014 1.752 1 98.88 74 PHE B N 1
ATOM 2544 C CA . PHE B 1 74 ? 12.266 1.804 1.894 1 98.88 74 PHE B CA 1
ATOM 2545 C C . PHE B 1 74 ? 11.805 1.833 3.346 1 98.88 74 PHE B C 1
ATOM 2547 O O . PHE B 1 74 ? 11.852 2.879 3.996 1 98.88 74 PHE B O 1
ATOM 2554 N N . PRO B 1 75 ? 11.414 0.645 3.941 1 98.88 75 PRO B N 1
ATOM 2555 C CA . PRO B 1 75 ? 10.883 0.759 5.301 1 98.88 75 PRO B CA 1
ATOM 2556 C C . PRO B 1 75 ? 11.945 1.164 6.32 1 98.88 75 PRO B C 1
ATOM 2558 O O . PRO B 1 75 ? 11.625 1.802 7.328 1 98.88 75 PRO B O 1
ATOM 2561 N N . VAL B 1 76 ? 13.195 0.864 6.055 1 98.75 76 VAL B N 1
ATOM 2562 C CA . VAL B 1 76 ? 14.203 1.088 7.086 1 98.75 76 VAL B CA 1
ATOM 2563 C C . VAL B 1 76 ? 14.914 2.416 6.836 1 98.75 76 VAL B C 1
ATOM 2565 O O . VAL B 1 76 ? 14.727 3.377 7.586 1 98.75 76 VAL B O 1
ATOM 2568 N N . LEU B 1 77 ? 15.617 2.525 5.723 1 98.75 77 LEU B N 1
ATOM 2569 C CA . LEU B 1 77 ? 16.422 3.721 5.492 1 98.75 77 LEU B CA 1
ATOM 2570 C C . LEU B 1 77 ? 15.531 4.918 5.172 1 98.75 77 LEU B C 1
ATOM 2572 O O . LEU B 1 77 ? 15.664 5.977 5.789 1 98.75 77 LEU B O 1
ATOM 2576 N N . MET B 1 78 ? 14.641 4.812 4.223 1 98.75 78 MET B N 1
ATOM 2577 C CA . MET B 1 78 ? 13.75 5.926 3.91 1 98.75 78 MET B CA 1
ATOM 2578 C C . MET B 1 78 ? 12.852 6.262 5.098 1 98.75 78 MET B C 1
ATOM 2580 O O . MET B 1 78 ? 12.617 7.438 5.391 1 98.75 78 MET B O 1
ATOM 2584 N N . GLY B 1 79 ? 12.297 5.148 5.746 1 98.19 79 GLY B N 1
ATOM 2585 C CA . GLY B 1 79 ? 11.523 5.387 6.953 1 98.19 79 GLY B CA 1
ATOM 2586 C C . GLY B 1 79 ? 12.273 6.191 7.996 1 98.19 79 GLY B C 1
ATOM 2587 O O . GLY B 1 79 ? 11.727 7.145 8.562 1 98.19 79 GLY B O 1
ATOM 2588 N N . GLU B 1 80 ? 13.508 5.824 8.234 1 97.12 80 GLU B N 1
ATOM 2589 C CA . GLU B 1 80 ? 14.336 6.539 9.203 1 97.12 80 GLU B CA 1
ATOM 2590 C C . GLU B 1 80 ? 14.609 7.969 8.742 1 97.12 80 GLU B C 1
AT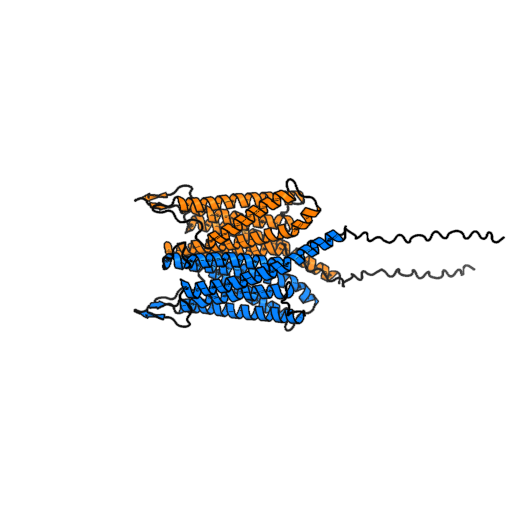OM 2592 O O . GLU B 1 80 ? 14.648 8.891 9.555 1 97.12 80 GLU B O 1
ATOM 2597 N N . ALA B 1 81 ? 14.781 8.141 7.469 1 97.75 81 ALA B N 1
ATOM 2598 C CA . ALA B 1 81 ? 15.023 9.477 6.93 1 97.75 81 ALA B CA 1
ATOM 2599 C C . ALA B 1 81 ? 13.836 10.391 7.203 1 97.75 81 ALA B C 1
ATOM 2601 O O . ALA B 1 81 ? 14.008 11.594 7.441 1 97.75 81 ALA B O 1
ATOM 2602 N N . LEU B 1 82 ? 12.609 9.867 7.145 1 96.75 82 LEU B N 1
ATOM 2603 C CA . LEU B 1 82 ? 11.414 10.664 7.379 1 96.75 82 LEU B CA 1
ATOM 2604 C C . LEU B 1 82 ? 11.266 10.992 8.859 1 96.75 82 LEU B C 1
ATOM 2606 O O . LEU B 1 82 ? 10.531 11.922 9.219 1 96.75 82 LEU B O 1
ATOM 2610 N N . LEU B 1 83 ? 11.961 10.266 9.703 1 94 83 LEU B N 1
ATOM 2611 C CA . LEU B 1 83 ? 11.898 10.516 11.141 1 94 83 LEU B CA 1
ATOM 2612 C C . LEU B 1 83 ? 12.977 11.5 11.57 1 94 83 LEU B C 1
ATOM 2614 O O . LEU B 1 83 ? 12.953 11.992 12.703 1 94 83 LEU B O 1
ATOM 2618 N N . ALA B 1 84 ? 13.891 11.859 10.703 1 89.56 84 ALA B N 1
ATOM 2619 C CA . ALA B 1 84 ? 15.102 12.602 11.031 1 89.56 84 ALA B CA 1
ATOM 2620 C C . ALA B 1 84 ? 14.766 13.945 11.672 1 89.56 84 ALA B C 1
ATOM 2622 O O . ALA B 1 84 ? 15.453 14.391 12.594 1 89.56 84 ALA B O 1
ATOM 2623 N N . TYR B 1 85 ? 13.695 14.594 11.164 1 84.88 85 TYR B N 1
ATOM 2624 C CA . TYR B 1 85 ? 13.375 15.93 11.672 1 84.88 85 TYR B CA 1
ATOM 2625 C C . TYR B 1 85 ? 12.352 15.852 12.797 1 84.88 85 TYR B C 1
ATOM 2627 O O . TYR B 1 85 ? 12.391 16.656 13.727 1 84.88 85 TYR B O 1
ATOM 2635 N N . ARG B 1 86 ? 11.469 14.898 12.742 1 79.38 86 ARG B N 1
ATOM 2636 C CA . ARG B 1 86 ? 10.344 14.852 13.664 1 79.38 86 ARG B CA 1
ATOM 2637 C C . ARG B 1 86 ? 10.688 14.047 14.914 1 79.38 86 ARG B C 1
ATOM 2639 O O . ARG B 1 86 ? 10.117 14.266 15.984 1 79.38 86 ARG B O 1
ATOM 2646 N N . SER B 1 87 ? 11.625 13.148 14.812 1 79.12 87 SER B N 1
ATOM 2647 C CA . SER B 1 87 ? 12.102 12.328 15.922 1 79.12 87 SER B CA 1
ATOM 2648 C C . SER B 1 87 ? 13.578 11.992 15.766 1 79.12 87 SER B C 1
ATOM 2650 O O . SER B 1 87 ? 13.938 10.828 15.57 1 79.12 87 SER B O 1
ATOM 2652 N N . PRO B 1 88 ? 14.336 13 15.969 1 76.75 88 PRO B N 1
ATOM 2653 C CA . PRO B 1 88 ? 15.766 12.797 15.727 1 76.75 88 PRO B CA 1
ATOM 2654 C C . PRO B 1 88 ? 16.406 11.828 16.719 1 76.75 88 PRO B C 1
ATOM 2656 O O . PRO B 1 88 ? 15.938 11.719 17.859 1 76.75 88 PRO B O 1
ATOM 2659 N N . ALA B 1 89 ? 17.344 11.211 16.156 1 74.12 89 ALA B N 1
ATOM 2660 C CA . ALA B 1 89 ? 18.172 10.438 17.078 1 74.12 89 ALA B CA 1
ATOM 2661 C C . ALA B 1 89 ? 18.844 11.344 18.094 1 74.12 89 ALA B C 1
ATOM 2663 O O . ALA B 1 89 ? 19.141 12.508 17.812 1 74.12 89 ALA B O 1
ATOM 2664 N N . PRO B 1 90 ? 18.922 10.773 19.266 1 70.88 90 PRO B N 1
ATOM 2665 C CA . PRO B 1 90 ? 19.469 11.586 20.359 1 70.88 90 PRO B CA 1
ATOM 2666 C C . PRO B 1 90 ? 20.766 12.289 20 1 70.88 90 PRO B C 1
ATOM 2668 O O . PRO B 1 90 ? 21.062 13.367 20.516 1 70.88 90 PRO B O 1
ATOM 2671 N N . THR B 1 91 ? 21.453 11.797 19.094 1 71.06 91 THR B N 1
ATOM 2672 C CA . THR B 1 91 ? 22.766 12.359 18.766 1 71.06 91 THR B CA 1
ATOM 2673 C C . THR B 1 91 ? 22.625 13.453 17.719 1 71.06 91 THR B C 1
ATOM 2675 O O . THR B 1 91 ? 23.594 14.141 17.391 1 71.06 91 THR B O 1
ATOM 2678 N N . LEU B 1 92 ? 21.438 13.68 17.188 1 76.62 92 LEU B N 1
ATOM 2679 C CA . LEU B 1 92 ? 21.219 14.648 16.125 1 76.62 92 LEU B CA 1
ATOM 2680 C C . LEU B 1 92 ? 20.547 15.906 16.641 1 76.62 92 LEU B C 1
ATOM 2682 O O . LEU B 1 92 ? 19.375 16.156 16.375 1 76.62 92 LEU B O 1
ATOM 2686 N N . ASP B 1 93 ? 21.281 16.797 17.188 1 78.44 93 ASP B N 1
ATOM 2687 C CA . ASP B 1 93 ? 20.719 17.922 17.922 1 78.44 93 ASP B CA 1
ATOM 2688 C C . ASP B 1 93 ? 20.562 19.156 17.016 1 78.44 93 ASP B C 1
ATOM 2690 O O . ASP B 1 93 ? 19.641 19.938 17.188 1 78.44 93 ASP B O 1
ATOM 2694 N N . SER B 1 94 ? 21.406 19.219 16 1 86.94 94 SER B N 1
ATOM 2695 C CA . SER B 1 94 ? 21.312 20.438 15.195 1 86.94 94 SER B CA 1
ATOM 2696 C C . SER B 1 94 ? 20.547 20.172 13.898 1 86.94 94 SER B C 1
ATOM 2698 O O . SER B 1 94 ? 20.547 19.062 13.383 1 86.94 94 SER B O 1
ATOM 2700 N N . ARG B 1 95 ? 19.969 21.203 13.43 1 88.12 95 ARG B N 1
ATOM 2701 C CA . ARG B 1 95 ? 19.188 21.125 12.203 1 88.12 95 ARG B CA 1
ATOM 2702 C C . ARG B 1 95 ? 20.062 20.766 11.016 1 88.12 95 ARG B C 1
ATOM 2704 O O . ARG B 1 95 ? 19.688 19.922 10.188 1 88.12 95 ARG B O 1
ATOM 2711 N N . PRO B 1 96 ? 21.25 21.328 10.922 1 89.19 96 PRO B N 1
ATOM 2712 C CA . PRO B 1 96 ? 22.125 20.922 9.812 1 89.19 96 PRO B CA 1
ATOM 2713 C C . PRO B 1 96 ? 22.516 19.453 9.883 1 89.19 96 PRO B C 1
ATOM 2715 O O . PRO B 1 96 ? 22.609 18.797 8.844 1 89.19 96 PRO B O 1
ATOM 2718 N N . ALA B 1 97 ? 22.75 19.016 11.031 1 91.12 97 ALA B N 1
ATOM 2719 C CA . ALA B 1 97 ? 23.094 17.609 11.188 1 91.12 97 ALA B CA 1
ATOM 2720 C C . ALA B 1 97 ? 21.922 16.703 10.773 1 91.12 97 ALA B C 1
ATOM 2722 O O . ALA B 1 97 ? 22.125 15.664 10.148 1 91.12 97 ALA B O 1
ATOM 2723 N N . ARG B 1 98 ? 20.734 17.094 11.117 1 93.88 98 ARG B N 1
ATOM 2724 C CA . ARG B 1 98 ? 19.547 16.344 10.727 1 93.88 98 ARG B CA 1
ATOM 2725 C C . ARG B 1 98 ? 19.359 16.344 9.211 1 93.88 98 ARG B C 1
ATOM 2727 O O . ARG B 1 98 ? 18.938 15.352 8.625 1 93.88 98 ARG B O 1
ATOM 2734 N N . LYS B 1 99 ? 19.688 17.453 8.672 1 93.94 99 LYS B N 1
ATOM 2735 C CA . LYS B 1 99 ? 19.594 17.562 7.219 1 93.94 99 LYS B CA 1
ATOM 2736 C C . LYS B 1 99 ? 20.562 16.609 6.539 1 93.94 99 LYS B C 1
ATOM 2738 O O . LYS B 1 99 ? 20.188 15.891 5.605 1 93.94 99 LYS B O 1
ATOM 2743 N N . VAL B 1 100 ? 21.781 16.609 6.992 1 94.25 100 VAL B N 1
ATOM 2744 C CA . VAL B 1 100 ? 22.797 15.727 6.418 1 94.25 100 VAL B CA 1
ATOM 2745 C C . VAL B 1 100 ? 22.391 14.273 6.609 1 94.25 100 VAL B C 1
ATOM 2747 O O . VAL B 1 100 ? 22.531 13.453 5.695 1 94.25 100 VAL B O 1
ATOM 2750 N N . TYR B 1 101 ? 21.906 13.969 7.809 1 95.69 101 TYR B N 1
ATOM 2751 C CA . TYR B 1 101 ? 21.422 12.633 8.109 1 95.69 101 TYR B CA 1
ATOM 2752 C C . TYR B 1 101 ? 20.297 12.234 7.156 1 95.69 101 TYR B C 1
ATOM 2754 O O . TYR B 1 101 ? 20.328 11.156 6.566 1 95.69 101 TYR B O 1
ATOM 2762 N N . HIS B 1 102 ? 19.328 13.086 6.965 1 97.25 102 HIS B N 1
ATOM 2763 C CA . HIS B 1 102 ? 18.188 12.883 6.066 1 97.25 102 HIS B CA 1
ATOM 2764 C C . HIS B 1 102 ? 18.656 12.648 4.637 1 97.25 102 HIS B C 1
ATOM 2766 O O . HIS B 1 102 ? 18.266 11.664 4.004 1 97.25 102 HIS B O 1
ATOM 2772 N N . ILE B 1 103 ? 19.547 13.477 4.145 1 97.38 103 ILE B N 1
ATOM 2773 C CA . ILE B 1 103 ? 20.031 13.398 2.773 1 97.38 103 ILE B CA 1
ATOM 2774 C C . ILE B 1 103 ? 20.812 12.102 2.576 1 97.38 103 ILE B C 1
ATOM 2776 O O . ILE B 1 103 ? 20.609 11.398 1.587 1 97.38 103 ILE B O 1
ATOM 2780 N N . SER B 1 104 ? 21.703 11.805 3.496 1 97.62 104 SER B N 1
ATOM 2781 C CA . SER B 1 104 ? 22.547 10.617 3.383 1 97.62 104 SER B CA 1
ATOM 2782 C C . SER B 1 104 ? 21.703 9.344 3.352 1 97.62 104 SER B C 1
ATOM 2784 O O . SER B 1 104 ? 21.953 8.445 2.547 1 97.62 104 SER B O 1
ATOM 2786 N N . LEU B 1 105 ? 20.719 9.25 4.191 1 98.25 105 LEU B N 1
ATOM 2787 C CA . LEU B 1 105 ? 19.859 8.078 4.238 1 98.25 105 LEU B CA 1
ATOM 2788 C C . LEU B 1 105 ? 19.062 7.934 2.943 1 98.25 105 LEU B C 1
ATOM 2790 O O . LEU B 1 105 ? 18.891 6.824 2.434 1 98.25 105 LEU B O 1
ATOM 2794 N N . GLN B 1 106 ? 18.625 9.086 2.416 1 98.75 106 GLN B N 1
ATOM 2795 C CA . GLN B 1 106 ? 17.844 9.039 1.176 1 98.75 106 GLN B CA 1
ATOM 2796 C C . GLN B 1 106 ? 18.719 8.594 0.005 1 98.75 106 GLN B C 1
ATOM 2798 O O . GLN B 1 106 ? 18.281 7.793 -0.827 1 98.75 106 GLN B O 1
ATOM 2803 N N . ILE B 1 107 ? 19.891 9.07 -0.114 1 98.56 107 ILE B N 1
ATOM 2804 C CA . ILE B 1 107 ? 20.812 8.703 -1.191 1 98.56 107 ILE B CA 1
ATOM 2805 C C . ILE B 1 107 ? 21.156 7.219 -1.085 1 98.56 107 ILE B C 1
ATOM 2807 O O . ILE B 1 107 ? 21.172 6.504 -2.088 1 98.56 107 ILE B O 1
ATOM 2811 N N . CYS B 1 108 ? 21.453 6.789 0.115 1 98.81 108 CYS B N 1
ATOM 2812 C CA . CYS B 1 108 ? 21.75 5.379 0.334 1 98.81 108 CYS B CA 1
ATOM 2813 C C . CYS B 1 108 ? 20.562 4.504 -0.038 1 98.81 108 CYS B C 1
ATOM 2815 O O . CYS B 1 108 ? 20.734 3.467 -0.685 1 98.81 108 CYS B O 1
ATOM 2817 N N . ALA B 1 109 ? 19.391 4.914 0.385 1 98.94 109 ALA B N 1
ATOM 2818 C CA . ALA B 1 109 ? 18.188 4.164 0.076 1 98.94 109 ALA B CA 1
ATOM 2819 C C . ALA B 1 109 ? 17.984 4.039 -1.433 1 98.94 109 ALA B C 1
ATOM 2821 O O . ALA B 1 109 ? 17.672 2.957 -1.938 1 98.94 109 ALA B O 1
ATOM 2822 N N . LEU B 1 110 ? 18.141 5.125 -2.146 1 98.94 110 LEU B N 1
ATOM 2823 C CA . LEU B 1 110 ? 17.969 5.094 -3.596 1 98.94 110 LEU B CA 1
ATOM 2824 C C . LEU B 1 110 ? 19 4.195 -4.246 1 98.94 110 LEU B C 1
ATOM 2826 O O . LEU B 1 110 ? 18.688 3.43 -5.16 1 98.94 110 LEU B O 1
ATOM 2830 N N . ALA B 1 111 ? 20.234 4.273 -3.807 1 98.88 111 ALA B N 1
ATOM 2831 C CA . ALA B 1 111 ? 21.297 3.43 -4.34 1 98.88 111 ALA B CA 1
ATOM 2832 C C . ALA B 1 111 ? 20.969 1.951 -4.137 1 98.88 111 ALA B C 1
ATOM 2834 O O . ALA B 1 111 ? 21.125 1.144 -5.055 1 98.88 111 ALA B O 1
ATOM 2835 N N . LEU B 1 112 ? 20.562 1.615 -2.967 1 98.94 112 LEU B N 1
ATOM 2836 C CA . LEU B 1 112 ? 20.234 0.227 -2.668 1 98.94 112 LEU B CA 1
ATOM 2837 C C . LEU B 1 112 ? 19.031 -0.228 -3.482 1 98.94 112 LEU B C 1
ATOM 2839 O O . LEU B 1 112 ? 18.969 -1.371 -3.941 1 98.94 112 LEU B O 1
ATOM 2843 N N . ALA B 1 113 ? 18.031 0.641 -3.625 1 98.94 113 ALA B N 1
ATOM 2844 C CA . ALA B 1 113 ? 16.859 0.306 -4.434 1 98.94 113 ALA B CA 1
ATOM 2845 C C . ALA B 1 113 ? 17.266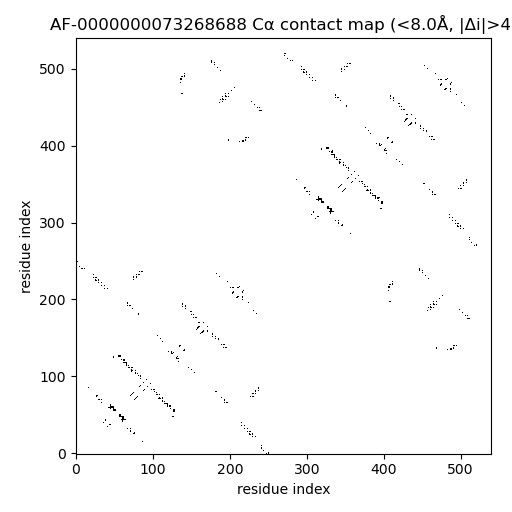 0.029 -5.883 1 98.94 113 ALA B C 1
ATOM 2847 O O . ALA B 1 113 ? 16.75 -0.901 -6.504 1 98.94 113 ALA B O 1
ATOM 2848 N N . LEU B 1 114 ? 18.141 0.816 -6.391 1 98.88 114 LEU B N 1
ATOM 2849 C CA . LEU B 1 114 ? 18.609 0.615 -7.754 1 98.88 114 LEU B CA 1
ATOM 2850 C C . LEU B 1 114 ? 19.406 -0.685 -7.875 1 98.88 114 LEU B C 1
ATOM 2852 O O . LEU B 1 114 ? 19.281 -1.397 -8.875 1 98.88 114 LEU B O 1
ATOM 2856 N N . LEU B 1 115 ? 20.203 -0.978 -6.891 1 98.88 115 LEU B N 1
ATOM 2857 C CA . LEU B 1 115 ? 20.906 -2.258 -6.871 1 98.88 115 LEU B CA 1
ATOM 2858 C C . LEU B 1 115 ? 19.922 -3.418 -6.801 1 98.88 115 LEU B C 1
ATOM 2860 O O . LEU B 1 115 ? 20.125 -4.445 -7.453 1 98.88 115 LEU B O 1
ATOM 2864 N N . GLY B 1 116 ? 18.891 -3.268 -5.988 1 98.88 116 GLY B N 1
ATOM 2865 C CA . GLY B 1 116 ? 17.844 -4.277 -5.938 1 98.88 116 GLY B CA 1
ATOM 2866 C C . GLY B 1 116 ? 17.156 -4.484 -7.27 1 98.88 116 GLY B C 1
ATOM 2867 O O . GLY B 1 116 ? 16.875 -5.621 -7.664 1 98.88 116 GLY B O 1
ATOM 2868 N N . LEU B 1 117 ? 16.859 -3.385 -7.965 1 98.88 117 LEU B N 1
ATOM 2869 C CA . LEU B 1 117 ? 16.281 -3.48 -9.297 1 98.88 117 LEU B CA 1
ATOM 2870 C C . LEU B 1 117 ? 17.203 -4.219 -10.25 1 98.88 117 LEU B C 1
ATOM 2872 O O . LEU B 1 117 ? 16.766 -5.07 -11.023 1 98.88 117 LEU B O 1
ATOM 2876 N N . THR B 1 118 ? 18.453 -3.879 -10.195 1 98.81 118 THR B N 1
ATOM 2877 C CA . THR B 1 118 ? 19.453 -4.52 -11.047 1 98.81 118 THR B CA 1
ATOM 2878 C C . THR B 1 118 ? 19.484 -6.023 -10.797 1 98.81 118 THR B C 1
ATOM 2880 O O . THR B 1 118 ? 19.594 -6.816 -11.734 1 98.81 118 THR B O 1
ATOM 2883 N N . ALA B 1 119 ? 19.406 -6.441 -9.578 1 98.88 119 ALA B N 1
ATOM 2884 C CA . ALA B 1 119 ? 19.391 -7.859 -9.234 1 98.88 119 ALA B CA 1
ATOM 2885 C C . ALA B 1 119 ? 18.203 -8.57 -9.867 1 98.88 119 ALA B C 1
ATOM 2887 O O . ALA B 1 119 ? 18.344 -9.664 -10.422 1 98.88 119 ALA B O 1
ATOM 2888 N N . ALA B 1 120 ? 17.062 -7.953 -9.805 1 98.75 120 ALA B N 1
ATOM 2889 C CA . ALA B 1 120 ? 15.867 -8.555 -10.391 1 98.75 120 ALA B CA 1
ATOM 2890 C C . ALA B 1 120 ? 16.016 -8.688 -11.906 1 98.75 120 ALA B C 1
ATOM 2892 O O . ALA B 1 120 ? 15.742 -9.75 -12.469 1 98.75 120 ALA B O 1
ATOM 2893 N N . VAL B 1 121 ? 16.469 -7.625 -12.562 1 98.75 121 VAL B N 1
ATOM 2894 C CA . VAL B 1 121 ? 16.609 -7.613 -14.016 1 98.75 121 VAL B CA 1
ATOM 2895 C C . VAL B 1 121 ? 17.656 -8.641 -14.438 1 98.75 121 VAL B C 1
ATOM 2897 O O . VAL B 1 121 ? 17.453 -9.375 -15.406 1 98.75 121 VAL B O 1
ATOM 2900 N N . ARG B 1 122 ? 18.734 -8.703 -13.734 1 98.75 122 ARG B N 1
ATOM 2901 C CA . ARG B 1 122 ? 19.781 -9.664 -14.039 1 98.75 122 ARG B CA 1
ATOM 2902 C C . ARG B 1 122 ? 19.281 -11.094 -13.867 1 98.75 122 ARG B C 1
ATOM 2904 O O . ARG B 1 122 ? 19.547 -11.953 -14.711 1 98.75 122 ARG B O 1
ATOM 2911 N N . SER B 1 123 ? 18.609 -11.367 -12.766 1 98.75 123 SER B N 1
ATOM 2912 C CA . SER B 1 123 ? 18.062 -12.695 -12.539 1 98.75 123 SER B CA 1
ATOM 2913 C C . SER B 1 123 ? 17.156 -13.125 -13.688 1 98.75 123 SER B C 1
ATOM 2915 O O . SER B 1 123 ? 17.234 -14.266 -14.148 1 98.75 123 SER B O 1
ATOM 2917 N N . HIS B 1 124 ? 16.312 -12.188 -14.148 1 98.38 124 HIS B N 1
ATOM 2918 C CA . HIS B 1 124 ? 15.383 -12.469 -15.242 1 98.38 124 HIS B CA 1
ATOM 2919 C C . HIS B 1 124 ? 16.125 -12.711 -16.547 1 98.38 124 HIS B C 1
ATOM 2921 O O . HIS B 1 124 ? 15.852 -13.672 -17.266 1 98.38 124 HIS B O 1
ATOM 2927 N N . THR B 1 125 ? 17.109 -11.93 -16.828 1 98.31 125 THR B N 1
ATOM 2928 C CA . THR B 1 125 ? 17.812 -11.914 -18.109 1 98.31 125 THR B CA 1
ATOM 2929 C C . THR B 1 125 ? 18.719 -13.133 -18.234 1 98.31 125 THR B C 1
ATOM 2931 O O . THR B 1 125 ? 18.891 -13.672 -19.328 1 98.31 125 THR B O 1
ATOM 2934 N N . LEU B 1 126 ? 19.234 -13.68 -17.156 1 98.44 126 LEU B N 1
ATOM 2935 C CA . LEU B 1 126 ? 20.219 -14.75 -17.188 1 98.44 126 LEU B CA 1
ATOM 2936 C C . LEU B 1 126 ? 19.547 -16.109 -17.078 1 98.44 126 LEU B C 1
ATOM 2938 O O . LEU B 1 126 ? 20.203 -17.141 -17.172 1 98.44 126 LEU B O 1
ATOM 2942 N N . LYS B 1 127 ? 18.25 -16.109 -16.922 1 98.31 127 LYS B N 1
ATOM 2943 C CA . LYS B 1 127 ? 17.547 -17.359 -16.719 1 98.31 127 LYS B CA 1
ATOM 2944 C C . LYS B 1 127 ? 17.625 -18.234 -17.969 1 98.31 127 LYS B C 1
ATOM 2946 O O . LYS B 1 127 ? 17.438 -17.75 -19.094 1 98.31 127 LYS B O 1
ATOM 2951 N N . LEU B 1 128 ? 18 -19.5 -17.828 1 97.25 128 LEU B N 1
ATOM 2952 C CA . LEU B 1 128 ? 18 -20.531 -18.859 1 97.25 128 LEU B CA 1
ATOM 2953 C C . LEU B 1 128 ? 16.938 -21.578 -18.562 1 97.25 128 LEU B C 1
ATOM 2955 O O . LEU B 1 128 ? 16.656 -21.875 -17.406 1 97.25 128 LEU B O 1
ATOM 2959 N N . PRO B 1 129 ? 16.297 -22.156 -19.594 1 96.88 129 PRO B N 1
ATOM 2960 C CA . PRO B 1 129 ? 16.547 -22.062 -21.031 1 96.88 129 PRO B CA 1
ATOM 2961 C C . PRO B 1 129 ? 15.969 -20.781 -21.656 1 96.88 129 PRO B C 1
ATOM 2963 O O . PRO B 1 129 ? 16.328 -20.406 -22.766 1 96.88 129 PRO B O 1
ATOM 2966 N N . GLN B 1 130 ? 15.023 -20.172 -20.953 1 95.75 130 GLN B N 1
ATOM 2967 C CA . GLN B 1 130 ? 14.414 -18.953 -21.484 1 95.75 130 GLN B CA 1
ATOM 2968 C C . GLN B 1 130 ? 14.406 -17.844 -20.438 1 95.75 130 GLN B C 1
ATOM 2970 O O . GLN B 1 130 ? 14.008 -18.062 -19.297 1 95.75 130 GLN B O 1
ATOM 2975 N N . PRO B 1 131 ? 14.766 -16.641 -20.875 1 96.94 131 PRO B N 1
ATOM 2976 C CA . PRO B 1 131 ? 14.688 -15.516 -19.938 1 96.94 131 PRO B CA 1
ATOM 2977 C C . PRO B 1 131 ? 13.266 -15.219 -19.484 1 96.94 131 PRO B C 1
ATOM 2979 O O . PRO B 1 131 ? 12.312 -15.5 -20.219 1 96.94 131 PRO B O 1
ATOM 2982 N N . ILE B 1 132 ? 13.18 -14.75 -18.312 1 95.5 132 ILE B N 1
ATOM 2983 C CA . ILE B 1 132 ? 11.898 -14.266 -17.812 1 95.5 132 ILE B CA 1
ATOM 2984 C C . ILE B 1 132 ? 11.672 -12.836 -18.297 1 95.5 132 ILE B C 1
ATOM 2986 O O . ILE B 1 132 ? 12.57 -11.992 -18.203 1 95.5 132 ILE B O 1
ATOM 2990 N N . PRO B 1 133 ? 10.492 -12.492 -18.812 1 95.25 133 PRO B N 1
ATOM 2991 C CA . PRO B 1 133 ? 10.227 -11.109 -19.203 1 95.25 133 PRO B CA 1
ATOM 2992 C C . PRO B 1 133 ? 10.328 -10.133 -18.031 1 95.25 133 PRO B C 1
ATOM 2994 O O . PRO B 1 133 ? 9.93 -10.461 -16.906 1 95.25 133 PRO B O 1
ATOM 2997 N N . ASN B 1 134 ? 10.898 -8.961 -18.328 1 96.81 134 ASN B N 1
ATOM 2998 C CA . ASN B 1 134 ? 10.953 -7.895 -17.328 1 96.81 134 ASN B CA 1
ATOM 2999 C C . ASN B 1 134 ? 9.727 -6.988 -17.406 1 96.81 134 ASN B C 1
ATOM 3001 O O . ASN B 1 134 ? 9.133 -6.832 -18.484 1 96.81 134 ASN B O 1
ATOM 3005 N N . PHE B 1 135 ? 9.312 -6.398 -16.234 1 96.62 135 PHE B N 1
ATOM 3006 C CA . PHE B 1 135 ? 8.328 -5.328 -16.141 1 96.62 135 PHE B CA 1
ATOM 3007 C C . PHE B 1 135 ? 6.977 -5.785 -16.672 1 96.62 135 PHE B C 1
ATOM 3009 O O . PHE B 1 135 ? 6.312 -5.047 -17.406 1 96.62 135 PHE B O 1
ATOM 3016 N N . TYR B 1 136 ? 6.594 -6.988 -16.344 1 94.94 136 TYR B N 1
ATOM 3017 C CA . TYR B 1 136 ? 5.332 -7.508 -16.844 1 94.94 136 TYR B CA 1
ATOM 3018 C C . TYR B 1 136 ? 4.285 -7.574 -15.742 1 94.94 136 TYR B C 1
ATOM 3020 O O . TYR B 1 136 ? 3.082 -7.582 -16.016 1 94.94 136 TYR B O 1
ATOM 3028 N N . SER B 1 137 ? 4.789 -7.703 -14.516 1 96.94 137 SER B N 1
ATOM 3029 C CA . SER B 1 137 ? 3.865 -7.965 -13.422 1 96.94 137 SER B CA 1
ATOM 3030 C C . SER B 1 137 ? 3.27 -6.672 -12.875 1 96.94 137 SER B C 1
ATOM 3032 O O . SER B 1 137 ? 3.83 -5.59 -13.078 1 96.94 137 SER B O 1
ATOM 3034 N N . ALA B 1 138 ? 2.119 -6.754 -12.211 1 98.19 138 ALA B N 1
ATOM 3035 C CA . ALA B 1 138 ? 1.525 -5.594 -11.555 1 98.19 138 ALA B CA 1
ATOM 3036 C C . ALA B 1 138 ? 2.494 -4.973 -10.555 1 98.19 138 ALA B C 1
ATOM 3038 O O . ALA B 1 138 ? 2.592 -3.746 -10.453 1 98.19 138 ALA B O 1
ATOM 3039 N N . HIS B 1 139 ? 3.25 -5.785 -9.875 1 98.75 139 HIS B N 1
ATOM 3040 C CA . HIS B 1 139 ? 4.273 -5.324 -8.945 1 98.75 139 HIS B CA 1
ATOM 3041 C C . HIS B 1 139 ? 5.305 -4.449 -9.648 1 98.75 139 HIS B C 1
ATOM 3043 O O . HIS B 1 139 ? 5.652 -3.373 -9.156 1 98.75 139 HIS B O 1
ATOM 3049 N N . SER B 1 140 ? 5.738 -4.918 -10.789 1 98.56 140 SER B N 1
ATOM 3050 C CA . SER B 1 140 ? 6.812 -4.188 -11.461 1 98.56 140 SER B CA 1
ATOM 3051 C C . SER B 1 140 ? 6.328 -2.83 -11.961 1 98.56 140 SER B C 1
ATOM 3053 O O . SER B 1 140 ? 7.094 -1.865 -11.992 1 98.56 140 SER B O 1
ATOM 3055 N N . PHE B 1 141 ? 5.043 -2.691 -12.289 1 98.62 141 PHE B N 1
ATOM 3056 C CA . PHE B 1 141 ? 4.492 -1.399 -12.68 1 98.62 141 PHE B CA 1
ATOM 3057 C C . PHE B 1 141 ? 4.461 -0.442 -11.5 1 98.62 141 PHE B C 1
ATOM 3059 O O . PHE B 1 141 ? 4.918 0.699 -11.602 1 98.62 141 PHE B O 1
ATOM 3066 N N . LEU B 1 142 ? 3.936 -0.913 -10.438 1 98.88 142 LEU B N 1
ATOM 3067 C CA . LEU B 1 142 ? 3.877 -0.082 -9.234 1 98.88 142 LEU B CA 1
ATOM 3068 C C . LEU B 1 142 ? 5.281 0.26 -8.742 1 98.88 142 LEU B C 1
ATOM 3070 O O . LEU B 1 142 ? 5.559 1.412 -8.406 1 98.88 142 LEU B O 1
ATOM 3074 N N . GLY B 1 143 ? 6.133 -0.775 -8.711 1 98.88 143 GLY B N 1
ATOM 3075 C CA . GLY B 1 143 ? 7.508 -0.541 -8.312 1 98.88 143 GLY B CA 1
ATOM 3076 C C . GLY B 1 143 ? 8.227 0.462 -9.195 1 98.88 143 GLY B C 1
ATOM 3077 O O . GLY B 1 143 ? 8.992 1.291 -8.703 1 98.88 143 GLY B O 1
ATOM 3078 N N . GLY B 1 144 ? 7.988 0.334 -10.508 1 98.75 144 GLY B N 1
ATOM 3079 C CA . GLY B 1 144 ? 8.57 1.297 -11.43 1 98.75 144 GLY B CA 1
ATOM 3080 C C . GLY B 1 144 ? 8.133 2.723 -11.156 1 98.75 144 GLY B C 1
ATOM 3081 O O . GLY B 1 144 ? 8.953 3.646 -11.188 1 98.75 144 GLY B O 1
ATOM 3082 N N . LEU B 1 145 ? 6.852 2.902 -10.875 1 98.81 145 LEU B N 1
ATOM 3083 C CA . LEU B 1 145 ? 6.332 4.219 -10.523 1 98.81 145 LEU B CA 1
ATOM 3084 C C . LEU B 1 145 ? 7.012 4.754 -9.266 1 98.81 145 LEU B C 1
ATOM 3086 O O . LEU B 1 145 ? 7.426 5.914 -9.227 1 98.81 145 LEU B O 1
ATOM 3090 N N . VAL B 1 146 ? 7.121 3.932 -8.281 1 98.88 146 VAL B N 1
ATOM 3091 C CA . VAL B 1 146 ? 7.691 4.324 -6.996 1 98.88 146 VAL B CA 1
ATOM 3092 C C . VAL B 1 146 ? 9.141 4.758 -7.184 1 98.88 146 VAL B C 1
ATOM 3094 O O . VAL B 1 146 ? 9.562 5.797 -6.672 1 98.88 146 VAL B O 1
ATOM 3097 N N . LEU B 1 147 ? 9.906 3.967 -7.938 1 98.88 147 LEU B N 1
ATOM 3098 C CA . LEU B 1 147 ? 11.32 4.27 -8.125 1 98.88 147 LEU B CA 1
ATOM 3099 C C . LEU B 1 147 ? 11.5 5.562 -8.922 1 98.88 147 LEU B C 1
ATOM 3101 O O . LEU B 1 147 ? 12.406 6.352 -8.633 1 98.88 147 LEU B O 1
ATOM 3105 N N . ALA B 1 148 ? 10.617 5.738 -9.891 1 98.81 148 ALA B N 1
ATOM 3106 C CA . ALA B 1 148 ? 10.672 6.977 -10.656 1 98.81 148 ALA B CA 1
ATOM 3107 C C . ALA B 1 148 ? 10.375 8.188 -9.773 1 98.81 148 ALA B C 1
ATOM 3109 O O . ALA B 1 148 ? 11.094 9.188 -9.812 1 98.81 148 ALA B O 1
ATOM 3110 N N . LEU B 1 149 ? 9.367 8.133 -8.961 1 98.81 149 LEU B N 1
ATOM 3111 C CA . LEU B 1 149 ? 9.016 9.219 -8.055 1 98.81 149 LEU B CA 1
ATOM 3112 C C . LEU B 1 149 ? 10.117 9.453 -7.027 1 98.81 149 LEU B C 1
ATOM 3114 O O . LEU B 1 149 ? 10.406 10.594 -6.672 1 98.81 149 LEU B O 1
ATOM 3118 N N . PHE B 1 150 ? 10.68 8.359 -6.598 1 98.94 150 PHE B N 1
ATOM 3119 C CA . PHE B 1 150 ? 11.727 8.453 -5.586 1 98.94 150 PHE B CA 1
ATOM 3120 C C . PHE B 1 150 ? 12.969 9.141 -6.152 1 98.94 150 PHE B C 1
ATOM 3122 O O . PHE B 1 150 ? 13.523 10.039 -5.523 1 98.94 150 PHE B O 1
ATOM 3129 N N . ALA B 1 151 ? 13.367 8.688 -7.324 1 98.81 151 ALA B N 1
ATOM 3130 C CA . ALA B 1 151 ? 14.492 9.328 -7.988 1 98.81 151 ALA B CA 1
ATOM 3131 C C . ALA B 1 151 ? 14.227 10.812 -8.211 1 98.81 151 ALA B C 1
ATOM 3133 O O . ALA B 1 151 ? 15.109 11.648 -7.973 1 98.81 151 ALA B O 1
ATOM 3134 N N . PHE B 1 152 ? 13.055 11.133 -8.656 1 98.56 152 PHE B N 1
ATOM 3135 C CA . PHE B 1 152 ? 12.664 12.516 -8.859 1 98.56 152 PHE B CA 1
ATOM 3136 C C . PHE B 1 152 ? 12.742 13.297 -7.551 1 98.56 152 PHE B C 1
ATOM 3138 O O . PHE B 1 152 ? 13.258 14.414 -7.52 1 98.56 152 PHE B O 1
ATOM 3145 N N . GLN B 1 153 ? 12.234 12.719 -6.473 1 98.25 153 GLN B N 1
ATOM 3146 C CA . GLN B 1 153 ? 12.211 13.359 -5.164 1 98.25 153 GLN B CA 1
ATOM 3147 C C . GLN B 1 153 ? 13.633 13.633 -4.656 1 98.25 153 GLN B C 1
ATOM 3149 O O . GLN B 1 153 ? 13.891 14.68 -4.062 1 98.25 153 GLN B O 1
ATOM 3154 N N . VAL B 1 154 ? 14.5 12.664 -4.766 1 98.19 154 VAL B N 1
ATOM 3155 C CA . VAL B 1 154 ? 15.891 12.844 -4.344 1 98.19 154 VAL B CA 1
ATOM 3156 C C . VAL B 1 154 ? 16.531 13.961 -5.148 1 98.19 154 VAL B C 1
ATOM 3158 O O . VAL B 1 154 ? 17.203 14.836 -4.586 1 98.19 154 VAL B O 1
ATOM 3161 N N . ALA B 1 155 ? 16.312 13.984 -6.453 1 97.56 155 ALA B N 1
ATOM 3162 C CA . ALA B 1 155 ? 16.859 15.039 -7.312 1 97.56 155 ALA B CA 1
ATOM 3163 C C . ALA B 1 155 ? 16.297 16.406 -6.918 1 97.56 155 ALA B C 1
ATOM 3165 O O . ALA B 1 155 ? 17.047 17.375 -6.82 1 97.56 155 ALA B O 1
ATOM 3166 N N . LEU B 1 156 ? 15.023 16.469 -6.707 1 96.31 156 LEU B N 1
ATOM 3167 C CA . LEU B 1 156 ? 14.367 17.703 -6.305 1 96.31 156 LEU B CA 1
ATOM 3168 C C . LEU B 1 156 ? 14.914 18.203 -4.973 1 96.31 156 LEU B C 1
ATOM 3170 O O . LEU B 1 156 ? 15.18 19.406 -4.812 1 96.31 156 LEU B O 1
ATOM 3174 N N . GLY B 1 157 ? 15.039 17.297 -4.047 1 96.62 157 GLY B N 1
ATOM 3175 C CA . GLY B 1 157 ? 15.57 17.656 -2.746 1 96.62 157 GLY B CA 1
ATOM 3176 C C . GLY B 1 157 ? 17 18.188 -2.809 1 96.62 157 GLY B C 1
ATOM 3177 O O . GLY B 1 157 ? 17.312 19.203 -2.186 1 96.62 157 GLY B O 1
ATOM 3178 N N . LEU B 1 158 ? 17.844 17.562 -3.525 1 96.69 158 LEU B N 1
ATOM 3179 C CA . LEU B 1 158 ? 19.234 18 -3.666 1 96.69 158 LEU B CA 1
ATOM 3180 C C . LEU B 1 158 ? 19.297 19.359 -4.367 1 96.69 158 LEU B C 1
ATOM 3182 O O . LEU B 1 158 ? 20.062 20.234 -3.947 1 96.69 158 LEU B O 1
ATOM 3186 N N . TRP B 1 159 ? 18.516 19.5 -5.379 1 95.69 159 TRP B N 1
ATOM 3187 C CA . TRP B 1 159 ? 18.5 20.734 -6.16 1 95.69 159 TRP B CA 1
ATOM 3188 C C . TRP B 1 159 ? 18 21.906 -5.328 1 95.69 159 TRP B C 1
ATOM 3190 O O . TRP B 1 159 ? 18.594 22.984 -5.328 1 95.69 159 TRP B O 1
ATOM 3200 N N . ALA B 1 160 ? 17 21.75 -4.551 1 95.38 160 ALA B N 1
ATOM 3201 C CA . ALA B 1 160 ? 16.312 22.844 -3.873 1 95.38 160 ALA B CA 1
ATOM 3202 C C . ALA B 1 160 ? 16.953 23.141 -2.527 1 95.38 160 ALA B C 1
ATOM 3204 O O . ALA B 1 160 ? 16.969 24.297 -2.086 1 95.38 160 ALA B O 1
ATOM 3205 N N . TYR B 1 161 ? 17.469 22.141 -1.89 1 94.19 161 TYR B N 1
ATOM 3206 C CA . TYR B 1 161 ? 17.812 22.359 -0.486 1 94.19 161 TYR B CA 1
ATOM 3207 C C . TYR B 1 161 ? 19.281 22.109 -0.233 1 94.19 161 TYR B C 1
ATOM 3209 O O . TYR B 1 161 ? 19.812 22.453 0.833 1 94.19 161 TYR B O 1
ATOM 3217 N N . ALA B 1 162 ? 19.984 21.469 -1.053 1 91.06 162 ALA B N 1
ATOM 3218 C CA . ALA B 1 162 ? 21.406 21.188 -0.839 1 91.06 162 ALA B CA 1
ATOM 3219 C C . ALA B 1 162 ? 22.266 22 -1.797 1 91.06 162 ALA B C 1
ATOM 3221 O O . ALA B 1 162 ? 23 22.891 -1.374 1 91.06 162 ALA B O 1
ATOM 3222 N N . TRP B 1 163 ? 22.359 21.812 -3.096 1 86.56 163 TRP B N 1
ATOM 3223 C CA . TRP B 1 163 ? 23.125 22.531 -4.109 1 86.56 163 TRP B CA 1
ATOM 3224 C C . TRP B 1 163 ? 22.375 22.578 -5.434 1 86.56 163 TRP B C 1
ATOM 3226 O O . TRP B 1 163 ? 22.031 21.531 -6 1 86.56 163 TRP B O 1
ATOM 3236 N N . PRO B 1 164 ? 22.188 23.859 -5.871 1 85.81 164 PRO B N 1
ATOM 3237 C CA . PRO B 1 164 ? 22.672 25.203 -5.543 1 85.81 164 PRO B CA 1
ATOM 3238 C C . PRO B 1 164 ? 21.891 25.859 -4.41 1 85.81 164 PRO B C 1
ATOM 3240 O O . PRO B 1 164 ? 22.312 26.875 -3.865 1 85.81 164 PRO B O 1
ATOM 3243 N N . LYS B 1 165 ? 20.766 25.156 -4.047 1 89.62 165 LYS B N 1
ATOM 3244 C CA . LYS B 1 165 ? 19.906 25.703 -2.998 1 89.62 165 LYS B CA 1
ATOM 3245 C C . LYS B 1 165 ? 19.094 26.891 -3.506 1 89.62 165 LYS B C 1
ATOM 3247 O O . LYS B 1 165 ? 19.656 27.984 -3.703 1 89.62 165 LYS B O 1
ATOM 3252 N N . LEU B 1 166 ? 17.906 26.75 -3.568 1 92.31 166 LEU B N 1
ATOM 3253 C CA . LEU B 1 166 ? 17 27.797 -4.047 1 92.31 166 LEU B CA 1
ATOM 3254 C C . LEU B 1 166 ? 16.891 28.922 -3.027 1 92.31 166 LEU B C 1
ATOM 3256 O O . LEU B 1 166 ? 17.359 28.797 -1.896 1 92.31 166 LEU B O 1
ATOM 3260 N N . SER B 1 167 ? 16.297 29.969 -3.531 1 93.19 167 SER B N 1
ATOM 3261 C CA . SER B 1 167 ? 16.031 31.094 -2.625 1 93.19 167 SER B CA 1
ATOM 3262 C C . SER B 1 167 ? 15.133 30.656 -1.467 1 93.19 167 SER B C 1
ATOM 3264 O O . SER B 1 167 ? 14.406 29.672 -1.571 1 93.19 167 SER B O 1
ATOM 3266 N N . HIS B 1 168 ? 15.188 31.359 -0.47 1 91.19 168 HIS B N 1
ATOM 3267 C CA . HIS B 1 168 ? 14.43 31.016 0.73 1 91.19 168 HIS B CA 1
ATOM 3268 C C . HIS B 1 168 ? 12.938 30.969 0.448 1 91.19 168 HIS B C 1
ATOM 3270 O O . HIS B 1 168 ? 12.273 29.969 0.774 1 91.19 168 HIS B O 1
ATOM 3276 N N . PRO B 1 169 ? 12.367 31.969 -0.205 1 90.25 169 PRO B N 1
ATOM 3277 C CA . PRO B 1 169 ? 10.938 31.891 -0.501 1 90.25 169 PRO B CA 1
ATOM 3278 C C . PRO B 1 169 ? 10.578 30.672 -1.352 1 90.25 169 PRO B C 1
ATOM 3280 O O . PRO B 1 169 ? 9.516 30.078 -1.156 1 90.25 169 PRO B O 1
ATOM 3283 N N . ALA B 1 170 ? 11.422 30.375 -2.252 1 91.94 170 ALA B N 1
ATOM 3284 C CA . ALA B 1 170 ? 11.18 29.219 -3.111 1 91.94 170 ALA B CA 1
ATOM 3285 C C . ALA B 1 170 ? 11.211 27.922 -2.309 1 91.94 170 ALA B C 1
ATOM 3287 O O . ALA B 1 170 ? 10.383 27.031 -2.525 1 91.94 170 ALA B O 1
ATOM 3288 N N . ARG B 1 171 ? 12.086 27.781 -1.403 1 92.56 171 ARG B N 1
ATOM 3289 C CA . ARG B 1 171 ? 12.195 26.594 -0.567 1 92.56 171 ARG B CA 1
ATOM 3290 C C . ARG B 1 171 ? 10.977 26.453 0.342 1 92.56 171 ARG B C 1
ATOM 3292 O O . ARG B 1 171 ? 10.492 25.344 0.567 1 92.56 171 ARG B O 1
ATOM 3299 N N . VAL B 1 172 ? 10.531 27.547 0.788 1 89.44 172 VAL B N 1
ATOM 3300 C CA . VAL B 1 172 ? 9.375 27.531 1.672 1 89.44 172 VAL B CA 1
ATOM 3301 C C . VAL B 1 172 ? 8.133 27.094 0.897 1 89.44 172 VAL B C 1
ATOM 3303 O O . VAL B 1 172 ? 7.309 26.344 1.415 1 89.44 172 VAL B O 1
ATOM 3306 N N . THR B 1 173 ? 8.086 27.578 -0.332 1 88.56 173 THR B N 1
ATOM 3307 C CA . THR B 1 173 ? 6.949 27.234 -1.177 1 88.56 173 THR B CA 1
ATOM 3308 C C . THR B 1 173 ? 6.988 25.766 -1.563 1 88.56 173 THR B C 1
ATOM 3310 O O . THR B 1 173 ? 5.941 25.125 -1.686 1 88.56 173 THR B O 1
ATOM 3313 N N . LEU B 1 174 ? 8.18 25.188 -1.685 1 92.88 174 LEU B N 1
ATOM 3314 C CA . LEU B 1 174 ? 8.352 23.812 -2.141 1 92.88 174 LEU B CA 1
ATOM 3315 C C . LEU B 1 174 ? 8.234 22.844 -0.974 1 92.88 174 LEU B C 1
ATOM 3317 O O . LEU B 1 174 ? 8.039 21.641 -1.179 1 92.88 174 LEU B O 1
ATOM 3321 N N . GLY B 1 175 ? 8.328 23.328 0.219 1 92.5 175 GLY B N 1
ATOM 3322 C CA . GLY B 1 175 ? 8.391 22.531 1.434 1 92.5 175 GLY B CA 1
ATOM 3323 C C . GLY B 1 175 ? 7.238 21.562 1.565 1 92.5 175 GLY B C 1
ATOM 3324 O O . GLY B 1 175 ? 7.453 20.344 1.665 1 92.5 175 GLY B O 1
ATOM 3325 N N . PRO B 1 176 ? 6.074 22.047 1.444 1 91.38 176 PRO B N 1
ATOM 3326 C CA . PRO B 1 176 ? 4.914 21.172 1.595 1 91.38 176 PRO B CA 1
ATOM 3327 C C . PRO B 1 176 ? 4.836 20.109 0.501 1 91.38 176 PRO B C 1
ATOM 3329 O O . PRO B 1 176 ? 4.434 18.969 0.765 1 91.38 176 PRO B O 1
ATOM 3332 N N . VAL B 1 177 ? 5.207 20.453 -0.671 1 92.88 177 VAL B N 1
ATOM 3333 C CA . VAL B 1 177 ? 5.188 19.5 -1.78 1 92.88 177 VAL B CA 1
ATOM 3334 C C . VAL B 1 177 ? 6.254 18.438 -1.564 1 92.88 177 VAL B C 1
ATOM 3336 O O . VAL B 1 177 ? 5.984 17.234 -1.709 1 92.88 177 VAL B O 1
ATOM 3339 N N . HIS B 1 178 ? 7.453 18.859 -1.196 1 95.75 178 HIS B N 1
ATOM 3340 C CA . HIS B 1 178 ? 8.555 17.953 -0.935 1 95.75 178 HIS B CA 1
ATOM 3341 C C . HIS B 1 178 ? 8.219 16.984 0.203 1 95.75 178 HIS B C 1
ATOM 3343 O O . HIS B 1 178 ? 8.445 15.781 0.093 1 95.75 178 HIS B O 1
ATOM 3349 N N . THR B 1 179 ? 7.633 17.531 1.195 1 94.81 179 THR B N 1
ATOM 3350 C CA . THR B 1 179 ? 7.289 16.719 2.357 1 94.81 179 THR B CA 1
ATOM 3351 C C . THR B 1 179 ? 6.152 15.758 2.027 1 94.81 179 THR B C 1
ATOM 3353 O O . THR B 1 179 ? 6.184 14.594 2.42 1 94.81 179 THR B O 1
ATOM 3356 N N . PHE B 1 180 ? 5.199 16.219 1.323 1 95.38 180 PHE B N 1
ATOM 3357 C CA . PHE B 1 180 ? 4.098 15.359 0.913 1 95.38 180 PHE B CA 1
ATOM 3358 C C . PHE B 1 180 ? 4.598 14.219 0.038 1 95.38 180 PHE B C 1
ATOM 3360 O O . PHE B 1 180 ? 4.246 13.062 0.26 1 95.38 180 PHE B O 1
ATOM 3367 N N . LEU B 1 181 ? 5.352 14.547 -0.939 1 97.25 181 LEU B N 1
ATOM 3368 C CA . LEU B 1 181 ? 5.855 13.531 -1.861 1 97.25 181 LEU B CA 1
ATOM 3369 C C . LEU B 1 181 ? 6.703 12.5 -1.124 1 97.25 181 LEU B C 1
ATOM 3371 O O . LEU B 1 181 ? 6.633 11.305 -1.423 1 97.25 181 LEU B O 1
ATOM 3375 N N . GLY B 1 182 ? 7.535 12.945 -0.182 1 97.69 182 GLY B N 1
ATOM 3376 C CA . GLY B 1 182 ? 8.312 12.008 0.619 1 97.69 182 GLY B CA 1
ATOM 3377 C C . GLY B 1 182 ? 7.449 11 1.35 1 97.69 182 GLY B C 1
ATOM 3378 O O . GLY B 1 182 ? 7.719 9.797 1.298 1 97.69 182 GLY B O 1
ATOM 3379 N N . ARG B 1 183 ? 6.426 11.445 2.006 1 97.44 183 ARG B N 1
ATOM 3380 C CA . ARG B 1 183 ? 5.516 10.562 2.73 1 97.44 183 ARG B CA 1
ATOM 3381 C C . ARG B 1 183 ? 4.777 9.633 1.776 1 97.44 183 ARG B C 1
ATOM 3383 O O . ARG B 1 183 ? 4.609 8.445 2.066 1 97.44 183 ARG B O 1
ATOM 3390 N N . ALA B 1 184 ? 4.348 10.203 0.668 1 98.19 184 ALA B N 1
ATOM 3391 C CA . ALA B 1 184 ? 3.621 9.422 -0.329 1 98.19 184 ALA B CA 1
ATOM 3392 C C . ALA B 1 184 ? 4.504 8.32 -0.907 1 98.19 184 ALA B C 1
ATOM 3394 O O . ALA B 1 184 ? 4.051 7.188 -1.089 1 98.19 184 ALA B O 1
ATOM 3395 N N . ILE B 1 185 ? 5.727 8.664 -1.197 1 98.81 185 ILE B N 1
ATOM 3396 C CA . ILE B 1 185 ? 6.648 7.691 -1.782 1 98.81 185 ILE B CA 1
ATOM 3397 C C . ILE B 1 185 ? 6.934 6.582 -0.776 1 98.81 185 ILE B C 1
ATOM 3399 O O . ILE B 1 185 ? 7.035 5.41 -1.149 1 98.81 185 ILE B O 1
ATOM 3403 N N . LEU B 1 186 ? 7.109 6.938 0.491 1 98.81 186 LEU B N 1
ATOM 3404 C CA . LEU B 1 186 ? 7.266 5.891 1.494 1 98.81 186 LEU B CA 1
ATOM 3405 C C . LEU B 1 186 ? 6.066 4.949 1.488 1 98.81 186 LEU B C 1
ATOM 3407 O O . LEU B 1 186 ? 6.23 3.729 1.415 1 98.81 186 LEU B O 1
ATOM 3411 N N . GLY B 1 187 ? 4.875 5.492 1.55 1 98.75 187 GLY B N 1
ATOM 3412 C CA . GLY B 1 187 ? 3.674 4.672 1.538 1 98.75 187 GLY B CA 1
ATOM 3413 C C . GLY B 1 187 ? 3.568 3.785 0.311 1 98.75 187 GLY B C 1
ATOM 3414 O O . GLY B 1 187 ? 3.293 2.59 0.424 1 98.75 187 GLY B O 1
ATOM 3415 N N . LEU B 1 188 ? 3.777 4.391 -0.846 1 98.94 188 LEU B N 1
ATOM 3416 C CA . LEU B 1 188 ? 3.721 3.648 -2.1 1 98.94 188 LEU B CA 1
ATOM 3417 C C . LEU B 1 188 ? 4.809 2.582 -2.152 1 98.94 188 LEU B C 1
ATOM 3419 O O . LEU B 1 188 ? 4.59 1.489 -2.68 1 98.94 188 LEU B O 1
ATOM 3423 N N . GLY B 1 189 ? 5.992 2.951 -1.685 1 98.94 189 GLY B N 1
ATOM 3424 C CA . GLY B 1 189 ? 7.078 1.987 -1.646 1 98.94 189 GLY B CA 1
ATOM 3425 C C . GLY B 1 189 ? 6.781 0.783 -0.773 1 98.94 189 GLY B C 1
ATOM 3426 O O . GLY B 1 189 ? 7.086 -0.352 -1.146 1 98.94 189 GLY B O 1
ATOM 3427 N N . LEU B 1 190 ? 6.23 1.014 0.411 1 98.94 190 LEU B N 1
ATOM 3428 C CA . LEU B 1 190 ? 5.848 -0.086 1.288 1 98.94 190 LEU B CA 1
ATOM 3429 C C . LEU B 1 190 ? 4.742 -0.924 0.655 1 98.94 190 LEU B C 1
ATOM 3431 O O . LEU B 1 190 ? 4.727 -2.148 0.796 1 98.94 190 LEU B O 1
ATOM 3435 N N . ALA B 1 191 ? 3.818 -0.285 -0.062 1 98.94 191 ALA B N 1
ATOM 3436 C CA . ALA B 1 191 ? 2.787 -1.016 -0.794 1 98.94 191 ALA B CA 1
ATOM 3437 C C . ALA B 1 191 ? 3.402 -1.887 -1.886 1 98.94 191 ALA B C 1
ATOM 3439 O O . ALA B 1 191 ? 3.023 -3.049 -2.051 1 98.94 191 ALA B O 1
ATOM 3440 N N . ALA B 1 192 ? 4.328 -1.294 -2.615 1 98.94 192 ALA B N 1
ATOM 3441 C CA . ALA B 1 192 ? 5 -2.062 -3.66 1 98.94 192 ALA B CA 1
ATOM 3442 C C . ALA B 1 192 ? 5.727 -3.27 -3.072 1 98.94 192 ALA B C 1
ATOM 3444 O O . ALA B 1 192 ? 5.73 -4.348 -3.668 1 98.94 192 ALA B O 1
ATOM 3445 N N . ALA B 1 193 ? 6.383 -3.057 -1.932 1 98.94 193 ALA B N 1
ATOM 3446 C CA . ALA B 1 193 ? 7.043 -4.168 -1.251 1 98.94 193 ALA B CA 1
ATOM 3447 C C . ALA B 1 193 ? 6.043 -5.258 -0.879 1 98.94 193 ALA B C 1
ATOM 3449 O O . ALA B 1 193 ? 6.312 -6.445 -1.057 1 98.94 193 ALA B O 1
ATOM 3450 N N . ALA B 1 194 ? 4.895 -4.844 -0.378 1 98.94 194 ALA B N 1
ATOM 3451 C CA . ALA B 1 194 ? 3.857 -5.805 -0.014 1 98.94 194 ALA B CA 1
ATOM 3452 C C . ALA B 1 194 ? 3.381 -6.586 -1.235 1 98.94 194 ALA B C 1
ATOM 3454 O O . ALA B 1 194 ? 3.184 -7.801 -1.163 1 98.94 194 ALA B O 1
ATOM 3455 N N . VAL B 1 195 ? 3.213 -5.883 -2.326 1 98.94 195 VAL B N 1
ATOM 3456 C CA . VAL B 1 195 ? 2.773 -6.516 -3.564 1 98.94 195 VAL B CA 1
ATOM 3457 C C . VAL B 1 195 ? 3.822 -7.523 -4.031 1 98.94 195 VAL B C 1
ATOM 3459 O O . VAL B 1 195 ? 3.486 -8.641 -4.434 1 98.94 195 VAL B O 1
ATOM 3462 N N . GLY B 1 196 ? 5.055 -7.164 -3.984 1 98.88 196 GLY B N 1
ATOM 3463 C CA . GLY B 1 196 ? 6.129 -8.062 -4.371 1 98.88 196 GLY B CA 1
ATOM 3464 C C . GLY B 1 196 ? 6.23 -9.281 -3.479 1 98.88 196 GLY B C 1
ATOM 3465 O O . GLY B 1 196 ? 6.469 -10.398 -3.959 1 98.88 196 GLY B O 1
ATOM 3466 N N . LEU B 1 197 ? 6.113 -9.07 -2.18 1 98.81 197 LEU B N 1
ATOM 3467 C CA . LEU B 1 197 ? 6.133 -10.18 -1.232 1 98.81 197 LEU B CA 1
ATOM 3468 C C . LEU B 1 197 ? 5.027 -11.188 -1.547 1 98.81 197 LEU B C 1
ATOM 3470 O O . LEU B 1 197 ? 5.25 -12.398 -1.502 1 98.81 197 LEU B O 1
ATOM 3474 N N . GLN B 1 198 ? 3.869 -10.68 -1.868 1 98.62 198 GLN B N 1
ATOM 3475 C CA . GLN B 1 198 ? 2.756 -11.555 -2.213 1 98.62 198 GLN B CA 1
ATOM 3476 C C . GLN B 1 198 ? 3.033 -12.312 -3.51 1 98.62 198 GLN B C 1
ATOM 3478 O O . GLN B 1 198 ? 2.703 -13.492 -3.627 1 98.62 198 GLN B O 1
ATOM 3483 N N . GLU B 1 199 ? 3.578 -11.625 -4.504 1 98.12 199 GLU B N 1
ATOM 3484 C CA . GLU B 1 199 ? 3.902 -12.281 -5.77 1 98.12 199 GLU B CA 1
ATOM 3485 C C . GLU B 1 199 ? 4.848 -13.461 -5.551 1 98.12 199 GLU B C 1
ATOM 3487 O O . GLU B 1 199 ? 4.582 -14.57 -6.016 1 98.12 199 GLU B O 1
ATOM 3492 N N . LYS B 1 200 ? 5.93 -13.211 -4.809 1 97.75 200 LYS B N 1
ATOM 3493 C CA . LYS B 1 200 ? 6.906 -14.266 -4.559 1 97.75 200 LYS B CA 1
ATOM 3494 C C . LYS B 1 200 ? 6.293 -15.398 -3.742 1 97.75 200 LYS B C 1
ATOM 3496 O O . LYS B 1 200 ? 6.555 -16.578 -4.008 1 97.75 200 LYS B O 1
ATOM 3501 N N . ALA B 1 201 ? 5.496 -15.047 -2.754 1 97.56 201 ALA B N 1
ATOM 3502 C CA . ALA B 1 201 ? 4.84 -16.062 -1.935 1 97.56 201 ALA B CA 1
ATOM 3503 C C . ALA B 1 201 ? 3.941 -16.953 -2.785 1 97.56 201 ALA B C 1
ATOM 3505 O O . ALA B 1 201 ? 3.887 -18.172 -2.58 1 97.56 201 ALA B O 1
ATOM 3506 N N . THR B 1 202 ? 3.26 -16.359 -3.742 1 96.44 202 THR B N 1
ATOM 3507 C CA . THR B 1 202 ? 2.375 -17.141 -4.605 1 96.44 202 THR B CA 1
ATOM 3508 C C . THR B 1 202 ? 3.184 -18.047 -5.527 1 96.44 202 THR B C 1
ATOM 3510 O O . THR B 1 202 ? 2.783 -19.172 -5.793 1 96.44 202 THR B O 1
ATOM 3513 N N . PHE B 1 203 ? 4.32 -17.562 -5.984 1 94.44 203 PHE B N 1
ATOM 3514 C CA . PHE B 1 203 ? 5.207 -18.406 -6.777 1 94.44 203 PHE B CA 1
ATOM 3515 C C . PHE B 1 203 ? 5.691 -19.609 -5.965 1 94.44 203 PHE B C 1
ATOM 3517 O O . PHE B 1 203 ? 5.812 -20.719 -6.488 1 94.44 203 PHE B O 1
ATOM 3524 N N . LEU B 1 204 ? 5.969 -19.375 -4.711 1 94.75 204 LEU B N 1
ATOM 3525 C CA . LEU B 1 204 ? 6.426 -20.453 -3.842 1 94.75 204 LEU B CA 1
ATOM 3526 C C . LEU B 1 204 ? 5.301 -21.453 -3.572 1 94.75 204 LEU B C 1
ATOM 3528 O O . LEU B 1 204 ? 5.535 -22.656 -3.531 1 94.75 204 LEU B O 1
ATOM 3532 N N . GLN B 1 205 ? 4.152 -20.953 -3.443 1 92.25 205 GLN B N 1
ATOM 3533 C CA . GLN B 1 205 ? 2.984 -21.797 -3.193 1 92.25 205 GLN B CA 1
ATOM 3534 C C . GLN B 1 205 ? 2.688 -22.703 -4.387 1 92.25 205 GLN B C 1
ATOM 3536 O O . GLN B 1 205 ? 2.561 -23.906 -4.234 1 92.25 205 GLN B O 1
ATOM 3541 N N . LEU B 1 206 ? 2.672 -22.172 -5.586 1 88.38 206 LEU B N 1
ATOM 3542 C CA . LEU B 1 206 ? 2.252 -22.906 -6.773 1 88.38 206 LEU B CA 1
ATOM 3543 C C . LEU B 1 206 ? 3.436 -23.625 -7.418 1 88.38 206 LEU B C 1
ATOM 3545 O O . LEU B 1 206 ? 3.287 -24.719 -7.961 1 88.38 206 LEU B O 1
ATOM 3549 N N . GLY B 1 207 ? 4.508 -22.969 -7.324 1 81.25 207 GLY B N 1
ATOM 3550 C CA . GLY B 1 207 ? 5.672 -23.516 -7.988 1 81.25 207 GLY B CA 1
ATOM 3551 C C . GLY B 1 207 ? 6.418 -24.531 -7.141 1 81.25 207 GLY B C 1
ATOM 3552 O O . GLY B 1 207 ? 6.719 -25.641 -7.602 1 81.25 207 GLY B O 1
ATOM 3553 N N . ALA B 1 208 ? 6.578 -24.234 -5.887 1 81.19 208 ALA B N 1
ATOM 3554 C CA . ALA B 1 208 ? 7.387 -25.078 -5.016 1 81.19 208 ALA B CA 1
ATOM 3555 C C . ALA B 1 208 ? 6.504 -25.922 -4.102 1 81.19 208 ALA B C 1
ATOM 3557 O O . ALA B 1 208 ? 7.004 -26.781 -3.363 1 81.19 208 ALA B O 1
ATOM 3558 N N . GLY B 1 209 ? 5.223 -25.656 -4.086 1 86.06 209 GLY B N 1
ATOM 3559 C CA . GLY B 1 209 ? 4.297 -26.453 -3.293 1 86.06 209 GLY B CA 1
ATOM 3560 C C . GLY B 1 209 ? 4.348 -26.125 -1.812 1 86.06 209 GLY B C 1
ATOM 3561 O O . GLY B 1 209 ? 4.113 -27 -0.969 1 86.06 209 GLY B O 1
ATOM 3562 N N . ALA B 1 210 ? 4.703 -24.875 -1.489 1 86.88 210 ALA B N 1
ATOM 3563 C CA . ALA B 1 210 ? 4.762 -24.469 -0.088 1 86.88 210 ALA B CA 1
ATOM 3564 C C . ALA B 1 210 ? 3.369 -24.438 0.536 1 86.88 210 ALA B C 1
ATOM 3566 O O . ALA B 1 210 ? 2.443 -23.844 -0.017 1 86.88 210 ALA B O 1
ATOM 3567 N N . GLY B 1 211 ? 3.238 -24.984 1.721 1 90.25 211 GLY B N 1
ATOM 3568 C CA . GLY B 1 211 ? 1.954 -25.062 2.4 1 90.25 211 GLY B CA 1
ATOM 3569 C C . GLY B 1 211 ? 1.542 -23.766 3.047 1 90.25 211 GLY B C 1
ATOM 3570 O O . GLY B 1 211 ? 2.381 -22.891 3.293 1 90.25 211 GLY B O 1
ATOM 3571 N N . PRO B 1 212 ? 0.289 -23.656 3.379 1 90.12 212 PRO B N 1
ATOM 3572 C CA . PRO B 1 212 ? -0.252 -22.422 3.945 1 90.12 212 PRO B CA 1
ATOM 3573 C C . PRO B 1 212 ? 0.382 -22.047 5.289 1 90.12 212 PRO B C 1
ATOM 3575 O O . PRO B 1 212 ? 0.453 -20.875 5.641 1 90.12 212 PRO B O 1
ATOM 3578 N N . ALA B 1 213 ? 0.895 -23.016 5.969 1 91.81 213 ALA B N 1
ATOM 3579 C CA . ALA B 1 213 ? 1.448 -22.75 7.293 1 91.81 213 ALA B CA 1
ATOM 3580 C C . ALA B 1 213 ? 2.975 -22.719 7.25 1 91.81 213 ALA B C 1
ATOM 3582 O O . ALA B 1 213 ? 3.623 -22.484 8.273 1 91.81 213 ALA B O 1
ATOM 3583 N N . SER B 1 214 ? 3.494 -22.875 6.094 1 95.06 214 SER B N 1
ATOM 3584 C CA . SER B 1 214 ? 4.949 -22.906 5.965 1 95.06 214 SER B CA 1
ATOM 3585 C C . SER B 1 214 ? 5.551 -21.516 6.203 1 95.06 214 SER B C 1
ATOM 3587 O O . SER B 1 214 ? 4.867 -20.5 6.07 1 95.06 214 SER B O 1
ATOM 3589 N N . ALA B 1 215 ? 6.785 -21.5 6.508 1 96.06 215 ALA B N 1
ATOM 3590 C CA . ALA B 1 215 ? 7.523 -20.266 6.68 1 96.06 215 ALA B CA 1
ATOM 3591 C C . ALA B 1 215 ? 7.562 -19.453 5.379 1 96.06 215 ALA B C 1
ATOM 3593 O O . ALA B 1 215 ? 7.59 -18.234 5.402 1 96.06 215 ALA B O 1
ATOM 3594 N N . ALA B 1 216 ? 7.492 -20.141 4.285 1 96.69 216 ALA B N 1
ATOM 3595 C CA . ALA B 1 216 ? 7.539 -19.516 2.969 1 96.69 216 ALA B CA 1
ATOM 3596 C C . ALA B 1 216 ? 6.367 -18.562 2.781 1 96.69 216 ALA B C 1
ATOM 3598 O O . ALA B 1 216 ? 6.508 -17.516 2.141 1 96.69 216 ALA B O 1
ATOM 3599 N N . LEU B 1 217 ? 5.242 -18.875 3.404 1 97.44 217 LEU B N 1
ATOM 3600 C CA . LEU B 1 217 ? 4.059 -18.031 3.244 1 97.44 217 LEU B CA 1
ATOM 3601 C C . LEU B 1 217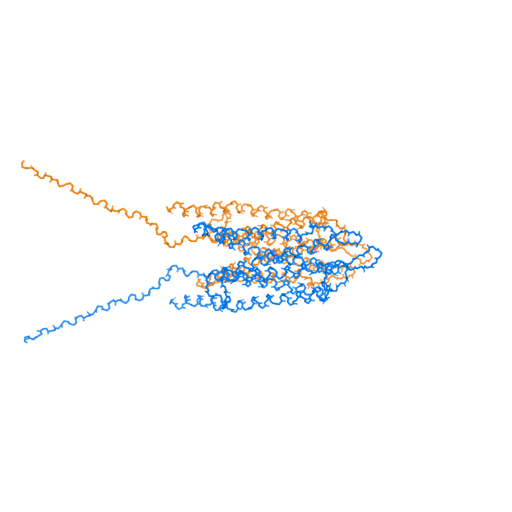 ? 3.82 -17.188 4.488 1 97.44 217 LEU B C 1
ATOM 3603 O O . LEU B 1 217 ? 3.33 -16.062 4.395 1 97.44 217 LEU B O 1
ATOM 3607 N N . ARG B 1 218 ? 4.23 -17.656 5.637 1 97.69 218 ARG B N 1
ATOM 3608 C CA . ARG B 1 218 ? 3.93 -16.969 6.883 1 97.69 218 ARG B CA 1
ATOM 3609 C C . ARG B 1 218 ? 4.852 -15.766 7.078 1 97.69 218 ARG B C 1
ATOM 3611 O O . ARG B 1 218 ? 4.438 -14.742 7.621 1 97.69 218 ARG B O 1
ATOM 3618 N N . LEU B 1 219 ? 6.066 -15.898 6.707 1 98.38 219 LEU B N 1
ATOM 3619 C CA . LEU B 1 219 ? 7.016 -14.812 6.926 1 98.38 219 LEU B CA 1
ATOM 3620 C C . LEU B 1 219 ? 6.652 -13.594 6.082 1 98.38 219 LEU B C 1
ATOM 3622 O O . LEU B 1 219 ? 6.602 -12.477 6.59 1 98.38 219 LEU B O 1
ATOM 3626 N N . PRO B 1 220 ? 6.316 -13.789 4.816 1 98.44 220 PRO B N 1
ATOM 3627 C CA . PRO B 1 220 ? 5.844 -12.625 4.062 1 98.44 220 PRO B CA 1
ATOM 3628 C C . PRO B 1 220 ? 4.578 -12.016 4.656 1 98.44 220 PRO B C 1
ATOM 3630 O O . PRO B 1 220 ? 4.387 -10.797 4.59 1 98.44 220 PRO B O 1
ATOM 3633 N N . ALA B 1 221 ? 3.688 -12.805 5.23 1 98.56 221 ALA B N 1
ATOM 3634 C CA . ALA B 1 221 ? 2.48 -12.297 5.875 1 98.56 221 ALA B CA 1
ATOM 3635 C C . ALA B 1 221 ? 2.83 -11.414 7.074 1 98.56 221 ALA B C 1
ATOM 3637 O O . ALA B 1 221 ? 2.289 -10.32 7.227 1 98.56 221 ALA B O 1
ATOM 3638 N N . LEU B 1 222 ? 3.734 -11.859 7.832 1 98.62 222 LEU B N 1
ATOM 3639 C CA . LEU B 1 222 ? 4.172 -11.094 8.992 1 98.62 222 LEU B CA 1
ATOM 3640 C C . LEU B 1 222 ? 4.91 -9.828 8.562 1 98.62 222 LEU B C 1
ATOM 3642 O O . LEU B 1 222 ? 4.766 -8.781 9.195 1 98.62 222 LEU B O 1
ATOM 3646 N N . LEU B 1 223 ? 5.691 -9.961 7.535 1 98.88 223 LEU B N 1
ATOM 3647 C CA . LEU B 1 223 ? 6.402 -8.805 7 1 98.88 223 LEU B CA 1
ATOM 3648 C C . LEU B 1 223 ? 5.422 -7.715 6.574 1 98.88 223 LEU B C 1
ATOM 3650 O O . LEU B 1 223 ? 5.66 -6.527 6.816 1 98.88 223 LEU B O 1
ATOM 3654 N N . GLN B 1 224 ? 4.32 -8.102 5.965 1 98.88 224 GLN B N 1
ATOM 3655 C CA . GLN B 1 224 ? 3.359 -7.105 5.512 1 98.88 224 GLN B CA 1
ATOM 3656 C C . GLN B 1 224 ? 2.707 -6.395 6.695 1 98.88 224 GLN B C 1
ATOM 3658 O O . GLN B 1 224 ? 2.439 -5.191 6.633 1 98.88 224 GLN B O 1
ATOM 3663 N N . LEU B 1 225 ? 2.475 -7.141 7.723 1 98.88 225 LEU B N 1
ATOM 3664 C CA . LEU B 1 225 ? 1.928 -6.508 8.922 1 98.88 225 LEU B CA 1
ATOM 3665 C C . LEU B 1 225 ? 2.928 -5.523 9.516 1 98.88 225 LEU B C 1
ATOM 3667 O O . LEU B 1 225 ? 2.543 -4.445 9.977 1 98.88 225 LEU B O 1
ATOM 3671 N N . LEU B 1 226 ? 4.176 -5.852 9.484 1 98.94 226 LEU B N 1
ATOM 3672 C CA . LEU B 1 226 ? 5.199 -4.949 10.008 1 98.94 226 LEU B CA 1
ATOM 3673 C C . LEU B 1 226 ? 5.367 -3.736 9.094 1 98.94 226 LEU B C 1
ATOM 3675 O O . LEU B 1 226 ? 5.637 -2.631 9.57 1 98.94 226 LEU B O 1
ATOM 3679 N N . LEU B 1 227 ? 5.262 -3.982 7.785 1 98.94 227 LEU B N 1
ATOM 3680 C CA . LEU B 1 227 ? 5.289 -2.852 6.863 1 98.94 227 LEU B CA 1
ATOM 3681 C C . LEU B 1 227 ? 4.172 -1.864 7.184 1 98.94 227 LEU B C 1
ATOM 3683 O O . LEU B 1 227 ? 4.391 -0.651 7.191 1 98.94 227 LEU B O 1
ATOM 3687 N N . ALA B 1 228 ? 2.965 -2.406 7.441 1 98.88 228 ALA B N 1
ATOM 3688 C CA . ALA B 1 228 ? 1.841 -1.556 7.82 1 98.88 228 ALA B CA 1
ATOM 3689 C C . ALA B 1 228 ? 2.141 -0.796 9.109 1 98.88 228 ALA B C 1
ATOM 3691 O O . ALA B 1 228 ? 1.853 0.398 9.219 1 98.88 228 ALA B O 1
ATOM 3692 N N . ALA B 1 229 ? 2.754 -1.459 10.031 1 98.69 229 ALA B N 1
ATOM 3693 C CA . ALA B 1 229 ? 3.086 -0.835 11.312 1 98.69 229 ALA B CA 1
ATOM 3694 C C . ALA B 1 229 ? 4.098 0.291 11.125 1 98.69 229 ALA B C 1
ATOM 3696 O O . ALA B 1 229 ? 3.98 1.35 11.75 1 98.69 229 ALA B O 1
ATOM 3697 N N . VAL B 1 230 ? 5.086 0.083 10.312 1 98.69 230 VAL B N 1
ATOM 3698 C CA . VAL B 1 230 ? 6.098 1.101 10.047 1 98.69 230 VAL B CA 1
ATOM 3699 C C . VAL B 1 230 ? 5.457 2.301 9.352 1 98.69 230 VAL B C 1
ATOM 3701 O O . VAL B 1 230 ? 5.746 3.449 9.695 1 98.69 230 VAL B O 1
ATOM 3704 N N . ALA B 1 231 ? 4.59 2.021 8.375 1 98.56 231 ALA B N 1
ATOM 3705 C CA . ALA B 1 231 ? 3.889 3.111 7.707 1 98.56 231 ALA B CA 1
ATOM 3706 C C . ALA B 1 231 ? 3.098 3.951 8.703 1 98.56 231 ALA B C 1
ATOM 3708 O O . ALA B 1 231 ? 3.209 5.18 8.719 1 98.56 231 ALA B O 1
ATOM 3709 N N . LEU B 1 232 ? 2.371 3.273 9.57 1 97.88 232 LEU B N 1
ATOM 3710 C CA . LEU B 1 232 ? 1.561 3.963 10.562 1 97.88 232 LEU B CA 1
ATOM 3711 C C . LEU B 1 232 ? 2.439 4.746 11.531 1 97.88 232 LEU B C 1
ATOM 3713 O O . LEU B 1 232 ? 2.15 5.906 11.844 1 97.88 232 LEU B O 1
ATOM 3717 N N . GLY B 1 233 ? 3.5 4.121 11.992 1 96.62 233 GLY B N 1
ATOM 3718 C CA . GLY B 1 233 ? 4.387 4.758 12.953 1 96.62 233 GLY B CA 1
ATOM 3719 C C . GLY B 1 233 ? 5.082 5.988 12.398 1 96.62 233 GLY B C 1
ATOM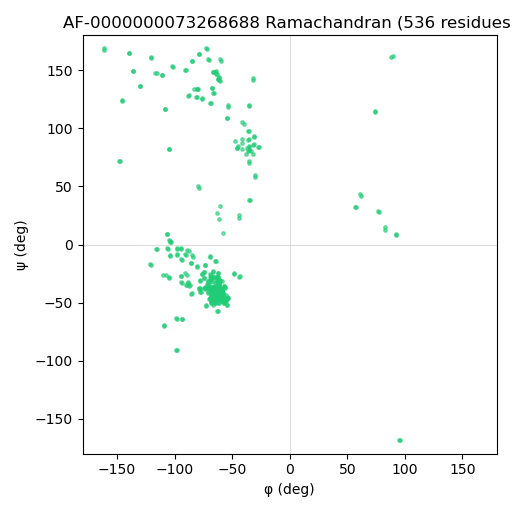 3720 O O . GLY B 1 233 ? 5.086 7.043 13.031 1 96.62 233 GLY B O 1
ATOM 3721 N N . VAL B 1 234 ? 5.645 5.871 11.195 1 96.62 234 VAL B N 1
ATOM 3722 C CA . VAL B 1 234 ? 6.387 6.977 10.602 1 96.62 234 VAL B CA 1
ATOM 3723 C C . VAL B 1 234 ? 5.434 8.125 10.281 1 96.62 234 VAL B C 1
ATOM 3725 O O . VAL B 1 234 ? 5.719 9.281 10.594 1 96.62 234 VAL B O 1
ATOM 3728 N N . LEU B 1 235 ? 4.25 7.844 9.734 1 94.81 235 LEU B N 1
ATOM 3729 C CA . LEU B 1 235 ? 3.334 8.891 9.289 1 94.81 235 LEU B CA 1
ATOM 3730 C C . LEU B 1 235 ? 2.637 9.539 10.477 1 94.81 235 LEU B C 1
ATOM 3732 O O . LEU B 1 235 ? 2.256 10.711 10.414 1 94.81 235 LEU B O 1
ATOM 3736 N N . TRP B 1 236 ? 2.545 8.781 11.547 1 92.5 236 TRP B N 1
ATOM 3737 C CA . TRP B 1 236 ? 1.979 9.352 12.766 1 92.5 236 TRP B CA 1
ATOM 3738 C C . TRP B 1 236 ? 2.82 10.523 13.258 1 92.5 236 TRP B C 1
ATOM 3740 O O . TRP B 1 236 ? 2.287 11.5 13.789 1 92.5 236 TRP B O 1
ATOM 3750 N N . HIS B 1 237 ? 4.074 10.5 13.086 1 90.44 237 HIS B N 1
ATOM 3751 C CA . HIS B 1 237 ? 4.977 11.547 13.547 1 90.44 237 HIS B CA 1
ATOM 3752 C C . HIS B 1 237 ? 4.785 12.836 12.75 1 90.44 237 HIS B C 1
ATOM 3754 O O . HIS B 1 237 ? 5.266 13.898 13.156 1 90.44 237 HIS B O 1
ATOM 3760 N N . HIS B 1 238 ? 4.039 12.719 11.703 1 86.75 238 HIS B N 1
ATOM 3761 C CA . HIS B 1 238 ? 3.846 13.891 10.859 1 86.75 238 HIS B CA 1
ATOM 3762 C C . HIS B 1 238 ? 2.465 14.5 11.078 1 86.75 238 HIS B C 1
ATOM 3764 O O . HIS B 1 238 ? 2.096 15.461 10.398 1 86.75 238 HIS B O 1
ATOM 3770 N N . VAL B 1 239 ? 1.723 13.93 12.016 1 84.5 239 VAL B N 1
ATOM 3771 C CA . VAL B 1 239 ? 0.407 14.477 12.336 1 84.5 239 VAL B CA 1
ATOM 3772 C C . VAL B 1 239 ? 0.559 15.672 13.273 1 84.5 239 VAL B C 1
ATOM 3774 O O . VAL B 1 239 ? 1.294 15.602 14.266 1 84.5 239 VAL B O 1
ATOM 3777 N N . GLU B 1 240 ? -0.027 16.797 12.906 1 74.94 240 GLU B N 1
ATOM 3778 C CA . GLU B 1 240 ? 0.013 18 13.734 1 74.94 240 GLU B CA 1
ATOM 3779 C C . GLU B 1 240 ? -1.018 17.922 14.859 1 74.94 240 GLU B C 1
ATOM 3781 O O . GLU B 1 240 ? -2.15 17.5 14.641 1 74.94 240 GLU B O 1
ATOM 3786 N N . PRO B 1 241 ? -0.496 18.297 16.078 1 65.88 241 PRO B N 1
ATOM 3787 C CA . PRO B 1 241 ? -1.437 18.297 17.203 1 65.88 241 PRO B CA 1
ATOM 3788 C C . PRO B 1 241 ? -2.564 19.312 17.031 1 65.88 241 PRO B C 1
ATOM 3790 O O . PRO B 1 241 ? -2.412 20.281 16.281 1 65.88 241 PRO B O 1
ATOM 3793 N N . ALA B 1 242 ? -3.742 19 17.531 1 61.25 242 ALA B N 1
ATOM 3794 C CA . ALA B 1 242 ? -4.898 19.906 17.469 1 61.25 242 ALA B CA 1
ATOM 3795 C C . ALA B 1 242 ? -4.559 21.266 18.031 1 61.25 242 ALA B C 1
ATOM 3797 O O . ALA B 1 242 ? -3.857 21.375 19.047 1 61.25 242 ALA B O 1
ATOM 3798 N N . ARG B 1 243 ? -4.676 22.391 17.188 1 55.69 243 ARG B N 1
ATOM 3799 C CA . ARG B 1 243 ? -4.484 23.734 17.719 1 55.69 243 ARG B CA 1
ATOM 3800 C C . ARG B 1 243 ? -5.629 24.109 18.656 1 55.69 243 ARG B C 1
ATOM 3802 O O . ARG B 1 243 ? -6.797 23.875 18.344 1 55.69 243 ARG B O 1
ATOM 3809 N N . PRO B 1 244 ? -5.367 24.422 19.844 1 52.5 244 PRO B N 1
ATOM 3810 C CA . PRO B 1 244 ? -6.434 24.938 20.703 1 52.5 244 PRO B CA 1
ATOM 3811 C C . PRO B 1 244 ? -7.156 26.141 20.094 1 52.5 244 PRO B C 1
ATOM 3813 O O . PRO B 1 244 ? -6.547 26.922 19.359 1 52.5 244 PRO B O 1
ATOM 3816 N N . GLY B 1 245 ? -8.422 26.047 19.625 1 48.03 245 GLY B N 1
ATOM 3817 C CA . GLY B 1 245 ? -9.18 27.188 19.172 1 48.03 245 GLY B CA 1
ATOM 3818 C C . GLY B 1 245 ? -8.836 28.469 19.922 1 48.03 245 GLY B C 1
ATOM 3819 O O . GLY B 1 245 ? -8.258 28.422 21 1 48.03 245 GLY B O 1
ATOM 3820 N N . PRO B 1 246 ? -8.836 29.656 19.141 1 44.56 246 PRO B N 1
ATOM 3821 C CA . PRO B 1 246 ? -8.5 30.938 19.75 1 44.56 246 PRO B CA 1
ATOM 3822 C C . PRO B 1 246 ? -9.18 31.141 21.109 1 44.56 246 PRO B C 1
ATOM 3824 O O . PRO B 1 246 ? -8.914 32.125 21.797 1 44.56 246 PRO B O 1
ATOM 3827 N N . GLY B 1 247 ? -10.266 30.562 21.297 1 42.81 247 GLY B N 1
ATOM 3828 C CA . GLY B 1 247 ? -11.039 31.078 22.422 1 42.81 247 GLY B CA 1
ATOM 3829 C C . GLY B 1 247 ? -10.352 30.906 23.75 1 42.81 247 GLY B C 1
ATOM 3830 O O . GLY B 1 247 ? -10.898 31.266 24.797 1 42.81 247 GLY B O 1
ATOM 3831 N N . VAL B 1 248 ? -9.594 29.906 23.828 1 42.75 248 VAL B N 1
ATOM 3832 C CA . VAL B 1 248 ? -9.18 29.828 25.219 1 42.75 248 VAL B CA 1
ATOM 3833 C C . VAL B 1 248 ? -8.055 30.828 25.484 1 42.75 248 VAL B C 1
ATOM 3835 O O . VAL B 1 248 ? -6.898 30.562 25.141 1 42.75 248 VAL B O 1
ATOM 3838 N N . VAL B 1 249 ? -8.336 32.125 25.031 1 37.22 249 VAL B N 1
ATOM 3839 C CA . VAL B 1 249 ? -7.504 33.156 25.625 1 37.22 249 VAL B CA 1
ATOM 3840 C C . VAL B 1 249 ? -7.211 32.812 27.078 1 37.22 249 VAL B C 1
ATOM 3842 O O . VAL B 1 249 ? -8.133 32.531 27.859 1 37.22 249 VAL B O 1
ATOM 3845 N N . SER B 1 250 ? -6.102 32.25 27.266 1 39.03 250 SER B N 1
ATOM 3846 C CA . SER B 1 250 ? -5.684 32.219 28.672 1 39.03 250 SER B CA 1
ATOM 3847 C C . SER B 1 250 ? -6.094 33.469 29.422 1 39.03 250 SER B C 1
ATOM 3849 O O . SER B 1 250 ? -5.656 34.562 29.078 1 39.03 250 SER B O 1
ATOM 3851 N N . LEU B 1 251 ? -7.375 33.625 29.688 1 35.38 251 LEU B N 1
ATOM 3852 C CA . LEU B 1 251 ? -7.621 34.656 30.688 1 35.38 251 LEU B CA 1
ATOM 3853 C C . LEU B 1 251 ? -6.52 34.688 31.734 1 35.38 251 LEU B C 1
ATOM 3855 O O . LEU B 1 251 ? -6.574 33.906 32.719 1 35.38 251 LEU B O 1
ATOM 3859 N N . ALA B 1 252 ? -5.336 34.5 31.344 1 38.94 252 ALA B N 1
ATOM 3860 C CA . ALA B 1 252 ? -4.34 34.844 32.344 1 38.94 252 ALA B CA 1
ATOM 3861 C C . ALA B 1 252 ? -4.797 36.062 33.156 1 38.94 252 ALA B C 1
ATOM 3863 O O . ALA B 1 252 ? -5.453 36.969 32.625 1 38.94 252 ALA B O 1
ATOM 3864 N N . GLY B 1 253 ? -4.957 35.875 34.562 1 35.22 253 GLY B N 1
ATOM 3865 C CA . GLY B 1 253 ? -5.164 36.812 35.625 1 35.22 253 GLY B CA 1
ATOM 3866 C C . GLY B 1 253 ? -4.523 38.188 35.375 1 35.22 253 GLY B C 1
ATOM 3867 O O . GLY B 1 253 ? -3.299 38.312 35.406 1 35.22 253 GLY B O 1
ATOM 3868 N N . ASP B 1 254 ? -4.902 38.844 34.344 1 34.94 254 ASP B N 1
ATOM 3869 C CA . ASP B 1 254 ? -4.539 40.219 34.562 1 34.94 254 ASP B CA 1
ATOM 3870 C C . ASP B 1 254 ? -4.691 40.594 36.062 1 34.94 254 ASP B C 1
ATOM 3872 O O . ASP B 1 254 ? -5.773 40.469 36.625 1 34.94 254 ASP B O 1
ATOM 3876 N N . GLY B 1 255 ? -3.66 40.219 36.812 1 35.25 255 GLY B N 1
ATOM 3877 C CA . GLY B 1 255 ? -3.592 40.812 38.156 1 35.25 255 GLY B CA 1
ATOM 3878 C C . GLY B 1 255 ? -4.254 42.188 38.25 1 35.25 255 GLY B C 1
ATOM 3879 O O . GLY B 1 255 ? -3.893 43.094 37.5 1 35.25 255 GLY B O 1
ATOM 3880 N N . ILE B 1 256 ? -5.578 42.188 38.438 1 38.19 256 ILE B N 1
ATOM 3881 C CA . ILE B 1 256 ? -6.164 43.438 38.906 1 38.19 256 ILE B CA 1
ATOM 3882 C C . ILE B 1 256 ? -5.156 44.188 39.781 1 38.19 256 ILE B C 1
ATOM 3884 O O . ILE B 1 256 ? -4.598 43.594 40.719 1 38.19 256 ILE B O 1
ATOM 3888 N N . PRO B 1 257 ? -4.383 45.062 39.188 1 37.41 257 PRO B N 1
ATOM 3889 C CA . PRO B 1 257 ? -3.561 45.781 40.156 1 37.41 257 PRO B CA 1
ATOM 3890 C C . PRO B 1 257 ? -4.285 46.062 41.469 1 37.41 257 PRO B C 1
ATOM 3892 O O . PRO B 1 257 ? -5.438 46.5 41.469 1 37.41 257 PRO B O 1
ATOM 3895 N N . LEU B 1 258 ? -4.129 45.062 42.406 1 35.78 258 LEU B N 1
ATOM 3896 C CA . LEU B 1 258 ? -4.586 45.438 4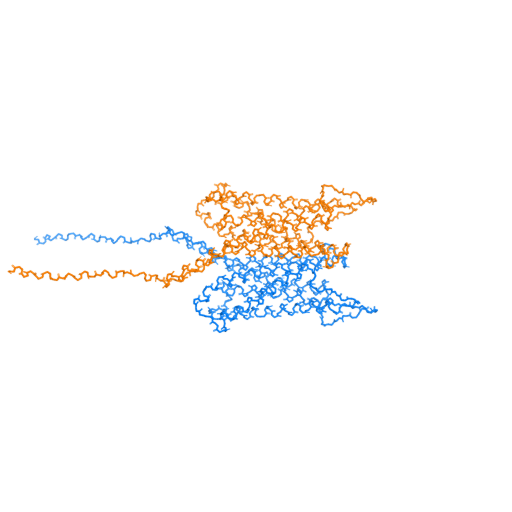3.75 1 35.78 258 LEU B CA 1
ATOM 3897 C C . LEU B 1 258 ? -4.398 46.906 44 1 35.78 258 LEU B C 1
ATOM 3899 O O . LEU B 1 258 ? -3.275 47.438 43.969 1 35.78 258 LEU B O 1
ATOM 3903 N N . PHE B 1 259 ? -5.406 47.75 43.594 1 35.41 259 PHE B N 1
ATOM 3904 C CA . PHE B 1 259 ? -5.465 49.094 44.125 1 35.41 259 PHE B CA 1
ATOM 3905 C C . PHE B 1 259 ? -5 49.125 45.594 1 35.41 259 PHE B C 1
ATOM 3907 O O . PHE B 1 259 ? -5.562 48.438 46.438 1 35.41 259 PHE B O 1
ATOM 3914 N N . GLU B 1 260 ? -3.662 49.219 45.844 1 34.22 260 GLU B N 1
ATOM 3915 C CA . GLU B 1 260 ? -3.123 49.594 47.125 1 34.22 260 GLU B CA 1
ATOM 3916 C C . GLU B 1 260 ? -4.043 50.562 47.844 1 34.22 260 GLU B C 1
ATOM 3918 O O . GLU B 1 260 ? -4.305 51.656 47.344 1 34.22 260 GLU B O 1
ATOM 3923 N N . GLN B 1 261 ? -5.141 50.031 48.438 1 34 261 GLN B N 1
ATOM 3924 C CA . GLN B 1 261 ? -5.875 50.875 49.406 1 34 261 GLN B CA 1
ATOM 3925 C C . GLN B 1 261 ? -4.926 51.719 50.219 1 34 261 GLN B C 1
ATOM 3927 O O . GLN B 1 261 ? -4.102 51.219 50.969 1 34 261 GLN B O 1
ATOM 3932 N N . ARG B 1 262 ? -4.457 52.906 49.719 1 36.59 262 ARG B N 1
ATOM 3933 C CA . ARG B 1 262 ? -3.791 53.906 50.5 1 36.59 262 ARG B CA 1
ATOM 3934 C C . ARG B 1 262 ? -4.531 54.156 51.812 1 36.59 262 ARG B C 1
ATOM 3936 O O . ARG B 1 262 ? -5.703 54.531 51.812 1 36.59 262 ARG B O 1
ATOM 3943 N N . THR B 1 263 ? -4.262 53.281 52.875 1 38.44 263 THR B N 1
ATOM 3944 C CA . THR B 1 263 ? -4.707 53.625 54.219 1 38.44 263 THR B CA 1
ATOM 3945 C C . THR B 1 263 ? -4.477 55.125 54.5 1 38.44 263 THR B C 1
ATOM 3947 O O . THR B 1 263 ? -3.393 55.656 54.219 1 38.44 263 THR B O 1
ATOM 3950 N N . PRO B 1 264 ? -5.57 55.969 54.5 1 40.12 264 PRO B N 1
ATOM 3951 C CA . PRO B 1 264 ? -5.438 57.375 54.844 1 40.12 264 PRO B CA 1
ATOM 3952 C C . PRO B 1 264 ? -4.621 57.562 56.125 1 40.12 264 PRO B C 1
ATOM 3954 O O . PRO B 1 264 ? -4.855 56.906 57.125 1 40.12 264 PRO B O 1
ATOM 3957 N N . ARG B 1 265 ? -3.268 57.688 56.062 1 34.97 265 ARG B N 1
ATOM 3958 C CA . ARG B 1 265 ? -2.457 58.094 57.188 1 34.97 265 ARG B CA 1
ATOM 3959 C C . ARG B 1 265 ? -3.123 59.25 57.969 1 34.97 265 ARG B C 1
ATOM 3961 O O . ARG B 1 265 ? -3.475 60.281 57.375 1 34.97 265 ARG B O 1
ATOM 3968 N N . ASN B 1 266 ? -4.016 58.812 58.969 1 35.78 266 ASN B N 1
ATOM 3969 C CA . ASN B 1 266 ? -4.535 59.781 59.938 1 35.78 266 ASN B CA 1
ATOM 3970 C C . ASN B 1 266 ? -3.453 60.75 60.406 1 35.78 266 ASN B C 1
ATOM 3972 O O . ASN B 1 266 ? -2.416 60.312 60.906 1 35.78 266 ASN B O 1
ATOM 3976 N N . SER B 1 267 ? -3.184 61.781 59.625 1 34.19 267 SER B N 1
ATOM 3977 C CA . SER B 1 267 ? -2.352 62.906 60.062 1 34.19 267 SER B CA 1
ATOM 3978 C C . SER B 1 267 ? -2.684 63.375 61.469 1 34.19 267 SER B C 1
ATOM 3980 O O . SER B 1 267 ? -2.355 64.5 61.875 1 34.19 267 SER B O 1
ATOM 3982 N N . ALA B 1 268 ? -3.32 62.438 62.312 1 35.47 268 ALA B N 1
ATOM 3983 C CA . ALA B 1 268 ? -3.637 63.156 63.562 1 35.47 268 ALA B CA 1
ATOM 3984 C C . ALA B 1 268 ? -2.367 63.656 64.25 1 35.47 268 ALA B C 1
ATOM 3986 O O . ALA B 1 268 ? -2.357 63.875 65.438 1 35.47 268 ALA B O 1
ATOM 3987 N N . ASP B 1 269 ? -1.184 63.844 63.594 1 27.75 269 ASP B N 1
ATOM 3988 C CA . ASP B 1 269 ? -0.179 64.438 64.438 1 27.75 269 ASP B CA 1
ATOM 3989 C C . ASP B 1 269 ? -0.623 65.812 64.938 1 27.75 269 ASP B C 1
ATOM 3991 O O . ASP B 1 269 ? 0.198 66.625 65.438 1 27.75 269 ASP B O 1
ATOM 3995 N N . HIS B 1 270 ? -1.928 66.062 65.188 1 25.97 270 HIS B N 1
ATOM 3996 C CA . HIS B 1 270 ? -1.793 67.125 66.188 1 25.97 270 HIS B CA 1
ATOM 3997 C C . HIS B 1 270 ? -1.469 66.562 67.562 1 25.97 270 HIS B C 1
ATOM 3999 O O . HIS B 1 270 ? -1.951 65.438 67.875 1 25.97 270 HIS B O 1
#

=== Feature glossary ===
Legend for the data blocks above and below:

— What the protein is —

The amino-acid sequence is the protein's primary structure: the linear order of residues from the N-terminus to the C-terminus, written in one-letter code. Everything else here — the 3D coordinates, the secondary structure, the domain annotations — is ultimately a consequence of this string.

Database cross-references. InterPro integrates a dozen domain/family signature databases into unified entries with residue-range hits. GO terms attach function/process/location labels with evidence codes. CATH codes position the fold in a four-level structural taxonomy. Organism is the NCBI-taxonomy species name.

— Where its atoms are —

The mmCIF block holds the 3D Cartesian coordinates of each backbone atom (N, Cα, C, O) in ångströms. mmCIF is the PDB's canonical archive format — a tagged-loop text representation of the atomic model.

The six renders are orthographic views along the three Cartesian axes in both directions. Representation (cartoon, sticks, or surface) and color scheme (sequence-rainbow or by-chain) vary across proteins so the training set covers all the common visualization conventions.

— Local backbone conformation —

Secondary structure is the local, repeating backbone conformation. DSSP classifies it into eight states by reading the hydrogen-bond network: three helix types (H, G, I), two β types (E, B), two non-regular types (T, S), and unstructured coil (-).

SS3 is a coarse helix/strand/coil call (letters a/b/c) made by the P-SEA algorithm from inter-Cα distances and dihedrals. It is less detailed than DSSP but needs only Cα positions.

Backbone dihedral angles. Every residue except chain termini has a φ (preceding-C → N → Cα → C) and a ψ (N → Cα → C → next-N). They are reported in degrees following the IUPAC sign convention. Secondary structure is essentially a statement about which (φ, ψ) basin each residue occupies.

— Global shape and packing —

The geometric summary reports three shape descriptors. Rg (radius of gyration) measures how spread out the Cα atoms are about their centre of mass; compact globular proteins have small Rg, elongated or unfolded ones large. Cα contacts (<8 Å, |i−j|>4) count long-range residue pairs in spatial proximity — high for tightly packed folds, near zero for rods or random coil. The bounding-box extents give the protein's footprint along x, y, z in Å.

Solvent accessibility: the surface area of each residue that a 1.4 Å water probe can touch, in Å². When only backbone atoms are present the absolute values are lower than full-atom SASA (side chains contribute most of the area) and are flagged as backbone-only.

Plot images: a contact map (which residues are close in 3D, as an N×N binary image), a Ramachandran scatter (backbone torsion angles, revealing secondary-structure composition at a glance), and — for AlphaFold structures — a PAE heatmap (pairwise prediction confidence).

— Structural neighborhood —

Foldseek's 3Di representation compresses backbone geometry into a per-residue letter drawn from a learned twenty-state alphabet. It captures the tertiary interaction pattern around each residue — which residues are packed against it in space, regardless of where they are in sequence.

Structural nearest neighbors (via Foldseek easy-search vs the PDB). Reported per hit: target PDB id, E-value, and alignment TM-score. A TM-score above ~0.5 is the conventional threshold for 'same fold'.

— Confidence and disorder —

pLDDT (predicted Local Distance Difference Test) is AlphaFold's per-residue confidence score, ranging from 0 to 100. Values above 90 indicate high confidence (typically well-packed cores); 70–90 is confident; 50–70 low confidence; below 50 usually means the region is disordered or the prediction is unreliable there. AlphaFold stores pLDDT in the mmCIF B-factor column.

For experimental (PDB) structures, the B-factor (temperature factor) quantifies the positional spread of each atom in the crystal — a combination of thermal vibration and static disorder — in units of Å². High B-factors mark flexible loops or poorly resolved regions; low B-factors mark the rigid, well-ordered core.

Predicted Aligned Error (PAE) is an AlphaFold confidence matrix: entry (i, j) is the expected error in the position of residue j, in ångströms, when the prediction is superimposed on the true structure at residue i. Low PAE within a block of residues means that block is internally rigid and well-predicted; high PAE between two blocks means their relative placement is uncertain even if each block individually is confident.